Protein AF-0000000084604929 (afdb_homodimer)

Solvent-accessible surface area (backbone atoms only — not comparable to full-atom values): 30076 Å² total; per-residue (Å²): 127,80,46,72,35,52,50,35,54,66,43,64,38,49,34,25,34,38,41,37,36,36,52,49,42,37,54,38,75,40,80,79,58,57,63,46,50,48,14,40,55,27,26,54,52,48,30,45,45,50,37,37,36,38,33,45,72,37,56,69,59,44,22,53,49,52,53,54,44,51,74,73,33,41,36,29,37,37,28,21,25,51,53,41,38,76,63,30,44,41,47,62,20,53,14,58,55,68,74,32,51,71,39,78,38,63,70,37,48,53,38,37,62,70,69,54,68,88,44,86,88,49,72,82,68,53,96,82,55,92,41,63,41,46,53,19,52,52,54,54,33,34,37,56,45,63,87,91,49,61,62,74,74,29,47,40,74,54,46,93,90,48,43,73,48,40,40,36,47,70,41,26,35,37,48,37,46,54,54,57,73,62,29,51,52,50,55,63,36,42,45,79,74,46,37,81,33,32,83,54,58,87,42,82,16,47,41,76,46,40,30,37,16,63,53,56,64,33,72,40,16,56,60,50,39,51,49,33,65,68,35,40,85,74,56,34,46,67,46,78,47,81,40,87,95,51,78,43,26,36,37,37,40,35,28,66,51,57,68,63,54,59,67,44,45,66,59,49,23,62,76,40,65,32,42,78,39,93,47,91,71,59,84,61,70,130,126,81,46,73,35,52,50,36,55,64,43,64,36,50,35,24,35,37,41,37,36,36,52,47,41,38,54,37,77,40,79,79,56,58,64,45,49,48,14,40,53,28,25,56,55,45,30,44,45,51,36,37,36,37,34,44,72,40,56,70,58,46,23,54,49,52,53,55,44,49,73,73,32,40,37,29,38,37,30,21,26,51,53,41,38,76,65,30,45,40,48,62,22,53,14,58,56,68,74,32,52,73,38,78,38,62,69,39,46,53,38,37,61,70,68,55,68,88,44,86,87,50,72,83,69,55,96,82,55,91,42,64,40,46,53,18,52,50,54,55,34,36,37,54,46,61,89,90,51,60,63,74,74,28,47,40,75,55,47,92,90,49,43,73,49,40,40,36,47,69,42,25,34,34,46,36,48,53,54,59,72,60,28,51,51,51,55,60,35,41,45,80,74,46,39,82,34,32,83,55,58,86,43,82,16,46,41,76,47,39,31,37,18,63,52,55,64,35,72,38,16,59,58,51,38,52,50,32,64,68,34,41,87,74,56,34,45,67,47,78,47,81,38,86,96,50,77,43,25,38,37,36,42,33,28,66,52,56,70,63,53,60,66,44,44,65,60,50,23,61,75,40,64,32,43,80,40,96,48,90,69,59,84,61,71,130

InterPro domains:
  IPR001453 MoaB/Mog domain [PF00994] (17-191)
  IPR001453 MoaB/Mog domain [SM00852] (17-197)
  IPR001453 MoaB/Mog domain [cd00885] (15-198)
  IPR036425 MoaB/Mog-like domain superfamily [G3DSA:3.40.980.10] (13-197)
  IPR036425 MoaB/Mog-like domain superfamily [SSF53218] (14-229)
  IPR056596 FAD synthase, middle domain [PF24102] (211-274)

Foldseek 3Di:
DQDLLNCLQQAFAAEEEEEEEAVCCVVVNDPQPLVVLVCVVCQLQNHHYDYYYYDYLDLVVLLVVCLVRSVPGSAYEYEALLALDPSSCNQVSPLVSQVFFFDADVQLVVLCVVLDDDDPVCNPDDCPDDDSVNNSVRSSRRGGDDPVDDPCQQWPDLDSNDSGTFGHPSNHYTYFYNDRVRSSSRSVSCCVVNLVSYPDSVSLGKDKWKKKFQDDCVQCVVVQVVVQVVCVVVVKHWDWADDPPARITMIMIMGSDPVVVVVCQVVVCVSRVIGIDPDPCPPRDD/DDDLLNCLQQAFAAEEEEEEEAVCCVVVNDPQPLVVLVCVVCQLQNHHYDYYYYDYLDLVVLLVVCLVRSVPGSAYEYEALLALDPSSCNQVSPLVSQVFFFAADPQLVVLCVVLDDDDPVCNPDDCPDDDSVNNSVRSSRRGGDDPVDDPCQQWPDLDSNDSGTFGHPSNHYTYFYNPRVRSSSRSVSCCVVNLVSYPDSVRLGKDKWKKKFQDDCVQCVVVQVVVQVVCVVVVKHWDWADDPPARITMIMIMGSDPVVVVVCQVVVCVSRVIGIDPDPCPPRDD

Nearest PDB structures (foldseek):
  8ron-assembly1_A  TM=8.721E-01  e=2.781E-20  Homo sapiens
  4cta-assembly1_A  TM=8.024E-01  e=2.518E-15  Thermus thermophilus HB8
  4uux-assembly1_B  TM=6.352E-01  e=3.019E-14  Thermus thermophilus HB8
  4cta-assembly1_B  TM=6.206E-01  e=3.203E-14  Thermus thermophilus HB8
  4uoc-assembly1_B  TM=6.609E-01  e=1.410E-12  Thermus thermophilus HB8

Sequence (572 aa):
MPTRQDKNALRTIQTAACLVIGDEVLGGKTVDTNSAYVAKWCFSLGISLKRVEVIEDDESDIIEAVRRMSDRYDFVVTSGGIGPTHDDITYQSVAKAFDLPLKLHQEGLEKMKRLSRPHTLTPDFDWETDSPALRAKLRMVRLPTDETRNYSDQFLFVSDSLWVPVSVVNGNVHILPGVPSLFRQLLDGLKPHVLPRLVDPGGKGTTRVLISTPLPESAVAAYLTDLAARVACKGVKVGSYPRWGKKTNTVSLVGRDQQFLEGLVAEVEENVQGRRVGREGEGEDDMPTRQDKNALRTIQTAACLVIGDEVLGGKTVDTNSAYVAKWCFSLGISLKRVEVIEDDESDIIEAVRRMSDRYDFVVTSGGIGPTHDDITYQSVAKAFDLPLKLHQEGLEKMKRLSRPHTLTPDFDWETDSPALRAKLRMVRLPTDETRNYSDQFLFVSDSLWVPVSVVNGNVHILPGVPSLFRQLLDGLKPHVLPRLVDPGGKGTTRVLISTPLPESAVAAYLTDLAARVACKGVKVGSYPRWGKKTNTVSLVGRDQQFLEGLVAEVEENVQGRRVGREGEGEDD

pLDDT: mean 92.47, std 8.93, range [36.62, 98.88]

Organism: Ustilaginoidea virens (NCBI:txid1159556)

Secondary structure (DSSP, 8-state):
---HHHHHHHS-B-EEEEEEE-HHHHTTSS---HHHHHHHHHHHHT-EEEEEEEE-S-HHHHHHHHHHHHHH-SEEEEES--SSSTT--HHHHHHHHTT--EEE-HHHHHHHHHHPPPPTT-TT--SSS--HHHHHHHHTTEEE--TTS-HHHHEE---TT----EEEETTTEEEE-SSHHHHHHHHHHTHHHHGGGBSSTT----EEEEEEE-S-HHHHHHHHHHHHHHHGGGT-EEEEE--TTSS-EEEEEEES-HHHHHHHHHHHHHHTT-EEESSTTTT---/---HHHHHHHS-B-EEEEEEE-HHHHTTSS---HHHHHHHHHHHHT-EEEEEEEE-S-HHHHHHHHHHHHHH-SEEEEES--SSSTT--HHHHHHHHTT--EEE-HHHHHHHHHHPPPPTT-TT--SSS--HHHHHHHHTTEEE--TTS-HHHHEE---TT----EEEETTTEEEE-SSHHHHHHHHHHTHHHHGGGBSSTT----EEEEEEE-S-HHHHHHHHHHHHHHHGGGT-EEEEE--TTSS-EEEEEEES-HHHHHHHHHHHHHHTT-EEESSTTTT---

Structure (mmCIF, N/CA/C/O backbone):
data_AF-0000000084604929-model_v1
#
loop_
_entity.id
_entity.type
_entity.pdbx_description
1 polymer 'MoaB/Mog domain-containing protein'
#
loop_
_atom_site.group_PDB
_atom_site.id
_atom_site.type_symbol
_atom_site.label_atom_id
_atom_site.label_alt_id
_atom_site.label_comp_id
_atom_site.label_asym_id
_atom_site.label_entity_id
_atom_site.label_seq_id
_atom_site.pdbx_PDB_ins_code
_atom_site.Cartn_x
_atom_site.Cartn_y
_atom_site.Cartn_z
_atom_site.occupancy
_atom_site.B_iso_or_equiv
_atom_site.auth_seq_id
_atom_site.auth_comp_id
_atom_site.auth_asym_id
_atom_site.auth_atom_id
_atom_site.pdbx_PDB_model_num
ATOM 1 N N . MET A 1 1 ? -18.953 -26.25 19.594 1 57 1 MET A N 1
ATOM 2 C CA . MET A 1 1 ? -18.641 -24.828 19.766 1 57 1 MET A CA 1
ATOM 3 C C . MET A 1 1 ? -18 -24.266 18.5 1 57 1 MET A C 1
ATOM 5 O O . MET A 1 1 ? -17.172 -24.922 17.875 1 57 1 MET A O 1
ATOM 9 N N . PRO A 1 2 ? -18.594 -23.188 18.047 1 66.44 2 PRO A N 1
ATOM 10 C CA . PRO A 1 2 ? -18.047 -22.656 16.797 1 66.44 2 PRO A CA 1
ATOM 11 C C . PRO A 1 2 ? -16.562 -22.344 16.891 1 66.44 2 PRO A C 1
ATOM 13 O O . PRO A 1 2 ? -16.094 -21.859 17.922 1 66.44 2 PRO A O 1
ATOM 16 N N . THR A 1 3 ? -15.797 -22.891 15.969 1 75.75 3 THR A N 1
ATOM 17 C CA . THR A 1 3 ? -14.359 -22.641 15.898 1 75.75 3 THR A CA 1
ATOM 18 C C . THR A 1 3 ? -14.078 -21.188 15.57 1 75.75 3 THR A C 1
ATOM 20 O O . THR A 1 3 ? -15 -20.422 15.258 1 75.75 3 THR A O 1
ATOM 23 N N . ARG A 1 4 ? -12.922 -20.734 15.906 1 78.56 4 ARG A N 1
ATOM 24 C CA . ARG A 1 4 ? -12.523 -19.375 15.547 1 78.56 4 ARG A CA 1
ATOM 25 C C . ARG A 1 4 ? -12.82 -19.078 14.078 1 78.56 4 ARG A C 1
ATOM 27 O O . ARG A 1 4 ? -13.242 -17.969 13.734 1 78.56 4 ARG A O 1
ATOM 34 N N . GLN A 1 5 ? -12.742 -20.094 13.336 1 80.94 5 GLN A N 1
ATOM 35 C CA . GLN A 1 5 ? -12.992 -19.984 11.906 1 80.94 5 GLN A CA 1
ATOM 36 C C . GLN A 1 5 ? -14.477 -19.766 11.625 1 80.94 5 GLN A C 1
ATOM 38 O O . GLN A 1 5 ? -14.836 -18.984 10.734 1 80.94 5 GLN A O 1
ATOM 43 N N . ASP A 1 6 ? -15.234 -20.5 12.328 1 78.5 6 ASP A N 1
ATOM 44 C CA . ASP A 1 6 ? -16.672 -20.344 12.172 1 78.5 6 ASP A CA 1
ATOM 45 C C . ASP A 1 6 ? -17.109 -18.938 12.594 1 78.5 6 ASP A C 1
ATOM 47 O O . ASP A 1 6 ? -17.969 -18.328 11.938 1 78.5 6 ASP A O 1
ATOM 51 N N . LYS A 1 7 ? -16.531 -18.469 13.695 1 80.62 7 LYS A N 1
ATOM 52 C CA . LYS A 1 7 ? -16.844 -17.125 14.18 1 80.62 7 LYS A CA 1
ATOM 53 C C . LYS A 1 7 ? -16.453 -16.062 13.156 1 80.62 7 LYS A C 1
ATOM 55 O O . LYS A 1 7 ? -17.203 -15.117 12.906 1 80.62 7 LYS A O 1
ATOM 60 N N . ASN A 1 8 ? -15.32 -16.219 12.547 1 83.31 8 ASN A N 1
ATOM 61 C CA . ASN A 1 8 ? -14.859 -15.273 11.531 1 83.31 8 ASN A CA 1
ATOM 62 C C . ASN A 1 8 ? -15.758 -15.297 10.297 1 83.31 8 ASN A C 1
ATOM 64 O O . ASN A 1 8 ? -16 -14.25 9.688 1 83.31 8 ASN A O 1
ATOM 68 N N . ALA A 1 9 ? -16.281 -16.469 10.016 1 80.69 9 ALA A N 1
ATOM 69 C CA . ALA A 1 9 ? -17.094 -16.641 8.82 1 80.69 9 ALA A CA 1
ATOM 70 C C . ALA A 1 9 ? -18.484 -16.031 9.008 1 80.69 9 ALA A C 1
ATOM 72 O O . ALA A 1 9 ? -19.156 -15.719 8.031 1 80.69 9 ALA A O 1
ATOM 73 N N . LEU A 1 10 ? -18.828 -15.859 10.203 1 81.62 10 LEU A N 1
ATOM 74 C CA . LEU A 1 10 ? -20.188 -15.391 10.477 1 81.62 10 LEU A CA 1
ATOM 75 C C . LEU A 1 10 ? -20.188 -13.953 10.977 1 81.62 10 LEU A C 1
ATOM 77 O O . LEU A 1 10 ? -21.234 -13.328 11.094 1 81.62 10 LEU A O 1
ATOM 81 N N . ARG A 1 11 ? -19.031 -13.516 11.156 1 85.06 11 ARG A N 1
ATOM 82 C CA . ARG A 1 11 ? -18.891 -12.164 11.695 1 85.06 11 ARG A CA 1
ATOM 83 C C . ARG A 1 11 ? -19.406 -11.125 10.711 1 85.06 11 ARG A C 1
ATOM 85 O O . ARG A 1 11 ? -19.219 -11.258 9.5 1 85.06 11 ARG A O 1
ATOM 92 N N . THR A 1 12 ? -20.141 -10.195 11.242 1 92.06 12 THR A N 1
ATOM 93 C CA . THR A 1 12 ? -20.531 -9.039 10.438 1 92.06 12 THR A CA 1
ATOM 94 C C . THR A 1 12 ? -19.297 -8.32 9.906 1 92.06 12 THR A C 1
ATOM 96 O O . THR A 1 12 ? -18.312 -8.141 10.625 1 92.06 12 THR A O 1
ATOM 99 N N . ILE A 1 13 ? -19.359 -7.977 8.648 1 94.81 13 ILE A N 1
ATOM 100 C CA . ILE A 1 13 ? -18.203 -7.344 8.008 1 94.81 13 ILE A CA 1
ATOM 101 C C . ILE A 1 13 ? -18.344 -5.824 8.086 1 94.81 13 ILE A C 1
ATOM 103 O O . ILE A 1 13 ? -19.281 -5.25 7.52 1 94.81 13 ILE A O 1
ATOM 107 N N . GLN A 1 14 ? -17.438 -5.223 8.797 1 94.44 14 GLN A N 1
ATOM 108 C CA . GLN A 1 14 ? -17.375 -3.768 8.922 1 94.44 14 GLN A CA 1
ATOM 109 C C . GLN A 1 14 ? -16.016 -3.236 8.461 1 94.44 14 GLN A C 1
ATOM 111 O O . GLN A 1 14 ? -15.938 -2.168 7.855 1 94.44 14 GLN A O 1
ATOM 116 N N . THR A 1 15 ? -15.023 -3.977 8.758 1 96.75 15 THR A N 1
ATOM 117 C CA . THR A 1 15 ? -13.664 -3.547 8.461 1 96.75 15 THR A CA 1
ATOM 118 C C . THR A 1 15 ? -12.992 -4.52 7.496 1 96.75 15 THR A C 1
ATOM 120 O O . THR A 1 15 ? -13.352 -5.695 7.434 1 96.75 15 THR A O 1
ATOM 123 N N . ALA A 1 16 ? -12.031 -3.982 6.73 1 98.25 16 ALA A N 1
ATOM 124 C CA . ALA A 1 16 ? -11.297 -4.809 5.773 1 98.25 16 ALA A CA 1
ATOM 125 C C . ALA A 1 16 ? -9.812 -4.438 5.75 1 98.25 16 ALA A C 1
ATOM 127 O O . ALA A 1 16 ? -9.43 -3.379 6.25 1 98.25 16 ALA A O 1
ATOM 128 N N . ALA A 1 17 ? -9.023 -5.301 5.242 1 98.75 17 ALA A N 1
ATOM 129 C CA . ALA A 1 17 ? -7.609 -5.086 4.949 1 98.75 17 ALA A CA 1
ATOM 130 C C . ALA A 1 17 ? -7.207 -5.785 3.656 1 98.75 17 ALA A C 1
ATOM 132 O O . ALA A 1 17 ? -7.844 -6.758 3.242 1 98.75 17 ALA A O 1
ATOM 133 N N . CYS A 1 18 ? -6.219 -5.238 3.01 1 98.81 18 CYS A N 1
ATOM 134 C CA . CYS A 1 18 ? -5.699 -5.785 1.76 1 98.81 18 CYS A CA 1
ATOM 135 C C . CYS A 1 18 ? -4.207 -6.074 1.867 1 98.81 18 CYS A C 1
ATOM 137 O O . CYS A 1 18 ? -3.43 -5.199 2.252 1 98.81 18 CYS A O 1
ATOM 139 N N . LEU A 1 19 ? -3.82 -7.262 1.581 1 98.88 19 LEU A N 1
ATOM 140 C CA . LEU A 1 19 ? -2.424 -7.684 1.591 1 98.88 19 LEU A CA 1
ATOM 141 C C . LEU A 1 19 ? -1.925 -7.945 0.174 1 98.88 19 LEU A C 1
ATOM 143 O O . LEU A 1 19 ? -2.293 -8.945 -0.442 1 98.88 19 LEU A O 1
ATOM 147 N N . VAL A 1 20 ? -1.103 -7.082 -0.337 1 98.5 20 VAL A N 1
ATOM 148 C CA . VAL A 1 20 ? -0.509 -7.23 -1.662 1 98.5 20 VAL A CA 1
ATOM 149 C C . VAL A 1 20 ? 0.836 -7.945 -1.548 1 98.5 20 VAL A C 1
ATOM 151 O O . VAL A 1 20 ? 1.736 -7.48 -0.845 1 98.5 20 VAL A O 1
ATOM 154 N N . ILE A 1 21 ? 0.933 -9.055 -2.23 1 97.94 21 ILE A N 1
ATOM 155 C CA . ILE A 1 21 ? 2.137 -9.875 -2.166 1 97.94 21 ILE A CA 1
ATOM 156 C C . ILE A 1 21 ? 2.822 -9.891 -3.531 1 97.94 21 ILE A C 1
ATOM 158 O O . ILE A 1 21 ? 2.289 -10.438 -4.496 1 97.94 21 ILE A O 1
ATOM 162 N N . GLY A 1 22 ? 4.047 -9.305 -3.607 1 93.44 22 GLY A N 1
ATOM 163 C CA . GLY A 1 22 ? 4.762 -9.312 -4.875 1 93.44 22 GLY A CA 1
ATOM 164 C C . GLY A 1 22 ? 5.98 -8.414 -4.879 1 93.44 22 GLY A C 1
ATOM 165 O O . GLY A 1 22 ? 5.867 -7.199 -4.691 1 93.44 22 GLY A O 1
ATOM 166 N N . ASP A 1 23 ? 7.062 -8.867 -5.309 1 92.44 23 ASP A N 1
ATOM 167 C CA . ASP A 1 23 ? 8.344 -8.164 -5.352 1 92.44 23 ASP A CA 1
ATOM 168 C C . ASP A 1 23 ? 8.328 -7.074 -6.422 1 92.44 23 ASP A C 1
ATOM 170 O O . ASP A 1 23 ? 9.055 -6.078 -6.312 1 92.44 23 ASP A O 1
ATOM 174 N N . GLU A 1 24 ? 7.504 -7.281 -7.402 1 90.06 24 GLU A N 1
ATOM 175 C CA . GLU A 1 24 ? 7.512 -6.355 -8.531 1 90.06 24 GLU A CA 1
ATOM 176 C C . GLU A 1 24 ? 6.957 -4.992 -8.133 1 90.06 24 GLU A C 1
ATOM 178 O O . GLU A 1 24 ? 7.281 -3.975 -8.75 1 90.06 24 GLU A O 1
ATOM 183 N N . VAL A 1 25 ? 6.105 -4.996 -7.16 1 92.5 25 VAL A N 1
ATOM 184 C CA . VAL A 1 25 ? 5.555 -3.74 -6.66 1 92.5 25 VAL A CA 1
ATOM 185 C C . VAL A 1 25 ? 6.602 -3.014 -5.82 1 92.5 25 VAL A C 1
ATOM 187 O O . VAL A 1 25 ? 6.863 -1.826 -6.027 1 92.5 25 VAL A O 1
ATOM 190 N N . LEU A 1 26 ? 7.262 -3.721 -4.992 1 96.06 26 LEU A N 1
ATOM 191 C CA . LEU A 1 26 ? 8.258 -3.152 -4.09 1 96.06 26 LEU A CA 1
ATOM 192 C C . LEU A 1 26 ? 9.5 -2.729 -4.855 1 96.06 26 LEU A C 1
ATOM 194 O O . LEU A 1 26 ? 10.203 -1.799 -4.445 1 96.06 26 LEU A O 1
ATOM 198 N N . GLY A 1 27 ? 9.773 -3.398 -5.961 1 92.81 27 GLY A N 1
ATOM 199 C CA . GLY A 1 27 ? 10.93 -3.068 -6.777 1 92.81 27 GLY A CA 1
ATOM 200 C C . GLY A 1 27 ? 10.672 -1.925 -7.738 1 92.81 27 GLY A C 1
ATOM 201 O O . GLY A 1 27 ? 11.555 -1.535 -8.5 1 92.81 27 GLY A O 1
ATOM 202 N N . GLY A 1 28 ? 9.461 -1.419 -7.746 1 91.06 28 GLY A N 1
ATOM 203 C CA . GLY A 1 28 ? 9.141 -0.243 -8.539 1 91.06 28 GLY A CA 1
ATOM 204 C C . GLY A 1 28 ? 8.797 -0.571 -9.977 1 91.06 28 GLY A C 1
ATOM 205 O O . GLY A 1 28 ? 8.57 0.33 -10.789 1 91.06 28 GLY A O 1
ATOM 206 N N . LYS A 1 29 ? 8.75 -1.815 -10.32 1 87.06 29 LYS A N 1
ATOM 207 C CA . LYS A 1 29 ? 8.438 -2.219 -11.688 1 87.06 29 LYS A CA 1
ATOM 208 C C . LYS A 1 29 ? 6.953 -2.031 -11.984 1 87.06 29 LYS A C 1
ATOM 210 O O . LYS A 1 29 ? 6.586 -1.598 -13.078 1 87.06 29 LYS A O 1
ATOM 215 N N . THR A 1 30 ? 6.16 -2.414 -11.031 1 87 30 THR A N 1
ATOM 216 C CA . THR A 1 30 ? 4.711 -2.404 -11.195 1 87 30 THR A CA 1
ATOM 217 C C . THR A 1 30 ? 4.059 -1.462 -10.18 1 87 30 THR A C 1
ATOM 219 O O . THR A 1 30 ? 4.457 -1.427 -9.016 1 87 30 THR A O 1
ATOM 222 N N . VAL A 1 31 ? 3.123 -0.655 -10.711 1 89.69 31 VAL A N 1
ATOM 223 C CA . VAL A 1 31 ? 2.301 0.146 -9.812 1 89.69 31 VAL A CA 1
ATOM 224 C C . VAL A 1 31 ? 1.101 -0.673 -9.344 1 89.69 31 VAL A C 1
ATOM 226 O O . VAL A 1 31 ? 0.368 -1.236 -10.156 1 89.69 31 VAL A O 1
ATOM 229 N N . ASP A 1 32 ? 0.932 -0.714 -8.062 1 92.69 32 ASP A N 1
ATOM 230 C CA . ASP A 1 32 ? -0.182 -1.478 -7.512 1 92.69 32 ASP A CA 1
ATOM 231 C C . ASP A 1 32 ? -1.513 -0.772 -7.766 1 92.69 32 ASP A C 1
ATOM 233 O O . ASP A 1 32 ? -1.808 0.252 -7.148 1 92.69 32 ASP A O 1
ATOM 237 N N . THR A 1 33 ? -2.322 -1.366 -8.578 1 93.94 33 THR A N 1
ATOM 238 C CA . THR A 1 33 ? -3.646 -0.809 -8.836 1 93.94 33 THR A CA 1
ATOM 239 C C . THR A 1 33 ? -4.723 -1.631 -8.133 1 93.94 33 THR A C 1
ATOM 241 O O . THR A 1 33 ? -5.871 -1.191 -8.023 1 93.94 33 THR A O 1
ATOM 244 N N . ASN A 1 34 ? -4.375 -2.807 -7.699 1 96.88 34 ASN A N 1
ATOM 245 C CA . ASN A 1 34 ? -5.344 -3.684 -7.051 1 96.88 34 ASN A CA 1
ATOM 246 C C . ASN A 1 34 ? -5.824 -3.107 -5.723 1 96.88 34 ASN A C 1
ATOM 248 O O . ASN A 1 34 ? -7.016 -3.145 -5.414 1 96.88 34 ASN A O 1
ATOM 252 N N . SER A 1 35 ? -4.906 -2.531 -4.957 1 97.12 35 SER A N 1
ATOM 253 C CA . SER A 1 35 ? -5.293 -1.981 -3.66 1 97.12 35 SER A CA 1
ATOM 254 C C . SER A 1 35 ? -6.246 -0.804 -3.822 1 97.12 35 SER A C 1
ATOM 256 O O . SER A 1 35 ? -7.156 -0.618 -3.008 1 97.12 35 SER A O 1
ATOM 258 N N . ALA A 1 36 ? -6.027 0.022 -4.848 1 96.12 36 ALA A N 1
ATOM 259 C CA . ALA A 1 36 ? -6.941 1.129 -5.125 1 96.12 36 ALA A CA 1
ATOM 260 C C . ALA A 1 36 ? -8.336 0.616 -5.473 1 96.12 36 ALA A C 1
ATOM 262 O O . ALA A 1 36 ? -9.336 1.209 -5.074 1 96.12 36 ALA A O 1
ATOM 263 N N . TYR A 1 37 ? -8.367 -0.459 -6.246 1 97.88 37 TYR A N 1
ATOM 264 C CA . TYR A 1 37 ? -9.648 -1.059 -6.605 1 97.88 37 TYR A CA 1
ATOM 265 C C . TYR A 1 37 ? -10.359 -1.604 -5.371 1 97.88 37 TYR A C 1
ATOM 267 O O . TYR A 1 37 ? -11.57 -1.449 -5.227 1 97.88 37 TYR A O 1
ATOM 275 N N . VAL A 1 38 ? -9.609 -2.221 -4.48 1 98.56 38 VAL A N 1
ATOM 276 C CA . VAL A 1 38 ? -10.18 -2.729 -3.238 1 98.56 38 VAL A CA 1
ATOM 277 C C . VAL A 1 38 ? -10.773 -1.576 -2.432 1 98.56 38 VAL A C 1
ATOM 279 O O . VAL A 1 38 ? -11.859 -1.705 -1.861 1 98.56 38 VAL A O 1
ATOM 282 N N . ALA A 1 39 ? -10.055 -0.504 -2.391 1 97.75 39 ALA A N 1
ATOM 283 C CA . ALA A 1 39 ? -10.523 0.664 -1.647 1 97.75 39 ALA A CA 1
ATOM 28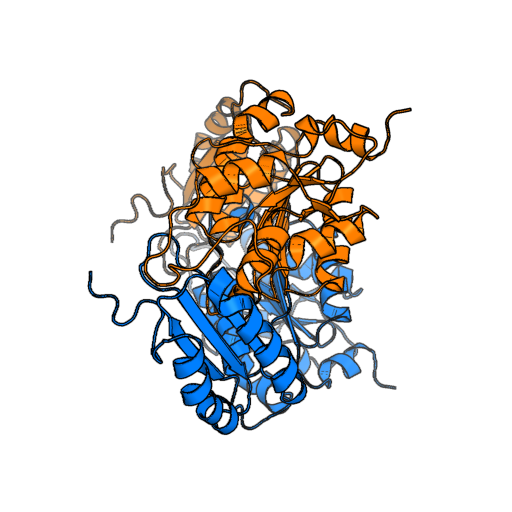4 C C . ALA A 1 39 ? -11.875 1.141 -2.172 1 97.75 39 ALA A C 1
ATOM 286 O O . ALA A 1 39 ? -12.805 1.354 -1.394 1 97.75 39 ALA A O 1
ATOM 287 N N . LYS A 1 40 ? -11.992 1.262 -3.432 1 96.5 40 LYS A N 1
ATOM 288 C CA . LYS A 1 40 ? -13.242 1.698 -4.051 1 96.5 40 LYS A CA 1
ATOM 289 C C . LYS A 1 40 ? -14.352 0.673 -3.83 1 96.5 40 LYS A C 1
ATOM 291 O O . LYS A 1 40 ? -15.5 1.038 -3.562 1 96.5 40 LYS A O 1
ATOM 296 N N . TRP A 1 41 ? -14 -0.591 -4.047 1 96.88 41 TRP A N 1
ATOM 297 C CA . TRP A 1 41 ? -14.945 -1.688 -3.854 1 96.88 41 TRP A CA 1
ATOM 298 C C . TRP A 1 41 ? -15.5 -1.683 -2.434 1 96.88 41 TRP A C 1
ATOM 300 O O . TRP A 1 41 ? -16.719 -1.737 -2.236 1 96.88 41 TRP A O 1
ATOM 310 N N . CYS A 1 42 ? -14.641 -1.556 -1.41 1 96.75 42 CYS A N 1
ATOM 311 C CA . CYS A 1 42 ? -15.055 -1.493 -0.012 1 96.75 42 CYS A CA 1
ATOM 312 C C . CYS A 1 42 ? -15.93 -0.274 0.245 1 96.75 42 CYS A C 1
ATOM 314 O O . CYS A 1 42 ? -16.969 -0.38 0.894 1 96.75 42 CYS A O 1
ATOM 316 N N . PHE A 1 43 ? -15.5 0.843 -0.284 1 94.88 43 PHE A N 1
ATOM 317 C CA . PHE A 1 43 ? -16.25 2.086 -0.114 1 94.88 43 PHE A CA 1
ATOM 318 C C . PHE A 1 43 ? -17.672 1.941 -0.636 1 94.88 43 PHE A C 1
ATOM 320 O O . PHE A 1 43 ? -18.625 2.346 0.029 1 94.88 43 PHE A O 1
ATOM 327 N N . SER A 1 44 ? -17.828 1.345 -1.778 1 93.56 44 SER A N 1
ATOM 328 C CA . SER A 1 44 ? -19.125 1.192 -2.424 1 93.56 44 SER A CA 1
ATOM 329 C C . SER A 1 44 ? -20.031 0.265 -1.625 1 93.56 44 SER A C 1
ATOM 331 O O . SER A 1 44 ? -21.266 0.324 -1.756 1 93.56 44 SER A O 1
ATOM 333 N N . LEU A 1 45 ? -19.469 -0.553 -0.773 1 93.88 45 LEU A N 1
ATOM 334 C CA . LEU A 1 45 ? -20.25 -1.525 -0.012 1 93.88 45 LEU A CA 1
ATOM 335 C C . LEU A 1 45 ? -20.391 -1.088 1.441 1 93.88 45 LEU A C 1
ATOM 337 O O . LEU A 1 45 ? -21 -1.793 2.248 1 93.88 45 LEU A O 1
ATOM 341 N N . GLY A 1 46 ? -19.781 0.032 1.771 1 93 46 GLY A N 1
ATOM 342 C CA . GLY A 1 46 ? -19.844 0.519 3.139 1 93 46 GLY A CA 1
ATOM 343 C C . GLY A 1 46 ? -18.875 -0.187 4.07 1 93 46 GLY A C 1
ATOM 344 O O . GLY A 1 46 ? -19.062 -0.186 5.289 1 93 46 GLY A O 1
ATOM 345 N N . ILE A 1 47 ? -17.906 -0.882 3.531 1 95.25 47 ILE A N 1
ATOM 346 C CA . ILE A 1 47 ? -16.859 -1.53 4.305 1 95.25 47 ILE A CA 1
ATOM 347 C C . ILE A 1 47 ? -15.695 -0.554 4.52 1 95.25 47 ILE A C 1
ATOM 349 O O . ILE A 1 47 ? -15.297 0.162 3.598 1 95.25 47 ILE A O 1
ATOM 353 N N . SER A 1 48 ? -15.211 -0.419 5.715 1 95.06 48 SER A N 1
ATOM 354 C CA . SER A 1 48 ? -14.086 0.466 6.012 1 95.06 48 SER A CA 1
ATOM 355 C C . SER A 1 48 ? -12.75 -0.239 5.789 1 95.06 48 SER A C 1
ATOM 357 O O . SER A 1 48 ? -12.32 -1.042 6.617 1 95.06 48 SER A O 1
ATOM 359 N N . LEU A 1 49 ? -12.148 0.036 4.664 1 97.75 49 LEU A N 1
ATOM 360 C CA . LEU A 1 49 ? -10.781 -0.438 4.48 1 97.75 49 LEU A CA 1
ATOM 361 C C . LEU A 1 49 ? -9.828 0.269 5.441 1 97.75 49 LEU A C 1
ATOM 363 O O . LEU A 1 49 ? -9.711 1.497 5.418 1 97.75 49 LEU A O 1
ATOM 367 N N . LYS A 1 50 ? -9.102 -0.538 6.273 1 97.69 50 LYS A N 1
ATOM 368 C CA . LYS A 1 50 ? -8.344 0.042 7.383 1 97.69 50 LYS A CA 1
ATOM 369 C C . LYS A 1 50 ? -6.848 -0.014 7.113 1 97.69 50 LYS A C 1
ATOM 371 O O . LYS A 1 50 ? -6.082 0.777 7.668 1 97.69 50 LYS A O 1
ATOM 376 N N . ARG A 1 51 ? -6.508 -0.987 6.238 1 98.31 51 ARG A N 1
ATOM 377 C CA . ARG A 1 51 ? -5.074 -1.204 6.059 1 98.31 51 ARG A CA 1
ATOM 378 C C . ARG A 1 51 ? -4.781 -1.845 4.707 1 98.31 51 ARG A C 1
ATOM 380 O O . ARG A 1 51 ? -5.52 -2.727 4.258 1 98.31 51 ARG A O 1
ATOM 387 N N . VAL A 1 52 ? -3.773 -1.368 4.055 1 98.56 52 VAL A N 1
ATOM 388 C CA . VAL A 1 52 ? -3.15 -2.023 2.91 1 98.56 52 VAL A CA 1
ATOM 389 C C . VAL A 1 52 ? -1.673 -2.279 3.201 1 98.56 52 VAL A C 1
ATOM 391 O O . VAL A 1 52 ? -0.961 -1.382 3.66 1 98.56 52 VAL A O 1
ATOM 394 N N . GLU A 1 53 ? -1.236 -3.455 3.035 1 98.56 53 GLU A N 1
ATOM 395 C CA . GLU A 1 53 ? 0.179 -3.781 3.174 1 98.56 53 GLU A CA 1
ATOM 396 C C . GLU A 1 53 ? 0.726 -4.418 1.899 1 98.56 53 GLU A C 1
ATOM 398 O O . GLU A 1 53 ? 0.063 -5.258 1.284 1 98.56 53 GLU A O 1
ATOM 403 N N . VAL A 1 54 ? 1.789 -3.932 1.424 1 98.44 54 VAL A N 1
ATOM 404 C CA . VAL A 1 54 ? 2.549 -4.543 0.338 1 98.44 54 VAL A CA 1
ATOM 405 C C . VAL A 1 54 ? 3.809 -5.203 0.896 1 98.44 54 VAL A C 1
ATOM 407 O O . VAL A 1 54 ? 4.613 -4.551 1.567 1 98.44 54 VAL A O 1
ATOM 410 N N . ILE A 1 55 ? 3.959 -6.469 0.599 1 98.19 55 ILE A N 1
ATOM 411 C CA . ILE A 1 55 ? 5.086 -7.195 1.172 1 98.19 55 ILE A CA 1
ATOM 412 C C . ILE A 1 55 ? 5.766 -8.031 0.088 1 98.19 55 ILE A C 1
ATOM 414 O O . ILE A 1 55 ? 5.246 -8.156 -1.023 1 98.19 55 ILE A O 1
ATOM 418 N N . GLU A 1 56 ? 6.934 -8.586 0.417 1 95.69 56 GLU A N 1
ATOM 419 C CA . GLU A 1 56 ? 7.695 -9.438 -0.489 1 95.69 56 GLU A CA 1
ATOM 420 C C . GLU A 1 56 ? 7.141 -10.859 -0.51 1 95.69 56 GLU A C 1
ATOM 422 O O . GLU A 1 56 ? 6.34 -11.234 0.353 1 95.69 56 GLU A O 1
ATOM 427 N N . ASP A 1 57 ? 7.594 -11.555 -1.532 1 95.12 57 ASP A N 1
ATOM 428 C CA . ASP A 1 57 ? 7.301 -12.984 -1.596 1 95.12 57 ASP A CA 1
ATOM 429 C C . ASP A 1 57 ? 8.156 -13.766 -0.603 1 95.12 57 ASP A C 1
ATOM 431 O O . ASP A 1 57 ? 9 -14.57 -1.003 1 95.12 57 ASP A O 1
ATOM 435 N N . ASP A 1 58 ? 7.922 -13.562 0.604 1 96.06 58 ASP A N 1
ATOM 436 C CA . ASP A 1 58 ? 8.633 -14.203 1.706 1 96.06 58 ASP A CA 1
ATOM 437 C C . ASP A 1 58 ? 7.652 -14.883 2.664 1 96.06 58 ASP A C 1
ATOM 439 O O . ASP A 1 58 ? 6.703 -14.25 3.141 1 96.06 58 ASP A O 1
ATOM 443 N N . GLU A 1 59 ? 7.934 -16.125 2.938 1 97.81 59 GLU A N 1
ATOM 444 C CA . GLU A 1 59 ? 7.008 -16.953 3.705 1 97.81 59 GLU A CA 1
ATOM 445 C C . GLU A 1 59 ? 6.754 -16.344 5.086 1 97.81 59 GLU A C 1
ATOM 447 O O . GLU A 1 59 ? 5.605 -16.234 5.52 1 97.81 59 GLU A O 1
ATOM 452 N N . SER A 1 60 ? 7.801 -15.977 5.809 1 97.75 60 SER A N 1
ATOM 453 C CA . SER A 1 60 ? 7.656 -15.453 7.16 1 97.75 60 SER A CA 1
ATOM 454 C C . SER A 1 60 ? 6.867 -14.148 7.164 1 97.75 60 SER A C 1
ATOM 456 O O . SER A 1 60 ? 6.059 -13.906 8.062 1 97.75 60 SER A O 1
ATOM 458 N N . ASP A 1 61 ? 7.117 -13.305 6.191 1 96.94 61 ASP A N 1
ATOM 459 C CA . ASP A 1 61 ? 6.398 -12.031 6.082 1 96.94 61 ASP A CA 1
ATOM 460 C C . ASP A 1 61 ? 4.914 -12.266 5.809 1 96.94 61 ASP A C 1
ATOM 462 O O . ASP A 1 61 ? 4.059 -11.594 6.387 1 96.94 61 ASP A O 1
ATOM 466 N N . ILE A 1 62 ? 4.633 -13.148 4.914 1 98.56 62 ILE A N 1
ATOM 467 C CA . ILE A 1 62 ? 3.25 -13.445 4.566 1 98.56 62 ILE A CA 1
ATOM 468 C C . ILE A 1 62 ? 2.523 -14.008 5.785 1 98.56 62 ILE A C 1
ATOM 470 O O . ILE A 1 62 ? 1.416 -13.578 6.113 1 98.56 62 ILE A O 1
ATOM 474 N N . ILE A 1 63 ? 3.15 -14.93 6.5 1 98.69 63 ILE A N 1
ATOM 475 C CA . ILE A 1 63 ? 2.553 -15.57 7.668 1 98.69 63 ILE A CA 1
ATOM 476 C C . ILE A 1 63 ? 2.232 -14.508 8.719 1 98.69 63 ILE A C 1
ATOM 478 O O . ILE A 1 63 ? 1.108 -14.445 9.227 1 98.69 63 ILE A O 1
ATOM 482 N N . GLU A 1 64 ? 3.201 -13.688 9.016 1 97.69 64 GLU A N 1
ATOM 483 C CA . GLU A 1 64 ? 3.021 -12.641 10.016 1 97.69 64 GLU A CA 1
ATOM 484 C C . GLU A 1 64 ? 1.881 -11.703 9.633 1 97.69 64 GLU A C 1
ATOM 486 O O . GLU A 1 64 ? 1.007 -11.414 10.453 1 97.69 64 GLU A O 1
ATOM 491 N N . ALA A 1 65 ? 1.858 -11.234 8.43 1 97.94 65 ALA A N 1
ATOM 492 C CA . ALA A 1 65 ? 0.9 -10.227 7.984 1 97.94 65 ALA A CA 1
ATOM 493 C C . ALA A 1 65 ? -0.517 -10.797 7.957 1 97.94 65 ALA A C 1
ATOM 495 O O . ALA A 1 65 ? -1.456 -10.156 8.438 1 97.94 65 ALA A O 1
ATOM 496 N N . VAL A 1 66 ? -0.657 -11.977 7.438 1 98.56 66 VAL A N 1
ATOM 497 C CA . VAL A 1 66 ? -1.998 -12.531 7.27 1 98.56 66 VAL A CA 1
ATOM 498 C C . VAL A 1 66 ? -2.59 -12.867 8.633 1 98.56 66 VAL A C 1
ATOM 500 O O . VAL A 1 66 ? -3.789 -12.695 8.859 1 98.56 66 VAL A O 1
ATOM 503 N N . ARG A 1 67 ? -1.759 -13.375 9.562 1 98.38 67 ARG A N 1
ATOM 504 C CA . ARG A 1 67 ? -2.25 -13.641 10.914 1 98.38 67 ARG A CA 1
ATOM 505 C C . ARG A 1 67 ? -2.709 -12.352 11.594 1 98.38 67 ARG A C 1
ATOM 507 O O . ARG A 1 67 ? -3.799 -12.305 12.164 1 98.38 67 ARG A O 1
ATOM 514 N N . ARG A 1 68 ? -1.865 -11.375 11.484 1 97.12 68 ARG A N 1
ATOM 515 C CA . ARG A 1 68 ? -2.178 -10.086 12.102 1 97.12 68 ARG A CA 1
ATOM 516 C C . ARG A 1 68 ? -3.449 -9.492 11.508 1 97.12 68 ARG A C 1
ATOM 518 O O . ARG A 1 68 ? -4.336 -9.055 12.242 1 97.12 68 ARG A O 1
ATOM 525 N N . MET A 1 69 ? -3.609 -9.516 10.227 1 97.88 69 MET A N 1
ATOM 526 C CA . MET A 1 69 ? -4.766 -8.922 9.555 1 97.88 69 MET A CA 1
ATOM 527 C C . MET A 1 69 ? -6.027 -9.727 9.836 1 97.88 69 MET A C 1
ATOM 529 O O . MET A 1 69 ? -7.09 -9.156 10.094 1 97.88 69 MET A O 1
ATOM 533 N N . SER A 1 70 ? -5.895 -11.016 9.758 1 98.06 70 SER A N 1
ATOM 534 C CA . SER A 1 70 ? -7.043 -11.883 10.008 1 98.06 70 SER A CA 1
ATOM 535 C C . SER A 1 70 ? -7.59 -11.688 11.414 1 98.06 70 SER A C 1
ATOM 537 O O . SER A 1 70 ? -8.805 -11.734 11.625 1 98.06 70 SER A O 1
ATOM 539 N N . ASP A 1 71 ? -6.711 -11.508 12.359 1 97.06 71 ASP A N 1
ATOM 540 C CA . ASP A 1 71 ? -7.102 -11.312 13.758 1 97.06 71 ASP A CA 1
ATOM 541 C C . ASP A 1 71 ? -7.781 -9.961 13.953 1 97.06 71 ASP A C 1
ATOM 543 O O . ASP A 1 71 ? -8.695 -9.836 14.773 1 97.06 71 ASP A O 1
ATOM 547 N N . ARG A 1 72 ? -7.434 -8.992 13.227 1 95.88 72 ARG A N 1
ATOM 548 C CA . ARG A 1 72 ? -7.809 -7.613 13.523 1 95.88 72 ARG A CA 1
ATOM 549 C C . ARG A 1 72 ? -9 -7.176 12.68 1 95.88 72 ARG A C 1
ATOM 551 O O . ARG A 1 72 ? -9.758 -6.285 13.07 1 95.88 72 ARG A O 1
ATOM 558 N N . TYR A 1 73 ? -9.172 -7.746 11.492 1 97.44 73 TYR A N 1
ATOM 559 C CA . TYR A 1 73 ? -10.164 -7.223 10.555 1 97.44 73 TYR A CA 1
ATOM 560 C C . TYR A 1 73 ? -11.156 -8.305 10.156 1 97.44 73 TYR A C 1
ATOM 562 O O . TYR A 1 73 ? -10.844 -9.492 10.211 1 97.44 73 TYR A O 1
ATOM 570 N N . ASP A 1 74 ? -12.352 -7.887 9.688 1 97.81 74 ASP A N 1
ATOM 571 C CA . ASP A 1 74 ? -13.453 -8.789 9.383 1 97.81 74 ASP A CA 1
ATOM 572 C C . ASP A 1 74 ? -13.281 -9.43 8.008 1 97.81 74 ASP A C 1
ATOM 574 O O . ASP A 1 74 ? -13.742 -10.555 7.781 1 97.81 74 ASP A O 1
ATOM 578 N N . PHE A 1 75 ? -12.766 -8.727 7.109 1 98.06 75 PHE A N 1
ATOM 579 C CA . PHE A 1 75 ? -12.594 -9.141 5.719 1 98.06 75 PHE A CA 1
ATOM 580 C C . PHE A 1 75 ? -11.18 -8.852 5.234 1 98.06 75 PHE A C 1
ATOM 582 O O . PHE A 1 75 ? -10.766 -7.695 5.18 1 98.06 75 PHE A O 1
ATOM 589 N N . VAL A 1 76 ? -10.406 -9.852 4.914 1 98.81 76 VAL A N 1
ATOM 590 C CA . VAL A 1 76 ? -9.039 -9.703 4.422 1 98.81 76 VAL A CA 1
ATOM 591 C C . VAL A 1 76 ? -8.938 -10.258 3.004 1 98.81 76 VAL A C 1
ATOM 593 O O . VAL A 1 76 ? -9.414 -11.367 2.729 1 98.81 76 VAL A O 1
ATOM 596 N N . VAL A 1 77 ? -8.352 -9.492 2.107 1 98.81 77 VAL A N 1
ATOM 597 C CA . VAL A 1 77 ? -8.133 -9.953 0.741 1 98.81 77 VAL A CA 1
ATOM 598 C C . VAL A 1 77 ? -6.641 -9.875 0.404 1 98.81 77 VAL A C 1
ATOM 600 O O . VAL A 1 77 ? -5.965 -8.914 0.777 1 98.81 77 VAL A O 1
ATOM 603 N N . THR A 1 78 ? -6.121 -10.93 -0.157 1 98.88 78 THR A N 1
ATOM 604 C CA . THR A 1 78 ? -4.746 -10.891 -0.649 1 98.88 78 THR A CA 1
ATOM 605 C C . THR A 1 78 ? -4.719 -10.664 -2.158 1 98.88 78 THR A C 1
ATOM 607 O O . THR A 1 78 ? -5.723 -10.875 -2.842 1 98.88 78 THR A O 1
ATOM 61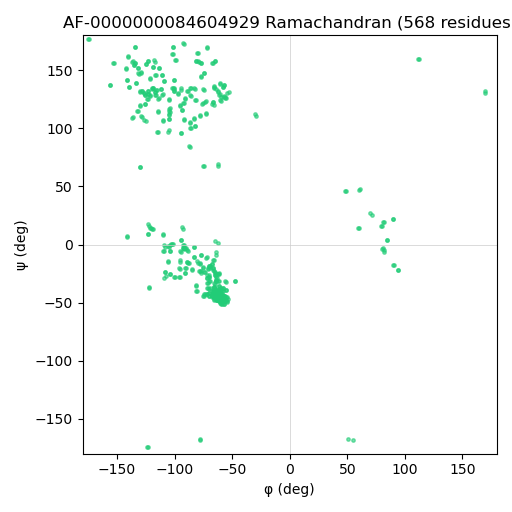0 N N . SER A 1 79 ? -3.637 -10.203 -2.668 1 98.38 79 SER A N 1
ATOM 611 C CA . SER A 1 79 ? -3.393 -10 -4.094 1 98.38 79 SER A CA 1
ATOM 612 C C . SER A 1 79 ? -2 -10.484 -4.488 1 98.38 79 SER A C 1
ATOM 614 O O . SER A 1 79 ? -0.995 -9.914 -4.059 1 98.38 79 SER A O 1
ATOM 616 N N . GLY A 1 80 ? -1.971 -11.641 -5.27 1 97 80 GLY A N 1
ATOM 617 C CA . GLY A 1 80 ? -0.694 -12.062 -5.824 1 97 80 GLY A CA 1
ATOM 618 C C . GLY A 1 80 ? -0.174 -13.352 -5.215 1 97 80 GLY A C 1
ATOM 619 O O . GLY A 1 80 ? -0.644 -13.773 -4.156 1 97 80 GLY A O 1
ATOM 620 N N . GLY A 1 81 ? 0.724 -13.977 -5.945 1 96.69 81 GLY A N 1
ATOM 621 C CA . GLY A 1 81 ? 1.526 -15.062 -5.406 1 96.69 81 GLY A CA 1
ATOM 622 C C . GLY A 1 81 ? 0.879 -16.422 -5.574 1 96.69 81 GLY A C 1
ATOM 623 O O . GLY A 1 81 ? 1.198 -17.359 -4.844 1 96.69 81 GLY A O 1
ATOM 624 N N . ILE A 1 82 ? -0.064 -16.516 -6.559 1 97.38 82 ILE A N 1
ATOM 625 C CA . ILE A 1 82 ? -0.76 -17.797 -6.625 1 97.38 82 ILE A CA 1
ATOM 626 C C . ILE A 1 82 ? -0.509 -18.453 -7.984 1 97.38 82 ILE A C 1
ATOM 628 O O . ILE A 1 82 ? -1.194 -19.406 -8.359 1 97.38 82 ILE A O 1
ATOM 632 N N . GLY A 1 83 ? 0.428 -18 -8.75 1 95.25 83 GLY A N 1
ATOM 633 C CA . GLY A 1 83 ? 0.793 -18.609 -10.023 1 95.25 83 GLY A CA 1
ATOM 634 C C . GLY A 1 83 ? 1.635 -19.859 -9.883 1 95.25 83 GLY A C 1
ATOM 635 O O . GLY A 1 83 ? 1.729 -20.422 -8.789 1 95.25 83 GLY A O 1
ATOM 636 N N . PRO A 1 84 ? 2.207 -20.297 -11.016 1 95.5 84 PRO A N 1
ATOM 637 C CA . PRO A 1 84 ? 2.902 -21.578 -11.031 1 95.5 84 PRO A CA 1
ATOM 638 C C . PRO A 1 84 ? 4.398 -21.453 -10.75 1 95.5 84 PRO A C 1
ATOM 640 O O . PRO A 1 84 ? 5.102 -22.453 -10.648 1 95.5 84 PRO A O 1
ATOM 643 N N . THR A 1 85 ? 4.914 -20.25 -10.594 1 94.62 85 THR A N 1
ATOM 644 C CA . THR A 1 85 ? 6.359 -20.078 -10.516 1 94.62 85 THR A CA 1
ATOM 645 C C . THR A 1 85 ? 6.832 -20.109 -9.07 1 94.62 85 THR A C 1
ATOM 647 O O . THR A 1 85 ? 6.02 -20.172 -8.148 1 94.62 85 THR A O 1
ATOM 650 N N . HIS A 1 86 ? 8.109 -20.094 -8.859 1 93.12 86 HIS A N 1
ATOM 651 C CA . HIS A 1 86 ? 8.758 -20.344 -7.57 1 93.12 86 HIS A CA 1
ATOM 652 C C . HIS A 1 86 ? 8.398 -19.266 -6.559 1 93.12 86 HIS A C 1
ATOM 654 O O . HIS A 1 86 ? 8.438 -19.5 -5.352 1 93.12 86 HIS A O 1
ATOM 660 N N . ASP A 1 87 ? 8.086 -18.109 -7.023 1 92.31 87 ASP A N 1
ATOM 661 C CA . ASP A 1 87 ? 7.805 -17 -6.117 1 92.31 87 ASP A CA 1
ATOM 662 C C . ASP A 1 87 ? 6.312 -16.922 -5.805 1 92.31 87 ASP A C 1
ATOM 664 O O . ASP A 1 87 ? 5.887 -16.062 -5.016 1 92.31 87 ASP A O 1
ATOM 668 N N . ASP A 1 88 ? 5.566 -17.781 -6.348 1 95.81 88 ASP A N 1
ATOM 669 C CA . ASP A 1 88 ? 4.141 -17.844 -6.047 1 95.81 88 ASP A CA 1
ATOM 670 C C . ASP A 1 88 ? 3.877 -18.719 -4.824 1 95.81 88 ASP A C 1
ATOM 672 O O . ASP A 1 88 ? 3.461 -19.875 -4.957 1 95.81 88 ASP A O 1
ATOM 676 N N . ILE A 1 89 ? 3.988 -18.141 -3.662 1 97.38 89 ILE A N 1
ATOM 677 C CA . ILE A 1 89 ? 4.012 -18.969 -2.453 1 97.38 89 ILE A CA 1
ATOM 678 C C . ILE A 1 89 ? 2.881 -18.531 -1.52 1 97.38 89 ILE A C 1
ATOM 680 O O . ILE A 1 89 ? 2.934 -18.781 -0.313 1 97.38 89 ILE A O 1
ATOM 684 N N . THR A 1 90 ? 1.879 -17.797 -2.014 1 98.5 90 THR A N 1
ATOM 685 C CA . THR A 1 90 ? 0.812 -17.266 -1.167 1 98.5 90 THR A CA 1
ATOM 686 C C . THR A 1 90 ? 0.004 -18.406 -0.552 1 98.5 90 THR A C 1
ATOM 688 O O . THR A 1 90 ? -0.213 -18.438 0.661 1 98.5 90 THR A O 1
ATOM 691 N N . TYR A 1 91 ? -0.43 -19.438 -1.379 1 98.69 91 TYR A N 1
ATOM 692 C CA . TYR A 1 91 ? -1.217 -20.547 -0.85 1 98.69 91 TYR A CA 1
ATOM 693 C C . TYR A 1 91 ? -0.453 -21.281 0.243 1 98.69 91 TYR A C 1
ATOM 695 O O . TYR A 1 91 ? -0.986 -21.531 1.329 1 98.69 91 TYR A O 1
ATOM 703 N N . GLN A 1 92 ? 0.773 -21.578 -0.023 1 98.19 92 GLN A N 1
ATOM 704 C CA . GLN A 1 92 ? 1.604 -22.328 0.91 1 98.19 92 GLN A CA 1
ATOM 705 C C . GLN A 1 92 ? 1.822 -21.547 2.203 1 98.19 92 GLN A C 1
ATOM 707 O O . GLN A 1 92 ? 1.732 -22.109 3.297 1 98.19 92 GLN A O 1
ATOM 712 N N . SER A 1 93 ? 2.121 -20.297 2.082 1 98.75 93 SER A N 1
ATOM 713 C CA . SER A 1 93 ? 2.404 -19.469 3.246 1 98.75 93 SER A CA 1
ATOM 714 C C . SER A 1 93 ? 1.155 -19.266 4.098 1 98.75 93 SER A C 1
ATOM 716 O O . SER A 1 93 ? 1.222 -19.312 5.328 1 98.75 93 SER A O 1
ATOM 718 N N . VAL A 1 94 ? 0.012 -19 3.457 1 98.81 94 VAL A N 1
ATOM 719 C CA . VAL A 1 94 ? -1.231 -18.812 4.195 1 98.81 94 VAL A CA 1
ATOM 720 C C . VAL A 1 94 ? -1.652 -20.125 4.859 1 98.81 94 VAL A C 1
ATOM 722 O O . VAL A 1 94 ? -2.146 -20.125 5.988 1 98.81 94 VAL A O 1
ATOM 725 N N . ALA A 1 95 ? -1.475 -21.281 4.145 1 98.75 95 ALA A N 1
ATOM 726 C CA . ALA A 1 95 ? -1.732 -22.594 4.75 1 98.75 95 ALA A CA 1
ATOM 727 C C . ALA A 1 95 ? -0.933 -22.766 6.039 1 98.75 95 ALA A C 1
ATOM 729 O O . ALA A 1 95 ? -1.484 -23.156 7.07 1 98.75 95 ALA A O 1
ATOM 730 N N . LYS A 1 96 ? 0.322 -22.484 5.98 1 98.62 96 LYS A N 1
ATOM 731 C CA . LYS A 1 96 ? 1.2 -22.594 7.141 1 98.62 96 LYS A CA 1
ATOM 732 C C . LYS A 1 96 ? 0.762 -21.641 8.25 1 98.62 96 LYS A C 1
ATOM 734 O O . LYS A 1 96 ? 0.811 -21.984 9.43 1 98.62 96 LYS A O 1
ATOM 739 N N . ALA A 1 97 ? 0.358 -20.438 7.891 1 98.62 97 ALA A N 1
ATOM 740 C CA . ALA A 1 97 ? -0.066 -19.438 8.859 1 98.62 97 ALA A CA 1
ATOM 741 C C . ALA A 1 97 ? -1.189 -19.969 9.75 1 98.62 97 ALA A C 1
ATOM 743 O O . ALA A 1 97 ? -1.283 -19.609 10.922 1 98.62 97 ALA A O 1
ATOM 744 N N . PHE A 1 98 ? -2.016 -20.812 9.234 1 98.06 98 PHE A N 1
ATOM 745 C CA . PHE A 1 98 ? -3.193 -21.25 9.977 1 98.06 98 PHE A CA 1
ATOM 746 C C . PHE A 1 98 ? -3.184 -22.766 10.18 1 98.06 98 PHE A C 1
ATOM 748 O O . PHE A 1 98 ? -4.223 -23.359 10.461 1 98.06 98 PHE A O 1
ATOM 755 N N . ASP A 1 99 ? -2.051 -23.391 9.945 1 97.75 99 ASP A N 1
ATOM 756 C CA . ASP A 1 99 ? -1.81 -24.812 10.195 1 97.75 99 ASP A CA 1
ATOM 757 C C . ASP A 1 99 ? -2.76 -25.688 9.383 1 97.75 99 ASP A C 1
ATOM 759 O O . ASP A 1 99 ? -3.43 -26.562 9.93 1 97.75 99 ASP A O 1
ATOM 763 N N . LEU A 1 100 ? -2.869 -25.375 8.141 1 98.19 100 LEU A N 1
ATOM 764 C CA . LEU A 1 100 ? -3.705 -26.141 7.219 1 98.19 100 LEU A CA 1
ATOM 765 C C . LEU A 1 100 ? -2.85 -26.906 6.211 1 98.19 100 LEU A C 1
ATOM 767 O O . LEU A 1 100 ? -1.781 -26.438 5.816 1 98.19 100 LEU A O 1
ATOM 771 N N . PRO A 1 101 ? -3.248 -28.016 5.824 1 98.12 101 PRO A N 1
ATOM 772 C CA . PRO A 1 101 ? -2.572 -28.703 4.727 1 98.12 101 PRO A CA 1
ATOM 773 C C . PRO A 1 101 ? -2.924 -28.125 3.357 1 98.12 101 PRO A C 1
ATOM 775 O O . PRO A 1 101 ? -3.967 -27.484 3.203 1 98.12 101 PRO A O 1
ATOM 778 N N . LEU A 1 102 ? -2.045 -28.328 2.385 1 98.19 102 LEU A N 1
ATOM 779 C CA . LEU A 1 102 ? -2.357 -28.109 0.979 1 98.19 102 LEU A CA 1
ATOM 780 C C . LEU A 1 102 ? -2.889 -29.391 0.33 1 98.19 102 LEU A C 1
ATOM 782 O O . LEU A 1 102 ? -2.244 -30.438 0.395 1 98.19 102 LEU A O 1
ATOM 786 N N . LYS A 1 103 ? -4.004 -29.266 -0.233 1 98.12 103 LYS A N 1
ATOM 787 C CA . LYS A 1 103 ? -4.613 -30.422 -0.879 1 98.12 103 LYS A CA 1
ATOM 788 C C . LYS A 1 103 ? -5.039 -30.094 -2.307 1 98.12 103 LYS A C 1
ATOM 790 O O . LYS A 1 103 ? -5.422 -28.953 -2.602 1 98.12 103 LYS A O 1
ATOM 795 N N . LEU A 1 104 ? -4.945 -31.125 -3.088 1 97.62 104 LEU A N 1
ATOM 796 C CA . LEU A 1 104 ? -5.418 -30.969 -4.457 1 97.62 104 LEU A CA 1
ATOM 797 C C . LEU A 1 104 ? -6.926 -30.75 -4.492 1 97.62 104 LEU A C 1
ATOM 799 O O . LEU A 1 104 ? -7.684 -31.562 -3.951 1 97.62 104 LEU A O 1
ATOM 803 N N . HIS A 1 105 ? -7.348 -29.656 -5.02 1 97.5 105 HIS A N 1
ATOM 804 C CA . HIS A 1 105 ? -8.766 -29.359 -5.18 1 97.5 105 HIS A CA 1
ATOM 805 C C . HIS A 1 105 ? -9.305 -29.938 -6.492 1 97.5 105 HIS A C 1
ATOM 807 O O . HIS A 1 105 ? -9.219 -29.281 -7.535 1 97.5 105 HIS A O 1
ATOM 813 N N . GLN A 1 106 ? -10.023 -30.984 -6.418 1 96.12 106 GLN A N 1
ATOM 814 C CA . GLN A 1 106 ? -10.414 -31.75 -7.594 1 96.12 106 GLN A CA 1
ATOM 815 C C . GLN A 1 106 ? -11.336 -30.938 -8.5 1 96.12 106 GLN A C 1
ATOM 817 O O . GLN A 1 106 ? -11.188 -30.969 -9.727 1 96.12 106 GLN A O 1
ATOM 822 N N . GLU A 1 107 ? -12.305 -30.281 -7.922 1 95.81 107 GLU A N 1
ATOM 823 C CA . GLU A 1 107 ? -13.219 -29.484 -8.734 1 95.81 107 GLU A CA 1
ATOM 824 C C . GLU A 1 107 ? -12.461 -28.406 -9.516 1 95.81 107 GLU A C 1
ATOM 826 O O . GLU A 1 107 ? -12.75 -28.172 -10.688 1 95.81 107 GLU A O 1
ATOM 831 N N . GLY A 1 108 ? -11.523 -27.75 -8.852 1 96 108 GLY A N 1
ATOM 832 C CA . GLY A 1 108 ? -10.688 -26.766 -9.523 1 96 108 GLY A CA 1
ATOM 833 C C . GLY A 1 108 ? -9.867 -27.344 -10.656 1 96 108 GLY A C 1
ATOM 834 O O . GLY A 1 108 ? -9.758 -26.75 -11.727 1 96 108 GLY A O 1
ATOM 835 N N . LEU A 1 109 ? -9.328 -28.5 -10.422 1 96.75 109 LEU A N 1
ATOM 836 C CA . LEU A 1 109 ? -8.547 -29.188 -11.445 1 96.75 109 LEU A CA 1
ATOM 837 C C . LEU A 1 109 ? -9.406 -29.5 -12.664 1 96.75 109 LEU A C 1
ATOM 839 O O . LEU A 1 109 ? -8.969 -29.312 -13.805 1 96.75 109 LEU A O 1
ATOM 843 N N . GLU A 1 110 ? -10.578 -30 -12.453 1 96.44 110 GLU A N 1
ATOM 844 C CA . GLU A 1 110 ? -11.477 -30.328 -13.555 1 96.44 110 GLU A CA 1
ATOM 845 C C . GLU A 1 110 ? -11.852 -29.094 -14.359 1 96.44 110 GLU A C 1
ATOM 847 O O . GLU A 1 110 ? -11.906 -29.141 -15.586 1 96.44 110 GLU A O 1
ATOM 852 N N . LYS A 1 111 ? -12.109 -28.047 -13.641 1 96.44 111 LYS A N 1
ATOM 853 C CA . LYS A 1 111 ? -12.422 -26.797 -14.328 1 96.44 111 LYS A CA 1
ATOM 854 C C . LYS A 1 111 ? -11.211 -26.281 -15.117 1 96.44 111 LYS A C 1
ATOM 856 O O . LYS A 1 111 ? -11.367 -25.766 -16.219 1 96.44 111 LYS A O 1
ATOM 861 N N . MET A 1 112 ? -10.078 -26.438 -14.531 1 95.88 112 MET A N 1
ATOM 862 C CA . MET A 1 112 ? -8.852 -26.047 -15.219 1 95.88 112 MET A CA 1
ATOM 863 C C . MET A 1 112 ? -8.688 -26.828 -16.516 1 95.88 112 MET A C 1
ATOM 865 O O . MET A 1 112 ? -8.367 -26.25 -17.562 1 95.88 112 MET A O 1
ATOM 869 N N . LYS A 1 113 ? -8.914 -28.094 -16.484 1 94.31 113 LYS A N 1
ATOM 870 C CA . LYS A 1 113 ? -8.82 -28.938 -17.656 1 94.31 113 LYS A CA 1
ATOM 871 C C . LYS A 1 113 ? -9.805 -28.484 -18.734 1 94.31 113 LYS A C 1
ATOM 873 O O . LYS A 1 113 ? -9.453 -28.422 -19.922 1 94.31 113 LYS A O 1
ATOM 878 N N . ARG A 1 114 ? -10.93 -28.156 -18.328 1 94.19 114 ARG A N 1
ATOM 879 C CA . ARG A 1 114 ? -12 -27.797 -19.25 1 94.19 114 ARG A CA 1
ATOM 880 C C . ARG A 1 114 ? -11.734 -26.453 -19.906 1 94.19 114 ARG A C 1
ATOM 882 O O . ARG A 1 114 ? -12.008 -26.266 -21.094 1 94.19 114 ARG A O 1
ATOM 889 N N . LEU A 1 115 ? -11.18 -25.547 -19.125 1 92.19 115 LEU A N 1
ATOM 890 C CA . LEU A 1 115 ? -11.062 -24.172 -19.594 1 92.19 115 LEU A CA 1
ATOM 891 C C . LEU A 1 115 ? -9.688 -23.922 -20.203 1 92.19 115 LEU A C 1
ATOM 893 O O . LEU A 1 115 ? -9.469 -22.906 -20.859 1 92.19 115 LEU A O 1
ATOM 897 N N . SER A 1 116 ? -8.828 -24.844 -19.953 1 85.69 116 SER A N 1
ATOM 898 C CA . SER A 1 11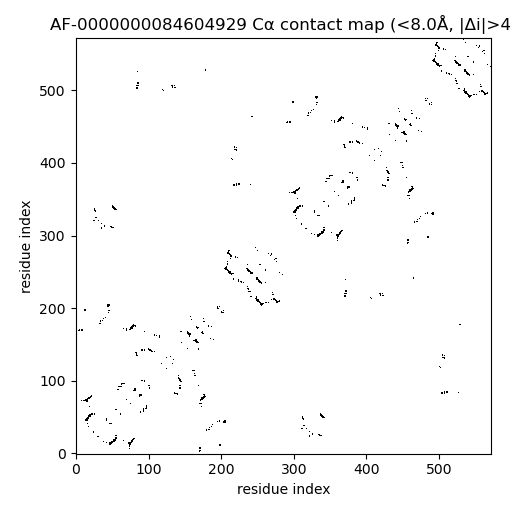6 ? -7.48 -24.672 -20.484 1 85.69 116 SER A CA 1
ATOM 899 C C . SER A 1 116 ? -7.449 -24.906 -22 1 85.69 116 SER A C 1
ATOM 901 O O . SER A 1 116 ? -8.047 -25.859 -22.5 1 85.69 116 SER A O 1
ATOM 903 N N . ARG A 1 117 ? -6.98 -23.891 -22.703 1 77.81 117 ARG A N 1
ATOM 904 C CA . ARG A 1 117 ? -6.793 -24.047 -24.141 1 77.81 117 ARG A CA 1
ATOM 905 C C . ARG A 1 117 ? -5.359 -24.453 -24.453 1 77.81 117 ARG A C 1
ATOM 907 O O . ARG A 1 117 ? -4.414 -23.953 -23.859 1 77.81 117 ARG A O 1
ATOM 914 N N . PRO A 1 118 ? -5.336 -25.422 -25.312 1 73.44 118 PRO A N 1
ATOM 915 C CA . PRO A 1 118 ? -3.971 -25.781 -25.703 1 73.44 118 PRO A CA 1
ATOM 916 C C . PRO A 1 118 ? -3.168 -24.594 -26.219 1 73.44 118 PRO A C 1
ATOM 918 O O . PRO A 1 118 ? -3.715 -23.719 -26.906 1 73.44 118 PRO A O 1
ATOM 921 N N . HIS A 1 119 ? -1.955 -24.469 -25.656 1 76.06 119 HIS A N 1
ATOM 922 C CA . HIS A 1 119 ? -1.056 -23.438 -26.141 1 76.06 119 HIS A CA 1
ATOM 923 C C . HIS A 1 119 ? -0.248 -23.906 -27.344 1 76.06 119 HIS A C 1
ATOM 925 O O . HIS A 1 119 ? 0.301 -25.016 -27.328 1 76.06 119 HIS A O 1
ATOM 931 N N . THR A 1 120 ? -0.194 -23.078 -28.281 1 74.19 120 THR A N 1
ATOM 932 C CA . THR A 1 120 ? 0.423 -23.438 -29.547 1 74.19 120 THR A CA 1
ATOM 933 C C . THR A 1 120 ? 1.9 -23.781 -29.359 1 74.19 120 THR A C 1
ATOM 935 O O . THR A 1 120 ? 2.463 -24.578 -30.109 1 74.19 120 THR A O 1
ATOM 938 N N . LEU A 1 121 ? 2.414 -23.25 -28.375 1 75.75 121 LEU A N 1
ATOM 939 C CA . LEU A 1 121 ? 3.852 -23.406 -28.188 1 75.75 121 LEU A CA 1
ATOM 940 C C . LEU A 1 121 ? 4.148 -24.594 -27.266 1 75.75 121 LEU A C 1
ATOM 942 O O . LEU A 1 121 ? 5.309 -24.953 -27.078 1 75.75 121 LEU A O 1
ATOM 946 N N . THR A 1 122 ? 3.156 -25.188 -26.688 1 76.94 122 THR A N 1
ATOM 947 C CA . THR A 1 122 ? 3.322 -26.391 -25.891 1 76.94 122 THR A CA 1
ATOM 948 C C . THR A 1 122 ? 2.324 -27.469 -26.312 1 76.94 122 THR A C 1
ATOM 950 O O . THR A 1 122 ? 1.498 -27.906 -25.516 1 76.94 122 THR A O 1
ATOM 953 N N . PRO A 1 123 ? 2.518 -27.891 -27.438 1 76.38 123 PRO A N 1
ATOM 954 C CA . PRO A 1 123 ? 1.512 -28.797 -28 1 76.38 123 PRO A CA 1
ATOM 955 C C . PRO A 1 123 ? 1.526 -30.172 -27.344 1 76.38 123 PRO A C 1
ATOM 957 O O . PRO A 1 123 ? 0.531 -30.891 -27.406 1 76.38 123 PRO A O 1
ATOM 960 N N . ASP A 1 124 ? 2.525 -30.484 -26.766 1 81 124 ASP A N 1
ATOM 961 C CA . ASP A 1 124 ? 2.674 -31.844 -26.25 1 81 124 ASP A CA 1
ATOM 962 C C . ASP A 1 124 ? 2.225 -31.922 -24.781 1 81 124 ASP A C 1
ATOM 964 O O . ASP A 1 124 ? 2.469 -32.938 -24.109 1 81 124 ASP A O 1
ATOM 968 N N . PHE A 1 125 ? 1.558 -30.938 -24.375 1 87.81 125 PHE A N 1
ATOM 969 C CA . PHE A 1 125 ? 1.129 -30.984 -22.984 1 87.81 125 PHE A CA 1
ATOM 970 C C . PHE A 1 125 ? -0.031 -31.953 -22.797 1 87.81 125 PHE A C 1
ATOM 972 O O . PHE A 1 125 ? -0.949 -31.984 -23.625 1 87.81 125 PHE A O 1
ATOM 979 N N . ASP A 1 126 ? 0.08 -32.781 -21.766 1 88.38 126 ASP A N 1
ATOM 980 C CA . ASP A 1 126 ? -1.05 -33.656 -21.438 1 88.38 126 ASP A CA 1
ATOM 981 C C . ASP A 1 126 ? -1.276 -33.688 -19.922 1 88.38 126 ASP A C 1
ATOM 983 O O . ASP A 1 126 ? -0.339 -33.5 -19.141 1 88.38 126 ASP A O 1
ATOM 987 N N . TRP A 1 127 ? -2.479 -34.031 -19.547 1 92.25 127 TRP A N 1
ATOM 988 C CA . TRP A 1 127 ? -2.898 -33.969 -18.156 1 92.25 127 TRP A CA 1
ATOM 989 C C . TRP A 1 127 ? -2.627 -35.281 -17.453 1 92.25 127 TRP A C 1
ATOM 991 O O . TRP A 1 127 ? -2.809 -35.406 -16.234 1 92.25 127 TRP A O 1
ATOM 1001 N N . GLU A 1 128 ? -2.133 -36.281 -18.188 1 91.56 128 GLU A N 1
ATOM 1002 C CA . GLU A 1 128 ? -2.047 -37.625 -17.656 1 91.56 128 GLU A CA 1
ATOM 1003 C C . GLU A 1 128 ? -0.604 -38.031 -17.344 1 91.56 128 GLU A C 1
ATOM 1005 O O . GLU A 1 128 ? -0.349 -38.812 -16.438 1 91.56 128 GLU A O 1
ATOM 1010 N N . THR A 1 129 ? 0.318 -37.406 -18.094 1 93.38 129 THR A N 1
ATOM 1011 C CA . THR A 1 129 ? 1.728 -37.75 -17.938 1 93.38 129 THR A CA 1
ATOM 1012 C C . THR A 1 129 ? 2.443 -36.719 -17.078 1 93.38 129 THR A C 1
ATOM 1014 O O . THR A 1 129 ? 2.365 -35.5 -17.359 1 93.38 129 THR A O 1
ATOM 1017 N N . ASP A 1 130 ? 3.182 -37.219 -16.141 1 94.19 130 ASP A N 1
ATOM 1018 C CA . ASP A 1 130 ? 3.941 -36.344 -15.266 1 94.19 130 ASP A CA 1
ATOM 1019 C C . ASP A 1 130 ? 4.938 -35.5 -16.062 1 94.19 130 ASP A C 1
ATOM 1021 O O . ASP A 1 130 ? 5.629 -36.031 -16.938 1 94.19 130 ASP A O 1
ATOM 1025 N N . SER A 1 131 ? 4.977 -34.219 -15.898 1 94.12 131 SER A N 1
ATOM 1026 C CA . SER A 1 131 ? 5.875 -33.25 -16.516 1 94.12 131 SER A CA 1
ATOM 1027 C C . SER A 1 131 ? 6.039 -32.031 -15.633 1 94.12 131 SER A C 1
ATOM 1029 O O . SER A 1 131 ? 5.219 -31.781 -14.742 1 94.12 131 SER A O 1
ATOM 1031 N N . PRO A 1 132 ? 7.129 -31.328 -15.805 1 93 132 PRO A N 1
ATOM 1032 C CA . PRO A 1 132 ? 7.293 -30.094 -15.047 1 93 132 PRO A CA 1
ATOM 1033 C C . PRO A 1 132 ? 6.129 -29.125 -15.25 1 93 132 PRO A C 1
ATOM 1035 O O . PRO A 1 132 ? 5.684 -28.484 -14.297 1 93 132 PRO A O 1
ATOM 1038 N N . ALA A 1 133 ? 5.656 -29.047 -16.438 1 92.44 133 ALA A N 1
ATOM 1039 C CA . ALA A 1 133 ? 4.535 -28.156 -16.734 1 92.44 133 ALA A CA 1
ATOM 1040 C C . ALA A 1 133 ? 3.277 -28.594 -15.984 1 92.44 133 ALA A C 1
ATOM 1042 O O . ALA A 1 133 ? 2.523 -27.75 -15.484 1 92.44 133 ALA A O 1
ATOM 1043 N N . LEU A 1 134 ? 3.049 -29.875 -15.984 1 94.62 134 LEU A N 1
ATOM 1044 C CA . LEU A 1 134 ? 1.889 -30.391 -15.258 1 94.62 134 LEU A CA 1
ATOM 1045 C C . LEU A 1 134 ? 2.016 -30.094 -13.766 1 94.62 134 LEU A C 1
ATOM 1047 O O . LEU A 1 134 ? 1.053 -29.672 -13.133 1 94.62 134 LEU A O 1
ATOM 1051 N N . ARG A 1 135 ? 3.182 -30.344 -13.172 1 95.62 135 ARG A N 1
ATOM 1052 C CA . ARG A 1 135 ? 3.4 -30.078 -11.758 1 95.62 135 ARG A CA 1
ATOM 1053 C C . ARG A 1 135 ? 3.16 -28.594 -11.445 1 95.62 135 ARG A C 1
ATOM 1055 O O . ARG A 1 135 ? 2.615 -28.266 -10.391 1 95.62 135 ARG A O 1
ATOM 1062 N N . ALA A 1 136 ? 3.59 -27.766 -12.352 1 94.94 136 ALA A N 1
ATOM 1063 C CA . ALA A 1 136 ? 3.371 -26.328 -12.203 1 94.94 136 ALA A CA 1
ATOM 1064 C C . ALA A 1 136 ? 1.882 -26 -12.203 1 94.94 136 ALA A C 1
ATOM 1066 O O . ALA A 1 136 ? 1.419 -25.188 -11.398 1 94.94 136 ALA A O 1
ATOM 1067 N N . LYS A 1 137 ? 1.169 -26.578 -13.055 1 94.62 137 LYS A N 1
ATOM 1068 C CA . LYS A 1 137 ? -0.273 -26.359 -13.117 1 94.62 137 LYS A CA 1
ATOM 1069 C C . LYS A 1 137 ? -0.967 -26.891 -11.867 1 94.62 137 LYS A C 1
ATOM 1071 O O . LYS A 1 137 ? -1.841 -26.234 -11.305 1 94.62 137 LYS A O 1
ATOM 1076 N N . LEU A 1 138 ? -0.562 -28.062 -11.445 1 96.12 138 LEU A N 1
ATOM 1077 C CA . LEU A 1 138 ? -1.183 -28.703 -10.289 1 96.12 138 LEU A CA 1
ATOM 1078 C C . LEU A 1 138 ? -0.942 -27.875 -9.023 1 96.12 138 LEU A C 1
ATOM 1080 O O . LEU A 1 138 ? -1.796 -27.844 -8.133 1 96.12 138 LEU A O 1
ATOM 1084 N N . ARG A 1 139 ? 0.133 -27.219 -8.961 1 95.44 139 ARG A N 1
ATOM 1085 C CA . ARG A 1 139 ? 0.457 -26.391 -7.801 1 95.44 139 ARG A CA 1
ATOM 1086 C C . ARG A 1 139 ? -0.571 -25.281 -7.617 1 95.44 139 ARG A C 1
ATOM 1088 O O . ARG A 1 139 ? -0.891 -24.906 -6.484 1 95.44 139 ARG A O 1
ATOM 1095 N N . MET A 1 140 ? -1.143 -24.812 -8.711 1 96.75 140 MET A N 1
ATOM 1096 C CA . MET A 1 140 ? -2.062 -23.672 -8.672 1 96.75 140 MET A CA 1
ATOM 1097 C C . MET A 1 140 ? -3.432 -24.094 -8.156 1 96.75 140 MET A C 1
ATOM 1099 O O . MET A 1 140 ? -4.273 -23.25 -7.84 1 96.75 140 MET A O 1
ATOM 1103 N N . VAL A 1 141 ? -3.648 -25.453 -8.008 1 97.38 141 VAL A N 1
ATOM 1104 C CA . VAL A 1 141 ? -4.941 -25.922 -7.527 1 97.38 141 VAL A CA 1
ATOM 1105 C C . VAL A 1 141 ? -4.746 -26.766 -6.266 1 97.38 141 VAL A C 1
ATOM 1107 O O . VAL A 1 141 ? -5.648 -27.5 -5.855 1 97.38 141 VAL A O 1
ATOM 1110 N N . ARG A 1 142 ? -3.574 -26.766 -5.758 1 98 142 ARG A N 1
ATOM 1111 C CA . ARG A 1 142 ? -3.369 -27.234 -4.391 1 98 142 ARG A CA 1
ATOM 1112 C C . ARG A 1 142 ? -3.656 -26.125 -3.383 1 98 142 ARG A C 1
ATOM 1114 O O . ARG A 1 142 ? -2.873 -25.188 -3.248 1 98 142 ARG A O 1
ATOM 1121 N N . LEU A 1 143 ? -4.699 -26.25 -2.697 1 98.56 143 LEU A N 1
ATOM 1122 C CA . LEU A 1 143 ? -5.238 -25.125 -1.928 1 98.56 143 LEU A CA 1
ATOM 1123 C C . LEU A 1 143 ? -5.219 -25.438 -0.434 1 98.56 143 LEU A C 1
ATOM 1125 O O . LEU A 1 143 ? -5.332 -26.594 -0.034 1 98.56 143 LEU A O 1
ATOM 1129 N N . PRO A 1 144 ? -4.977 -24.328 0.404 1 98.69 144 PRO A N 1
ATOM 1130 C CA . PRO A 1 144 ? -5.148 -24.547 1.843 1 98.69 144 PRO A CA 1
ATOM 1131 C C . PRO A 1 144 ? -6.535 -25.078 2.197 1 98.69 144 PRO A C 1
ATOM 1133 O O . PRO A 1 144 ? -7.543 -24.469 1.852 1 98.69 144 PRO A O 1
ATOM 1136 N N . THR A 1 145 ? -6.59 -26.203 2.92 1 98.12 145 THR A N 1
ATOM 1137 C CA . THR A 1 145 ? -7.871 -26.875 3.115 1 98.12 145 THR A CA 1
ATOM 1138 C C . THR A 1 145 ? -8.102 -27.172 4.594 1 98.12 145 THR A C 1
ATOM 1140 O O . THR A 1 145 ? -7.27 -27.797 5.246 1 98.12 145 THR A O 1
ATOM 1143 N N . ASP A 1 146 ? -9.164 -26.594 5.078 1 96.69 146 ASP A N 1
ATOM 1144 C CA . ASP A 1 146 ? -9.648 -26.906 6.418 1 96.69 146 ASP A CA 1
ATOM 1145 C C . ASP A 1 146 ? -10.672 -28.031 6.375 1 96.69 146 ASP A C 1
ATOM 1147 O O . ASP A 1 146 ? -11.828 -27.812 6.012 1 96.69 146 ASP A O 1
ATOM 1151 N N . GLU A 1 147 ? -10.359 -29.172 6.809 1 92.75 147 GLU A N 1
ATOM 1152 C CA . GLU A 1 147 ? -11.195 -30.375 6.695 1 92.75 147 GLU A CA 1
ATOM 1153 C C . GLU A 1 147 ? -12.391 -30.297 7.645 1 92.75 147 GLU A C 1
ATOM 1155 O O . GLU A 1 147 ? -13.344 -31.078 7.512 1 92.75 147 GLU A O 1
ATOM 1160 N N . THR A 1 148 ? -12.359 -29.359 8.523 1 91.25 148 THR A N 1
ATOM 1161 C CA . THR A 1 148 ? -13.438 -29.25 9.5 1 91.25 148 THR A CA 1
ATOM 1162 C C . THR A 1 148 ? -14.523 -28.312 8.992 1 91.25 148 THR A C 1
ATOM 1164 O O . THR A 1 148 ? -15.57 -28.156 9.633 1 91.25 148 THR A O 1
ATOM 1167 N N . ARG A 1 149 ? -14.297 -27.734 7.863 1 90.94 149 ARG A N 1
ATOM 1168 C CA . ARG A 1 149 ? -15.258 -26.781 7.324 1 90.94 149 ARG A CA 1
ATOM 1169 C C . ARG A 1 149 ? -15.836 -27.266 6 1 90.94 149 ARG A C 1
ATOM 1171 O O . ARG A 1 149 ? -15.219 -28.078 5.312 1 90.94 149 ARG A O 1
ATOM 1178 N N . ASN A 1 150 ? -17 -26.75 5.691 1 91.38 150 ASN A N 1
ATOM 1179 C CA . ASN A 1 150 ? -17.625 -27.062 4.41 1 91.38 150 ASN A CA 1
ATOM 1180 C C . ASN A 1 150 ? -16.797 -26.547 3.242 1 91.38 150 ASN A C 1
ATOM 1182 O O . ASN A 1 150 ? -16.359 -25.391 3.25 1 91.38 150 ASN A O 1
ATOM 1186 N N . TYR A 1 151 ? -16.641 -27.406 2.27 1 91.31 151 TYR A N 1
ATOM 1187 C CA . TYR A 1 151 ? -15.828 -27.078 1.103 1 91.31 151 TYR A CA 1
ATOM 1188 C C . TYR A 1 151 ? -16.406 -25.875 0.361 1 91.31 151 TYR A C 1
ATOM 1190 O O . TYR A 1 151 ? -15.656 -25.016 -0.113 1 91.31 151 TYR A O 1
ATOM 1198 N N . SER A 1 152 ? -17.703 -25.797 0.337 1 91.44 152 SER A N 1
ATOM 1199 C CA . SER A 1 152 ? -18.344 -24.75 -0.429 1 91.44 152 SER A CA 1
ATOM 1200 C C . SER A 1 152 ? -18.141 -23.375 0.214 1 91.44 152 SER A C 1
ATOM 1202 O O . SER A 1 152 ? -18.281 -22.344 -0.445 1 91.44 152 SER A O 1
ATOM 1204 N N . ASP A 1 153 ? -17.781 -23.469 1.509 1 91.94 153 ASP A N 1
ATOM 1205 C CA . ASP A 1 153 ? -17.531 -22.203 2.211 1 91.94 153 ASP A CA 1
ATOM 1206 C C . ASP A 1 153 ? -16.078 -21.766 2.057 1 91.94 153 ASP A C 1
ATOM 1208 O O . ASP A 1 153 ? -15.742 -20.609 2.295 1 91.94 153 ASP A O 1
ATOM 1212 N N . GLN A 1 154 ? -15.25 -22.672 1.641 1 95.44 154 GLN A N 1
ATOM 1213 C CA . GLN A 1 154 ? -13.82 -22.375 1.618 1 95.44 154 GLN A CA 1
ATOM 1214 C C . GLN A 1 154 ? -13.336 -22.094 0.198 1 95.44 154 GLN A C 1
ATOM 1216 O O . GLN A 1 154 ? -12.32 -21.422 0.004 1 95.44 154 GLN A O 1
ATOM 1221 N N . PHE A 1 155 ? -14.062 -22.656 -0.792 1 97.88 155 PHE A N 1
ATOM 1222 C CA . PHE A 1 155 ? -13.688 -22.484 -2.191 1 97.88 155 PHE A CA 1
ATOM 1223 C C . PHE A 1 155 ? -14.852 -21.922 -2.998 1 97.88 155 PHE A C 1
ATOM 1225 O O . PHE A 1 155 ? -15.805 -22.641 -3.312 1 97.88 155 PHE A O 1
ATOM 1232 N N . LEU A 1 156 ? -14.734 -20.641 -3.352 1 97.88 156 LEU A N 1
ATOM 1233 C CA . LEU A 1 156 ? -15.828 -19.938 -4.012 1 97.88 156 LEU A CA 1
ATOM 1234 C C . LEU A 1 156 ? -15.547 -19.75 -5.5 1 97.88 156 LEU A C 1
ATOM 1236 O O . LEU A 1 156 ? -14.648 -18.984 -5.871 1 97.88 156 LEU A O 1
ATOM 1240 N N . PHE A 1 157 ? -16.25 -20.484 -6.355 1 97.38 157 PHE A N 1
ATOM 1241 C CA . PHE A 1 157 ? -16.219 -20.203 -7.789 1 97.38 157 PHE A CA 1
ATOM 1242 C C . PHE A 1 157 ? -17.172 -19.078 -8.148 1 97.38 157 PHE A C 1
ATOM 1244 O O . PHE A 1 157 ? -18.359 -19.297 -8.32 1 97.38 157 PHE A O 1
ATOM 1251 N N . VAL A 1 158 ? -16.578 -17.875 -8.359 1 97.25 158 VAL A N 1
ATOM 1252 C CA . VAL A 1 158 ? -17.406 -16.688 -8.461 1 97.25 158 VAL A CA 1
ATOM 1253 C C . VAL A 1 158 ? -17.531 -16.25 -9.922 1 97.25 158 VAL A C 1
ATOM 1255 O O . VAL A 1 158 ? -18.188 -15.258 -10.227 1 97.25 158 VAL A O 1
ATOM 1258 N N . SER A 1 159 ? -16.859 -16.859 -10.781 1 94.31 159 SER A N 1
ATOM 1259 C CA . SER A 1 159 ? -16.938 -16.625 -12.219 1 94.31 159 SER A CA 1
ATOM 1260 C C . SER A 1 159 ? -16.875 -17.922 -13 1 94.31 159 SER A C 1
ATOM 1262 O O . SER A 1 159 ? -16 -18.766 -12.758 1 94.31 159 SER A O 1
ATOM 1264 N N . ASP A 1 160 ? -17.734 -18.078 -13.992 1 92 160 ASP A N 1
ATOM 1265 C CA . ASP A 1 160 ? -17.766 -19.281 -14.805 1 92 160 ASP A CA 1
ATOM 1266 C C . ASP A 1 160 ? -16.641 -19.281 -15.844 1 92 160 ASP A C 1
ATOM 1268 O O . ASP A 1 160 ? -16.312 -20.312 -16.406 1 92 160 ASP A O 1
ATOM 1272 N N . SER A 1 161 ? -16.125 -18.141 -16.016 1 93.31 161 SER A N 1
ATOM 1273 C CA . SER A 1 161 ? -15.086 -18.016 -17.047 1 93.31 161 SER A CA 1
ATOM 1274 C C . SER A 1 161 ? -13.703 -18.297 -16.469 1 93.31 161 SER A C 1
ATOM 1276 O O . SER A 1 161 ? -12.719 -18.344 -17.219 1 93.31 161 SER A O 1
ATOM 1278 N N . LEU A 1 162 ? -13.641 -18.5 -15.164 1 94 162 LEU A N 1
ATOM 1279 C CA . LEU A 1 162 ? -12.359 -18.734 -14.5 1 94 162 LEU A CA 1
ATOM 1280 C C . LEU A 1 162 ? -12.367 -20.078 -13.781 1 94 162 LEU A C 1
ATOM 1282 O O . LEU A 1 162 ? -13.367 -20.469 -13.188 1 94 162 LEU A O 1
ATOM 1286 N N . TRP A 1 163 ? -11.242 -20.688 -13.852 1 95.06 163 TRP A N 1
ATOM 1287 C CA . TRP A 1 163 ? -11.164 -21.984 -13.195 1 95.06 163 TRP A CA 1
ATOM 1288 C C . TRP A 1 163 ? -10.703 -21.844 -11.75 1 95.06 163 TRP A C 1
ATOM 1290 O O . TRP A 1 163 ? -10.859 -22.766 -10.945 1 95.06 163 TRP A O 1
ATOM 1300 N N . VAL A 1 164 ? -10.07 -20.719 -11.453 1 94 164 VAL A N 1
ATOM 1301 C CA . VAL A 1 164 ? -9.492 -20.531 -10.125 1 94 164 VAL A CA 1
ATOM 1302 C C . VAL A 1 164 ? -10.57 -20.078 -9.148 1 94 164 VAL A C 1
ATOM 1304 O O . VAL A 1 164 ? -11.281 -19.109 -9.391 1 94 164 VAL A O 1
ATOM 1307 N N . PRO A 1 165 ? -10.773 -20.797 -8.039 1 97.25 165 PRO A N 1
ATOM 1308 C CA . PRO A 1 165 ? -11.68 -20.312 -7 1 97.25 165 PRO A CA 1
ATOM 1309 C C . PRO A 1 165 ? -11.031 -19.297 -6.07 1 97.25 165 PRO A C 1
ATOM 1311 O O . PRO A 1 165 ? -9.805 -19.203 -6.02 1 97.25 165 PRO A O 1
ATOM 1314 N N . VAL A 1 166 ? -11.891 -18.5 -5.422 1 98.44 166 VAL A N 1
ATOM 1315 C CA . VAL A 1 166 ? -11.391 -17.734 -4.277 1 98.44 166 VAL A CA 1
ATOM 1316 C C . VAL A 1 166 ? -11.281 -18.656 -3.059 1 98.44 166 VAL A C 1
ATOM 1318 O O . VAL A 1 166 ? -12.289 -19.172 -2.572 1 98.44 166 VAL A O 1
ATOM 1321 N N . SER A 1 167 ? -10.062 -18.922 -2.67 1 98.44 167 SER A N 1
ATOM 1322 C CA . SER A 1 167 ? -9.836 -19.672 -1.441 1 98.44 167 SER A CA 1
ATOM 1323 C C . SER A 1 167 ? -10.078 -18.797 -0.209 1 98.44 167 SER A C 1
ATOM 1325 O O . SER A 1 167 ? -9.477 -17.734 -0.063 1 98.44 167 SER A O 1
ATOM 1327 N N . VAL A 1 168 ? -11.008 -19.234 0.636 1 98.06 168 VAL A N 1
ATOM 1328 C CA . VAL A 1 168 ? -11.305 -18.531 1.88 1 98.06 168 VAL A CA 1
ATOM 1329 C C . VAL A 1 168 ? -10.703 -19.297 3.061 1 98.06 168 VAL A C 1
ATOM 1331 O O . VAL A 1 168 ? -11.172 -20.375 3.398 1 98.06 168 VAL A O 1
ATOM 1334 N N . VAL A 1 169 ? -9.703 -18.719 3.678 1 98.06 169 VAL A N 1
ATOM 1335 C CA . VAL A 1 169 ? -8.977 -19.375 4.766 1 98.06 169 VAL A CA 1
ATOM 1336 C C . VAL A 1 169 ? -9.32 -18.688 6.09 1 98.06 169 VAL A C 1
ATOM 1338 O O . VAL A 1 169 ? -9.453 -17.469 6.156 1 98.06 169 VAL A O 1
ATOM 1341 N N . ASN A 1 170 ? -9.477 -19.422 7.148 1 96.75 170 ASN A N 1
ATOM 1342 C CA . ASN A 1 170 ? -9.758 -18.969 8.508 1 96.75 170 ASN A CA 1
ATOM 1343 C C . ASN A 1 170 ? -11.062 -18.172 8.57 1 96.75 170 ASN A C 1
ATOM 1345 O O . ASN A 1 170 ? -11.273 -17.406 9.508 1 96.75 170 ASN A O 1
ATOM 1349 N N . GLY A 1 171 ? -11.844 -18.25 7.566 1 95 171 GLY A N 1
ATOM 1350 C CA . GLY A 1 171 ? -13.18 -17.672 7.539 1 95 171 GLY A CA 1
ATOM 1351 C C . GLY A 1 171 ? -13.195 -16.25 7.016 1 95 171 GLY A C 1
ATOM 1352 O O . GLY A 1 171 ? -14.227 -15.758 6.562 1 95 171 GLY A O 1
ATOM 1353 N N . ASN A 1 172 ? -11.977 -15.609 7.016 1 97.44 172 ASN A N 1
ATOM 1354 C CA . ASN A 1 172 ? -12.055 -14.195 6.652 1 97.44 172 ASN A CA 1
ATOM 1355 C C . ASN A 1 172 ? -10.875 -13.773 5.781 1 97.44 172 ASN A C 1
ATOM 1357 O O . ASN A 1 172 ? -10.672 -12.586 5.523 1 97.44 172 ASN A O 1
ATOM 1361 N N . VAL A 1 173 ? -10.031 -14.711 5.363 1 98.62 173 VAL A N 1
ATOM 1362 C CA . VAL A 1 173 ? -8.93 -14.422 4.449 1 98.62 173 VAL A CA 1
ATOM 1363 C C . VAL A 1 173 ? -9.273 -14.914 3.049 1 98.62 173 VAL A C 1
ATOM 1365 O O . VAL A 1 173 ? -9.438 -16.125 2.832 1 98.62 173 VAL A O 1
ATOM 1368 N N . HIS A 1 174 ? -9.43 -14.008 2.104 1 98.81 174 HIS A N 1
ATOM 1369 C CA . HIS A 1 174 ? -9.758 -14.32 0.716 1 98.81 174 HIS A CA 1
ATOM 1370 C C . HIS A 1 174 ? -8.531 -14.172 -0.185 1 98.81 174 HIS A C 1
ATOM 1372 O O . HIS A 1 174 ? -8.008 -13.07 -0.344 1 98.81 174 HIS A O 1
ATOM 1378 N N . ILE A 1 175 ? -8.094 -15.227 -0.8 1 98.88 175 ILE A N 1
ATOM 1379 C CA . ILE A 1 175 ? -6.859 -15.227 -1.574 1 98.88 175 ILE A CA 1
ATOM 1380 C C . ILE A 1 175 ? -7.172 -14.984 -3.049 1 98.88 175 ILE A C 1
ATOM 1382 O O . ILE A 1 175 ? -7.914 -15.75 -3.668 1 98.88 175 ILE A O 1
ATOM 1386 N N . LEU A 1 176 ? -6.641 -13.922 -3.605 1 98.69 176 LEU A N 1
ATOM 1387 C CA . LEU A 1 176 ? -6.883 -13.555 -4.996 1 98.69 176 LEU A CA 1
ATOM 1388 C C . LEU A 1 176 ? -5.566 -13.406 -5.754 1 98.69 176 LEU A C 1
ATOM 1390 O O . LEU A 1 176 ? -4.516 -13.195 -5.145 1 98.69 176 LEU A O 1
ATOM 1394 N N . PRO A 1 177 ? -5.566 -13.57 -7.09 1 97.25 177 PRO A N 1
ATOM 1395 C CA . PRO A 1 177 ? -4.359 -13.391 -7.902 1 97.25 177 PRO A CA 1
ATOM 1396 C C . PRO A 1 177 ? -3.939 -11.93 -8.023 1 97.25 177 PRO A C 1
ATOM 1398 O O . PRO A 1 177 ? -4.699 -11.031 -7.652 1 97.25 177 PRO A O 1
ATOM 1401 N N . GLY A 1 178 ? -2.781 -11.758 -8.547 1 96.06 178 GLY A N 1
ATOM 1402 C CA . GLY A 1 178 ? -2.23 -10.414 -8.648 1 96.06 178 GLY A CA 1
ATOM 1403 C C . GLY A 1 178 ? -2.564 -9.727 -9.953 1 96.06 178 GLY A C 1
ATOM 1404 O O . GLY A 1 178 ? -2.525 -8.5 -10.047 1 96.06 178 GLY A O 1
ATOM 1405 N N . VAL A 1 179 ? -2.84 -10.484 -11.008 1 94.38 179 VAL A N 1
ATOM 1406 C CA . VAL A 1 179 ? -3.172 -9.914 -12.305 1 94.38 179 VAL A CA 1
ATOM 1407 C C . VAL A 1 179 ? -4.422 -9.039 -12.188 1 94.38 179 VAL A C 1
ATOM 1409 O O . VAL A 1 179 ? -5.496 -9.531 -11.82 1 94.38 179 VAL A O 1
ATOM 1412 N N . PRO A 1 180 ? -4.332 -7.766 -12.586 1 95.56 180 PRO A N 1
ATOM 1413 C CA . PRO A 1 180 ? -5.395 -6.809 -12.266 1 95.56 180 PRO A CA 1
ATOM 1414 C C . PRO A 1 180 ? -6.75 -7.227 -12.828 1 95.56 180 PRO A C 1
ATOM 1416 O O . PRO A 1 180 ? -7.758 -7.191 -12.117 1 95.56 180 PRO A O 1
ATOM 1419 N N . SER A 1 181 ? -6.789 -7.656 -14.07 1 94.81 181 SER A N 1
ATOM 1420 C CA . SER A 1 181 ? -8.07 -8.016 -14.672 1 94.81 181 SER A CA 1
ATOM 1421 C C . SER A 1 181 ? -8.695 -9.211 -13.953 1 94.81 181 SER A C 1
ATOM 1423 O O . SER A 1 181 ? -9.898 -9.219 -13.688 1 94.81 181 SER A O 1
ATOM 1425 N N . LEU A 1 182 ? -7.918 -10.227 -13.648 1 95.94 182 LEU A N 1
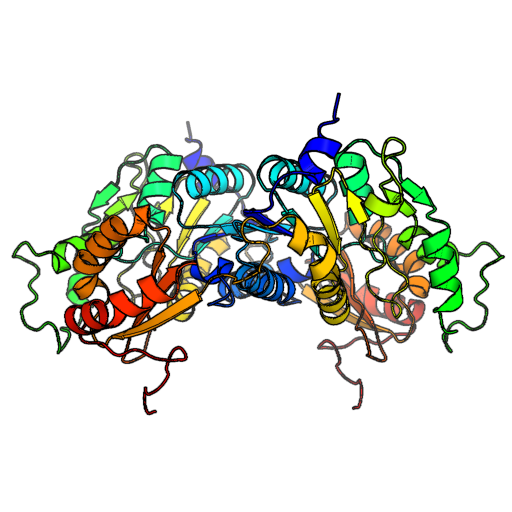ATOM 1426 C CA . LEU A 1 182 ? -8.391 -11.398 -12.922 1 95.94 182 LEU A CA 1
ATOM 1427 C C . LEU A 1 182 ? -8.789 -11.023 -11.492 1 95.94 182 LEU A C 1
ATOM 1429 O O . LEU A 1 182 ? -9.82 -11.477 -11 1 95.94 182 LEU A O 1
ATOM 1433 N N . PHE A 1 183 ? -7.965 -10.188 -10.875 1 97.69 183 PHE A N 1
ATOM 1434 C CA . PHE A 1 183 ? -8.211 -9.719 -9.516 1 97.69 183 PHE A CA 1
ATOM 1435 C C . PHE A 1 183 ? -9.57 -9.039 -9.414 1 97.69 183 PHE A C 1
ATOM 1437 O O . PHE A 1 183 ? -10.375 -9.375 -8.539 1 97.69 183 PHE A O 1
ATOM 1444 N N . ARG A 1 184 ? -9.82 -8.109 -10.289 1 97.81 184 ARG A N 1
ATOM 1445 C CA . ARG A 1 184 ? -11.055 -7.332 -10.273 1 97.81 184 ARG A CA 1
ATOM 1446 C C . ARG A 1 184 ? -12.273 -8.227 -10.508 1 97.81 184 ARG A C 1
ATOM 1448 O O . ARG A 1 184 ? -13.297 -8.078 -9.836 1 97.81 184 ARG A O 1
ATOM 1455 N N . GLN A 1 185 ? -12.117 -9.133 -11.43 1 97.5 185 GLN A N 1
ATOM 1456 C CA . GLN A 1 185 ? -13.211 -10.047 -11.727 1 97.5 185 GLN A CA 1
ATOM 1457 C C . GLN A 1 185 ? -13.57 -10.891 -10.508 1 97.5 185 GLN A C 1
ATOM 1459 O O . GLN A 1 185 ? -14.75 -11.055 -10.188 1 97.5 185 GLN A O 1
ATOM 1464 N N . LEU A 1 186 ? -12.602 -11.375 -9.883 1 98.44 186 LEU A N 1
ATOM 1465 C CA . LEU A 1 186 ? -12.844 -12.227 -8.719 1 98.44 186 LEU A CA 1
ATOM 1466 C C . LEU A 1 186 ? -13.383 -11.406 -7.547 1 98.44 186 LEU A C 1
ATOM 1468 O O . LEU A 1 186 ? -14.305 -11.836 -6.855 1 98.44 186 LEU A O 1
ATOM 1472 N N . LEU A 1 187 ? -12.82 -10.227 -7.324 1 98.62 187 LEU A N 1
ATOM 1473 C CA . LEU A 1 187 ? -13.297 -9.367 -6.246 1 98.62 187 LEU A CA 1
ATOM 1474 C C . LEU A 1 187 ? -14.758 -8.992 -6.457 1 98.62 187 LEU A C 1
ATOM 1476 O O . LEU A 1 187 ? -15.57 -9.086 -5.535 1 98.62 187 LEU A O 1
ATOM 1480 N N . ASP A 1 188 ? -15.07 -8.586 -7.648 1 98 188 ASP A N 1
ATOM 1481 C CA . ASP A 1 188 ? -16.453 -8.25 -7.973 1 98 188 ASP A CA 1
ATOM 1482 C C . ASP A 1 188 ? -17.375 -9.453 -7.773 1 98 188 ASP A C 1
ATOM 1484 O O . ASP A 1 188 ? -18.516 -9.305 -7.32 1 98 188 ASP A O 1
ATOM 1488 N N . GLY A 1 189 ? -16.844 -10.617 -8.117 1 97.94 189 GLY A N 1
ATOM 1489 C CA . GLY A 1 189 ? -17.625 -11.844 -7.969 1 97.94 189 GLY A CA 1
ATOM 1490 C C . GLY A 1 189 ? -17.906 -12.203 -6.523 1 97.94 189 GLY A C 1
ATOM 1491 O O . GLY A 1 189 ? -18.797 -13.008 -6.238 1 97.94 189 GLY A O 1
ATOM 1492 N N . LEU A 1 190 ? -17.188 -11.641 -5.617 1 97.44 190 LEU A N 1
ATOM 1493 C CA . LEU A 1 190 ? -17.344 -11.93 -4.195 1 97.44 190 LEU A CA 1
ATOM 1494 C C . LEU A 1 190 ? -18.531 -11.164 -3.613 1 97.44 190 LEU A C 1
ATOM 1496 O O . LEU A 1 190 ? -18.984 -11.461 -2.512 1 97.44 190 LEU A O 1
ATOM 1500 N N . LYS A 1 191 ? -19.016 -10.172 -4.309 1 94.88 191 LYS A N 1
ATOM 1501 C CA . LYS A 1 191 ? -20.016 -9.242 -3.781 1 94.88 191 LYS A CA 1
ATOM 1502 C C . LYS A 1 191 ? -21.234 -9.992 -3.242 1 94.88 191 LYS A C 1
ATOM 1504 O O . LYS A 1 191 ? -21.641 -9.773 -2.1 1 94.88 191 LYS A O 1
ATOM 1509 N N . PRO A 1 192 ? -21.797 -10.969 -3.982 1 93.88 192 PRO A N 1
ATOM 1510 C CA . PRO A 1 192 ? -22.984 -11.672 -3.48 1 93.88 192 PRO A CA 1
ATOM 1511 C C . PRO A 1 192 ? -22.703 -12.445 -2.193 1 93.88 192 PRO A C 1
ATOM 1513 O O . PRO A 1 192 ? -23.625 -12.68 -1.4 1 93.88 192 PRO A O 1
ATOM 1516 N N . HIS A 1 193 ? -21.469 -12.828 -1.985 1 93 193 HIS A N 1
ATOM 1517 C CA . HIS A 1 193 ? -21.109 -13.617 -0.811 1 93 193 HIS A CA 1
ATOM 1518 C C . HIS A 1 193 ? -20.844 -12.719 0.396 1 93 193 HIS A C 1
ATOM 1520 O O . HIS A 1 193 ? -20.969 -13.164 1.54 1 93 193 HIS A O 1
ATOM 1526 N N . VAL A 1 194 ? -20.547 -11.453 0.15 1 93.62 194 VAL A N 1
ATOM 1527 C CA . VAL A 1 194 ? -20.172 -10.516 1.206 1 93.62 194 VAL A CA 1
ATOM 1528 C C . VAL A 1 194 ? -21.406 -9.719 1.637 1 93.62 194 VAL A C 1
ATOM 1530 O O . VAL A 1 194 ? -21.562 -9.398 2.816 1 93.62 194 VAL A O 1
ATOM 1533 N N . LEU A 1 195 ? -22.359 -9.523 0.764 1 93.06 195 LEU A N 1
ATOM 1534 C CA . LEU A 1 195 ? -23.484 -8.633 0.963 1 93.06 195 LEU A CA 1
ATOM 1535 C C . LEU A 1 195 ? -24.312 -9.062 2.172 1 93.06 195 LEU A C 1
ATOM 1537 O O . LEU A 1 195 ? -24.641 -8.242 3.035 1 93.06 195 LEU A O 1
ATOM 1541 N N . PRO A 1 196 ? -24.609 -10.375 2.33 1 91.88 196 PRO A N 1
ATOM 1542 C CA . PRO A 1 196 ? -25.438 -10.789 3.461 1 91.88 196 PRO A CA 1
ATOM 1543 C C . PRO A 1 196 ? -24.766 -10.57 4.809 1 91.88 196 PRO A C 1
ATOM 1545 O O . PRO A 1 196 ? -25.422 -10.602 5.852 1 91.88 196 PRO A O 1
ATOM 1548 N N . ARG A 1 197 ? -23.484 -10.32 4.75 1 92.56 197 ARG A N 1
ATOM 1549 C CA . ARG A 1 197 ? -22.703 -10.219 5.984 1 92.56 197 ARG A CA 1
ATOM 1550 C C . ARG A 1 197 ? -22.438 -8.758 6.34 1 92.56 197 ARG A C 1
ATOM 1552 O O . ARG A 1 197 ? -21.797 -8.469 7.348 1 92.56 197 ARG A O 1
ATOM 1559 N N . LEU A 1 198 ? -22.922 -7.879 5.551 1 92.56 198 LEU A N 1
ATOM 1560 C CA . LEU A 1 198 ? -22.688 -6.461 5.785 1 92.56 198 LEU A CA 1
ATOM 1561 C C . LEU A 1 198 ? -23.609 -5.918 6.863 1 92.56 198 LEU A C 1
ATOM 1563 O O . LEU A 1 198 ? -24.641 -6.523 7.156 1 92.56 198 LEU A O 1
ATOM 1567 N N . VAL A 1 199 ? -23.25 -4.832 7.492 1 82.31 199 VAL A N 1
ATOM 1568 C CA . VAL A 1 199 ? -24.062 -4.145 8.477 1 82.31 199 VAL A CA 1
ATOM 1569 C C . VAL A 1 199 ? -25.391 -3.717 7.844 1 82.31 199 VAL A C 1
ATOM 1571 O O . VAL A 1 199 ? -26.453 -3.912 8.422 1 82.31 199 VAL A O 1
ATOM 1574 N N . ASP A 1 200 ? -25.297 -3.047 6.719 1 78.81 200 ASP A N 1
ATOM 1575 C CA . ASP A 1 200 ? -26.469 -2.695 5.922 1 78.81 200 ASP A CA 1
ATOM 1576 C C . ASP A 1 200 ? -26.578 -3.582 4.684 1 78.81 200 ASP A C 1
ATOM 1578 O O . ASP A 1 200 ? -25.953 -3.312 3.662 1 78.81 200 ASP A O 1
ATOM 1582 N N . PRO A 1 201 ? -27.391 -4.504 4.879 1 67.88 201 PRO A N 1
ATOM 1583 C CA . PRO A 1 201 ? -27.438 -5.465 3.775 1 67.88 201 PRO A CA 1
ATOM 1584 C C . PRO A 1 201 ? -27.953 -4.848 2.479 1 67.88 201 PRO A C 1
ATOM 1586 O O . PRO A 1 201 ? -27.75 -5.406 1.397 1 67.88 201 PRO A O 1
ATOM 1589 N N . GLY A 1 202 ? -28.75 -3.734 2.648 1 68.12 202 GLY A N 1
ATOM 1590 C CA . GLY A 1 202 ? -29.203 -3.074 1.433 1 68.12 202 GLY A CA 1
ATOM 1591 C C . GLY A 1 202 ? -28.062 -2.48 0.622 1 68.12 202 GLY A C 1
ATOM 1592 O O . GLY A 1 202 ? -28.266 -2.064 -0.522 1 68.12 202 GLY A O 1
ATOM 1593 N N . GLY A 1 203 ? -26.922 -2.486 1.214 1 63.59 203 GLY A N 1
ATOM 1594 C CA . GLY A 1 203 ? -25.703 -2.139 0.514 1 63.59 203 GLY A CA 1
ATOM 1595 C C . GLY A 1 203 ? -25.625 -0.668 0.149 1 63.59 203 GLY A C 1
ATOM 1596 O O . GLY A 1 203 ? -25.141 -0.318 -0.935 1 63.59 203 GLY A O 1
ATOM 1597 N N . LYS A 1 204 ? -26.328 0.25 0.947 1 72.69 204 LYS A N 1
ATOM 1598 C CA . LYS A 1 204 ? -26.344 1.659 0.563 1 72.69 204 LYS A CA 1
ATOM 1599 C C . LYS A 1 204 ? -24.938 2.25 0.57 1 72.69 204 LYS A C 1
ATOM 1601 O O . LYS A 1 204 ? -24.688 3.264 -0.083 1 72.69 204 LYS A O 1
ATOM 1606 N N . GLY A 1 205 ? -23.906 1.505 0.871 1 83.88 205 GLY A N 1
ATOM 1607 C CA . GLY A 1 205 ? -22.516 1.893 0.779 1 83.88 205 GLY A CA 1
ATOM 1608 C C . GLY A 1 205 ? -22.188 3.164 1.542 1 83.88 205 GLY A C 1
ATOM 1609 O O . GLY A 1 205 ? -22.938 3.557 2.443 1 83.88 205 GLY A O 1
ATOM 1610 N N . THR A 1 206 ? -21.062 3.777 1.397 1 91.38 206 THR A N 1
ATOM 1611 C CA . THR A 1 206 ? -20.578 5.035 1.962 1 91.38 206 THR A CA 1
ATOM 1612 C C . THR A 1 206 ? -20.688 6.16 0.935 1 91.38 206 THR A C 1
ATOM 1614 O O . THR A 1 206 ? -20.562 5.922 -0.268 1 91.38 206 THR A O 1
ATOM 1617 N N . THR A 1 207 ? -21.047 7.316 1.397 1 92.69 207 THR A N 1
ATOM 1618 C CA . THR A 1 207 ? -21.141 8.461 0.504 1 92.69 207 THR A CA 1
ATOM 1619 C C . THR A 1 207 ? -20.094 9.508 0.849 1 92.69 207 THR A C 1
ATOM 1621 O O . THR A 1 207 ? -19.672 9.625 2.004 1 92.69 207 THR A O 1
ATOM 1624 N N . ARG A 1 208 ? -19.719 10.234 -0.207 1 94.38 208 ARG A N 1
ATOM 1625 C CA . ARG A 1 208 ? -18.703 11.281 -0.056 1 94.38 208 ARG A CA 1
ATOM 1626 C C . ARG A 1 208 ? -19.188 12.594 -0.673 1 94.38 208 ARG A C 1
ATOM 1628 O O . ARG A 1 208 ? -19.719 12.602 -1.784 1 94.38 208 ARG A O 1
ATOM 1635 N N . VAL A 1 209 ? -19.031 13.648 0.111 1 95.81 209 VAL A N 1
ATOM 1636 C CA . VAL A 1 209 ? -19.281 15 -0.368 1 95.81 209 VAL A CA 1
ATOM 1637 C C . VAL A 1 209 ? -17.969 15.781 -0.443 1 95.81 209 VAL A C 1
ATOM 1639 O O . VAL A 1 209 ? -17.172 15.75 0.495 1 95.81 209 VAL A O 1
ATOM 1642 N N . LEU A 1 210 ? -17.812 16.453 -1.566 1 95.56 210 LEU A N 1
ATOM 1643 C CA . LEU A 1 210 ? -16.594 17.234 -1.771 1 95.56 210 LEU A CA 1
ATOM 1644 C C . LEU A 1 210 ? -16.938 18.719 -1.87 1 95.56 210 LEU A C 1
ATOM 1646 O O . LEU A 1 210 ? -17.875 19.109 -2.574 1 95.56 210 LEU A O 1
ATOM 1650 N N . ILE A 1 211 ? -16.203 19.484 -1.156 1 96.44 211 ILE A N 1
ATOM 1651 C CA . ILE A 1 211 ? -16.375 20.938 -1.188 1 96.44 211 ILE A CA 1
ATOM 1652 C C . ILE A 1 211 ? -15.031 21.594 -1.513 1 96.44 211 ILE A C 1
ATOM 1654 O O . ILE A 1 211 ? -14.062 21.438 -0.773 1 96.44 211 ILE A O 1
ATOM 1658 N N . SER A 1 212 ? -15.031 22.328 -2.596 1 95.56 212 SER A N 1
ATOM 1659 C CA . SER A 1 212 ? -13.852 23.094 -2.996 1 95.56 212 SER A CA 1
ATOM 1660 C C . SER A 1 212 ? -13.781 24.422 -2.262 1 95.56 212 SER A C 1
ATOM 1662 O O . SER A 1 212 ? -14.789 25.109 -2.115 1 95.56 212 SER A O 1
ATOM 1664 N N . THR A 1 213 ? -12.633 24.797 -1.75 1 95.56 213 THR A N 1
ATOM 1665 C CA . THR A 1 213 ? -12.469 26.031 -0.996 1 95.56 213 THR A CA 1
ATOM 1666 C C . THR A 1 213 ? -11.227 26.781 -1.462 1 95.56 213 THR A C 1
ATOM 1668 O O . THR A 1 213 ? -10.172 26.188 -1.697 1 95.56 213 THR A O 1
ATOM 1671 N N . PRO A 1 214 ? -11.305 28.047 -1.574 1 93.31 214 PRO A N 1
ATOM 1672 C CA . PRO A 1 214 ? -10.133 28.859 -1.919 1 93.31 214 PRO A CA 1
ATOM 1673 C C . PRO A 1 214 ? -9.266 29.188 -0.707 1 93.31 214 PRO A C 1
ATOM 1675 O O . PRO A 1 214 ? -8.156 29.719 -0.86 1 93.31 214 PRO A O 1
ATOM 1678 N N . LEU A 1 215 ? -9.734 28.922 0.417 1 92.12 215 LEU A N 1
ATOM 1679 C CA . LEU A 1 215 ? -9.016 29.266 1.635 1 92.12 215 LEU A CA 1
ATOM 1680 C C . LEU A 1 215 ? -7.875 28.281 1.89 1 92.12 215 LEU A C 1
ATOM 1682 O O . LEU A 1 215 ? -8.008 27.094 1.613 1 92.12 215 LEU A O 1
ATOM 1686 N N . PRO A 1 216 ? -6.801 28.812 2.422 1 90.94 216 PRO A N 1
ATOM 1687 C CA . PRO A 1 216 ? -5.734 27.891 2.82 1 90.94 216 PRO A CA 1
ATOM 1688 C C . PRO A 1 216 ? -6.137 26.984 3.977 1 90.94 216 PRO A C 1
ATOM 1690 O O . PRO A 1 216 ? -7.027 27.328 4.758 1 90.94 216 PRO A O 1
ATOM 1693 N N . GLU A 1 217 ? -5.449 25.828 4.066 1 91.69 217 GLU A N 1
ATOM 1694 C CA . GLU A 1 217 ? -5.809 24.828 5.062 1 91.69 217 GLU A CA 1
ATOM 1695 C C . GLU A 1 217 ? -5.742 25.391 6.473 1 91.69 217 GLU A C 1
ATOM 1697 O O . GLU A 1 217 ? -6.559 25.047 7.332 1 91.69 217 GLU A O 1
ATOM 1702 N N . SER A 1 218 ? -4.75 26.25 6.746 1 91.5 218 SER A N 1
ATOM 1703 C CA . SER A 1 218 ? -4.582 26.812 8.078 1 91.5 218 SER A CA 1
ATOM 1704 C C . SER A 1 218 ? -5.77 27.688 8.461 1 91.5 218 SER A C 1
ATOM 1706 O O . SER A 1 218 ? -6.133 27.781 9.641 1 91.5 218 SER A O 1
ATOM 1708 N N . ALA A 1 219 ? -6.406 28.266 7.469 1 91.62 219 ALA A N 1
ATOM 1709 C CA . ALA A 1 219 ? -7.527 29.172 7.703 1 91.62 219 ALA A CA 1
ATOM 1710 C C . ALA A 1 219 ? -8.797 28.406 8.047 1 91.62 219 ALA A C 1
ATOM 1712 O O . ALA A 1 219 ? -9.672 28.906 8.758 1 91.62 219 ALA A O 1
ATOM 1713 N N . VAL A 1 220 ? -8.836 27.188 7.617 1 94.94 220 VAL A N 1
ATOM 1714 C CA . VAL A 1 220 ? -10.078 26.453 7.824 1 94.94 220 VAL A CA 1
ATOM 1715 C C . VAL A 1 220 ? -9.867 25.375 8.898 1 94.94 220 VAL A C 1
ATOM 1717 O O . VAL A 1 220 ? -10.82 24.703 9.289 1 94.94 220 VAL A O 1
ATOM 1720 N N . ALA A 1 221 ? -8.703 25.266 9.422 1 95.56 221 ALA A N 1
ATOM 1721 C CA . ALA A 1 221 ? -8.32 24.188 10.32 1 95.56 221 ALA A CA 1
ATOM 1722 C C . ALA A 1 221 ? -9.195 24.172 11.57 1 95.56 221 ALA A C 1
ATOM 1724 O O . ALA A 1 221 ? -9.711 23.125 11.969 1 95.56 221 ALA A O 1
ATOM 1725 N N . ALA A 1 222 ? -9.383 25.297 12.164 1 96.06 222 ALA A N 1
ATOM 1726 C CA . ALA A 1 222 ? -10.148 25.391 13.406 1 96.06 222 ALA A CA 1
ATOM 1727 C C . ALA A 1 222 ? -11.602 24.969 13.18 1 96.06 222 ALA A C 1
ATOM 1729 O O . ALA A 1 222 ? -12.156 24.188 13.977 1 96.06 222 ALA A O 1
ATOM 1730 N N . TYR A 1 223 ? -12.18 25.484 12.125 1 97.12 223 TYR A N 1
ATOM 1731 C CA . TYR A 1 223 ? -13.555 25.125 11.812 1 97.12 223 TYR A CA 1
ATOM 1732 C C . TYR A 1 223 ? -13.68 23.625 11.562 1 97.12 223 TYR A C 1
ATOM 1734 O O . TYR A 1 223 ? -14.602 22.969 12.078 1 97.12 223 TYR A O 1
ATOM 1742 N N . LEU A 1 224 ? -12.75 23.062 10.797 1 97.5 224 LEU A N 1
ATOM 1743 C CA . LEU A 1 224 ? -12.82 21.641 10.453 1 97.5 224 LEU A CA 1
ATOM 1744 C C . LEU A 1 224 ? -12.648 20.781 11.695 1 97.5 224 LEU A C 1
ATOM 1746 O O . LEU A 1 224 ? -13.25 19.703 11.797 1 97.5 224 LEU A O 1
ATOM 1750 N N . THR A 1 225 ? -11.82 21.188 12.586 1 96.75 225 THR A N 1
ATOM 1751 C CA . THR A 1 225 ? -11.641 20.469 13.844 1 96.75 225 THR A CA 1
ATOM 1752 C C . THR A 1 225 ? -12.953 20.422 14.617 1 96.75 225 THR A C 1
ATOM 1754 O O . THR A 1 225 ? -13.359 19.344 15.094 1 96.75 225 THR A O 1
ATOM 1757 N N . ASP A 1 226 ? -13.531 21.547 14.711 1 97.56 226 ASP A N 1
ATOM 1758 C CA . ASP A 1 226 ? -14.812 21.641 15.398 1 97.56 226 ASP A CA 1
ATOM 1759 C C . ASP A 1 226 ? -15.875 20.797 14.711 1 97.56 226 ASP A C 1
ATOM 1761 O O . ASP A 1 226 ? -16.609 20.062 15.375 1 97.56 226 ASP A O 1
ATOM 1765 N N . LEU A 1 227 ? -15.969 20.938 13.422 1 97.88 227 LEU A N 1
ATOM 1766 C CA . LEU A 1 227 ? -16.938 20.172 12.641 1 97.88 227 LEU A CA 1
ATOM 1767 C C . LEU A 1 227 ? -16.734 18.672 12.828 1 97.88 227 LEU A C 1
ATOM 1769 O O . LEU A 1 227 ? -17.688 17.938 13.062 1 97.88 227 LEU A O 1
ATOM 1773 N N . ALA A 1 228 ? -15.531 18.234 12.727 1 97 228 ALA A N 1
ATOM 1774 C CA . ALA A 1 228 ? -15.195 16.812 12.875 1 97 228 ALA A CA 1
ATOM 1775 C C . ALA A 1 228 ? -15.656 16.281 14.219 1 97 228 ALA A C 1
ATOM 1777 O O . ALA A 1 228 ? -16.203 15.18 14.305 1 97 228 ALA A O 1
ATOM 1778 N N . ALA A 1 229 ? -15.414 17.047 15.25 1 96.69 229 ALA A N 1
ATOM 1779 C CA . ALA A 1 229 ? -15.812 16.625 16.594 1 96.69 229 ALA A CA 1
ATOM 1780 C C . ALA A 1 229 ? -17.328 16.516 16.703 1 96.69 229 ALA A C 1
ATOM 1782 O O . ALA A 1 229 ? -17.844 15.57 17.312 1 96.69 229 ALA A O 1
ATOM 1783 N N . ARG A 1 230 ? -18 17.406 16.094 1 97.12 230 ARG A N 1
ATOM 1784 C CA . ARG A 1 230 ? -19.453 17.469 16.188 1 97.12 230 ARG A CA 1
ATOM 1785 C C . ARG A 1 230 ? -20.109 16.328 15.438 1 97.12 230 ARG A C 1
ATOM 1787 O O . ARG A 1 230 ? -21.141 15.805 15.867 1 97.12 230 ARG A O 1
ATOM 1794 N N . VAL A 1 231 ? -19.5 15.93 14.383 1 96.56 231 VAL A N 1
ATOM 1795 C CA . VAL A 1 231 ? -20.219 15.008 13.508 1 96.56 231 VAL A CA 1
ATOM 1796 C C . VAL A 1 231 ? -19.672 13.586 13.703 1 96.56 231 VAL A C 1
ATOM 1798 O O . VAL A 1 231 ? -20.156 12.641 13.086 1 96.56 231 VAL A O 1
ATOM 1801 N N . ALA A 1 232 ? -18.719 13.453 14.555 1 93.44 232 ALA A N 1
ATOM 1802 C CA . ALA A 1 232 ? -18.094 12.156 14.781 1 93.44 232 ALA A CA 1
ATOM 1803 C C . ALA A 1 232 ? -19.109 11.133 15.281 1 93.44 232 ALA A C 1
ATOM 1805 O O . ALA A 1 232 ? -19.062 9.961 14.898 1 93.44 232 ALA A O 1
ATOM 1806 N N . CYS A 1 233 ? -20.016 11.523 16.125 1 93.06 233 CYS A N 1
ATOM 1807 C CA . CYS A 1 233 ? -21 10.633 16.734 1 93.06 233 CYS A CA 1
ATOM 1808 C C . CYS A 1 233 ? -21.953 10.086 15.688 1 93.06 233 CYS A C 1
ATOM 1810 O O . CYS A 1 233 ? -22.609 9.062 15.906 1 93.06 233 CYS A O 1
ATOM 1812 N N . LYS A 1 234 ? -22.047 10.781 14.625 1 93.69 234 LYS A N 1
ATOM 1813 C CA . LYS A 1 234 ? -22.938 10.344 13.555 1 93.69 234 LYS A CA 1
ATOM 1814 C C . LYS A 1 234 ? -22.188 9.516 12.516 1 93.69 234 LYS A C 1
ATOM 1816 O O . LYS A 1 234 ? -22.734 9.195 11.453 1 93.69 234 LYS A O 1
ATOM 1821 N N . GLY A 1 235 ? -20.922 9.25 12.766 1 91.12 235 GLY A N 1
ATOM 1822 C CA . GLY A 1 235 ? -20.141 8.406 11.875 1 91.12 235 GLY A CA 1
ATOM 1823 C C . GLY A 1 235 ? -19.609 9.141 10.664 1 91.12 235 GLY A C 1
ATOM 1824 O O . GLY A 1 235 ? -19.297 8.523 9.641 1 91.12 235 GLY A O 1
ATOM 1825 N N . VAL A 1 236 ? -19.547 10.445 10.703 1 95.06 236 VAL A N 1
ATOM 1826 C CA . VAL A 1 236 ? -19.062 11.242 9.578 1 95.06 236 VAL A CA 1
ATOM 1827 C C . VAL A 1 236 ? -17.594 11.586 9.781 1 95.06 236 VAL A C 1
ATOM 1829 O O . VAL A 1 236 ? -17.188 12.016 10.867 1 95.06 236 VAL A O 1
ATOM 1832 N N . LYS A 1 237 ? -16.859 11.32 8.758 1 95 237 LYS A N 1
ATOM 1833 C CA . LYS A 1 237 ? -15.445 11.711 8.75 1 95 237 LYS A CA 1
ATOM 1834 C C . LYS A 1 237 ? -15.234 12.984 7.93 1 95 237 LYS A C 1
ATOM 1836 O O . LYS A 1 237 ? -15.781 13.117 6.832 1 95 237 LYS A O 1
ATOM 1841 N N . VAL A 1 238 ? -14.445 13.883 8.523 1 96.25 238 VAL A N 1
ATOM 1842 C CA . VAL A 1 238 ? -14.102 15.133 7.855 1 96.25 238 VAL A CA 1
ATOM 1843 C C . VAL A 1 238 ? -12.625 15.133 7.477 1 96.25 238 VAL A C 1
ATOM 1845 O O . VAL A 1 238 ? -11.773 14.758 8.289 1 96.25 238 VAL A O 1
ATOM 1848 N N . GLY A 1 239 ? -12.383 15.438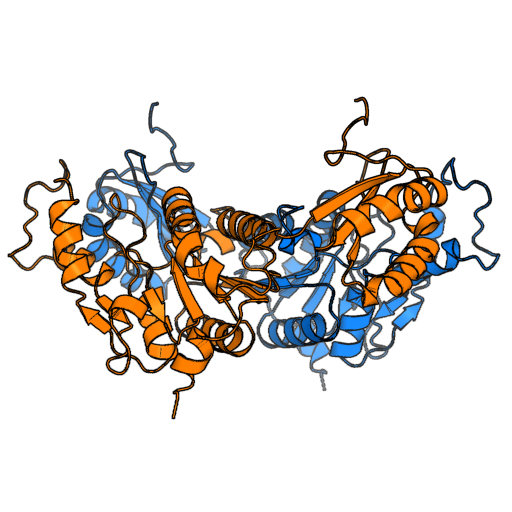 6.188 1 93.75 239 GLY A N 1
ATOM 1849 C CA . GLY A 1 239 ? -11 15.508 5.738 1 93.75 239 GLY A CA 1
ATOM 1850 C C . GLY A 1 239 ? -10.688 16.766 4.953 1 93.75 239 GLY A C 1
ATOM 1851 O O . GLY A 1 239 ? -11.594 17.391 4.379 1 93.75 239 GLY A O 1
ATOM 1852 N N . SER A 1 240 ? -9.5 17.219 5.098 1 92.75 240 SER A N 1
ATOM 1853 C CA . SER A 1 240 ? -8.977 18.312 4.289 1 92.75 240 SER A CA 1
ATOM 1854 C C . SER A 1 240 ? -7.809 17.859 3.424 1 92.75 240 SER A C 1
ATOM 1856 O O . SER A 1 240 ? -6.875 17.219 3.916 1 92.75 240 SER A O 1
ATOM 1858 N N . TYR A 1 241 ? -7.895 18.141 2.176 1 87.94 241 TYR A N 1
ATOM 1859 C CA . TYR A 1 241 ? -6.871 17.719 1.229 1 87.94 241 TYR A CA 1
ATOM 1860 C C . TYR A 1 241 ? -6.379 18.891 0.39 1 87.94 241 TYR A C 1
ATOM 1862 O O . TYR A 1 241 ? -7.102 19.375 -0.484 1 87.94 241 TYR A O 1
ATOM 1870 N N . PRO A 1 242 ? -5.16 19.234 0.689 1 88.12 242 PRO A N 1
ATOM 1871 C CA . PRO A 1 242 ? -4.617 20.359 -0.084 1 88.12 242 PRO A CA 1
ATOM 1872 C C . PRO A 1 242 ? -4.258 19.953 -1.516 1 88.12 242 PRO A C 1
ATOM 1874 O O . PRO A 1 242 ? -3.926 18.797 -1.776 1 88.12 242 PRO A O 1
ATOM 1877 N N . ARG A 1 243 ? -4.434 20.938 -2.385 1 82.75 243 ARG A N 1
ATOM 1878 C CA . ARG A 1 243 ? -3.988 20.781 -3.766 1 82.75 243 ARG A CA 1
ATOM 1879 C C . ARG A 1 243 ? -2.855 21.75 -4.09 1 82.75 243 ARG A C 1
ATOM 1881 O O . ARG A 1 243 ? -3.102 22.891 -4.484 1 82.75 243 ARG A O 1
ATOM 1888 N N . TRP A 1 244 ? -1.694 21.172 -3.971 1 77.19 244 TRP A N 1
ATOM 1889 C CA . TRP A 1 244 ? -0.508 22 -4.141 1 77.19 244 TRP A CA 1
ATOM 1890 C C . TRP A 1 244 ? -0.447 22.578 -5.551 1 77.19 244 TRP A C 1
ATOM 1892 O O . TRP A 1 244 ? -0.591 21.844 -6.535 1 77.19 244 TRP A O 1
ATOM 1902 N N . GLY A 1 245 ? -0.216 23.812 -5.562 1 73.38 245 GLY A N 1
ATOM 1903 C CA . GLY A 1 245 ? -0.097 24.516 -6.836 1 73.38 245 GLY A CA 1
ATOM 1904 C C . GLY A 1 245 ? -1.438 24.859 -7.449 1 73.38 245 GLY A C 1
ATOM 1905 O O . GLY A 1 245 ? -1.495 25.453 -8.523 1 73.38 245 GLY A O 1
ATOM 1906 N N . LYS A 1 246 ? -2.467 24.438 -6.82 1 79.38 246 LYS A N 1
ATOM 1907 C CA . LYS A 1 246 ? -3.803 24.734 -7.324 1 79.38 246 LYS A CA 1
ATOM 1908 C C . LYS A 1 246 ? -4.453 25.859 -6.527 1 79.38 246 LYS A C 1
ATOM 1910 O O . LYS A 1 246 ? -3.992 26.203 -5.434 1 79.38 246 LYS A O 1
ATOM 1915 N N . LYS A 1 247 ? -5.469 26.406 -7.082 1 80.62 247 LYS A N 1
ATOM 1916 C CA . LYS A 1 247 ? -6.133 27.578 -6.512 1 80.62 247 LYS A CA 1
ATOM 1917 C C . LYS A 1 247 ? -7.039 27.188 -5.352 1 80.62 247 LYS A C 1
ATOM 1919 O O . LYS A 1 247 ? -7.395 28.031 -4.523 1 80.62 247 LYS A O 1
ATOM 1924 N N . THR A 1 248 ? -7.434 25.938 -5.355 1 89.56 248 THR A N 1
ATOM 1925 C CA . THR A 1 248 ? -8.398 25.562 -4.332 1 89.56 248 THR A CA 1
ATOM 1926 C C . THR A 1 248 ? -7.969 24.281 -3.627 1 89.56 248 THR A C 1
ATOM 1928 O O . THR A 1 248 ? -7.203 23.484 -4.18 1 89.56 248 THR A O 1
ATOM 1931 N N . ASN A 1 249 ? -8.391 24.172 -2.367 1 92.94 249 ASN A N 1
ATOM 1932 C CA . ASN A 1 249 ? -8.305 22.953 -1.577 1 92.94 249 ASN A CA 1
ATOM 1933 C C . ASN A 1 249 ? -9.648 22.234 -1.512 1 92.94 249 ASN A C 1
ATOM 1935 O O . ASN A 1 249 ? -10.664 22.75 -1.972 1 92.94 249 ASN A O 1
ATOM 1939 N N . THR A 1 250 ? -9.625 21.047 -1.006 1 93.94 250 THR A N 1
ATOM 1940 C CA . THR A 1 250 ? -10.859 20.281 -0.979 1 93.94 250 THR A CA 1
ATOM 1941 C C . THR A 1 250 ? -11.156 19.781 0.432 1 93.94 250 THR A C 1
ATOM 1943 O O . THR A 1 250 ? -10.266 19.266 1.114 1 93.94 250 THR A O 1
ATOM 1946 N N . VAL A 1 251 ? -12.352 20.016 0.824 1 95.5 251 VAL A N 1
ATOM 1947 C CA . VAL A 1 251 ? -12.883 19.422 2.043 1 95.5 251 VAL A CA 1
ATOM 1948 C C . VAL A 1 251 ? -13.766 18.234 1.688 1 95.5 251 VAL A C 1
ATOM 1950 O O . VAL A 1 251 ? -14.539 18.281 0.729 1 95.5 251 VAL A O 1
ATOM 1953 N N . SER A 1 252 ? -13.562 17.172 2.398 1 95.56 252 SER A N 1
ATOM 1954 C CA . SER A 1 252 ? -14.336 15.961 2.135 1 95.56 252 SER A CA 1
ATOM 1955 C C . SER A 1 252 ? -15.156 15.547 3.354 1 95.56 252 SER A C 1
ATOM 1957 O O . SER A 1 252 ? -14.664 15.602 4.484 1 95.56 252 SER A O 1
ATOM 1959 N N . LEU A 1 253 ? -16.406 15.219 3.156 1 96.5 253 LEU A N 1
ATOM 1960 C CA . LEU A 1 253 ? -17.297 14.609 4.141 1 96.5 253 LEU A CA 1
ATOM 1961 C C . LEU A 1 253 ? -17.672 13.188 3.73 1 96.5 253 LEU A C 1
ATOM 1963 O O . LEU A 1 253 ? -18.203 12.977 2.635 1 96.5 253 LEU A O 1
ATOM 1967 N N . VAL A 1 254 ? -17.438 12.266 4.629 1 95.06 254 VAL A N 1
ATOM 1968 C CA . VAL A 1 254 ? -17.688 10.867 4.297 1 95.06 254 VAL A CA 1
ATOM 1969 C C . VAL A 1 254 ? -18.562 10.227 5.371 1 95.06 254 VAL A C 1
ATOM 1971 O O . VAL A 1 254 ? -18.297 10.383 6.566 1 95.06 254 VAL A O 1
ATOM 1974 N N . GLY A 1 255 ? -19.547 9.562 4.973 1 93.38 255 GLY A N 1
ATOM 1975 C CA . GLY A 1 255 ? -20.438 8.883 5.902 1 93.38 255 GLY A CA 1
ATOM 1976 C C . GLY A 1 255 ? -21.484 8.031 5.211 1 93.38 255 GLY A C 1
ATOM 1977 O O . GLY A 1 255 ? -21.578 8.016 3.982 1 93.38 255 GLY A O 1
ATOM 1978 N N . ARG A 1 256 ? -22.312 7.312 6.008 1 90 256 ARG A N 1
ATOM 1979 C CA . ARG A 1 256 ? -23.297 6.379 5.473 1 90 256 ARG A CA 1
ATOM 1980 C C . ARG A 1 256 ? -24.656 7.039 5.348 1 90 256 ARG A C 1
ATOM 1982 O O . ARG A 1 256 ? -25.516 6.57 4.598 1 90 256 ARG A O 1
ATOM 1989 N N . ASP A 1 257 ? -24.844 8.086 6.074 1 91.06 257 ASP A N 1
ATOM 1990 C CA . ASP A 1 257 ? -26.109 8.805 6.039 1 91.06 257 ASP A CA 1
ATOM 1991 C C . ASP A 1 257 ? -26.062 9.961 5.043 1 91.06 257 ASP A C 1
ATOM 1993 O O . ASP A 1 257 ? -25.688 11.086 5.402 1 91.06 257 ASP A O 1
ATOM 1997 N N . GLN A 1 258 ? -26.531 9.719 3.902 1 91.94 258 GLN A N 1
ATOM 1998 C CA . GLN A 1 258 ? -26.453 10.688 2.814 1 91.94 258 GLN A CA 1
ATOM 1999 C C . GLN A 1 258 ? -27.25 11.953 3.152 1 91.94 258 GLN A C 1
ATOM 2001 O O . GLN A 1 258 ? -26.797 13.062 2.865 1 91.94 258 GLN A O 1
ATOM 2006 N N . GLN A 1 259 ? -28.391 11.742 3.654 1 94.44 259 GLN A N 1
ATOM 2007 C CA . GLN A 1 259 ? -29.219 12.891 3.992 1 94.44 259 GLN A CA 1
ATOM 2008 C C . GLN A 1 259 ? -28.547 13.789 5.02 1 94.44 259 GLN A C 1
ATOM 2010 O O . GLN A 1 259 ? -28.578 15.016 4.895 1 94.44 259 GLN A O 1
ATOM 2015 N N . PHE A 1 260 ? -28 13.172 5.973 1 95.69 260 PHE A N 1
ATOM 2016 C CA . PHE A 1 260 ? -27.297 13.938 6.992 1 95.69 260 PHE A CA 1
ATOM 2017 C C . PHE A 1 260 ? -26.141 14.711 6.379 1 95.69 260 PHE A C 1
ATOM 2019 O O . PHE A 1 260 ? -25.938 15.891 6.68 1 95.69 260 PHE A O 1
ATOM 2026 N N . LEU A 1 261 ? -25.375 14.117 5.477 1 96.44 261 LEU A N 1
ATOM 2027 C CA . LEU A 1 261 ? -24.234 14.758 4.828 1 96.44 261 LEU A CA 1
ATOM 2028 C C . LEU A 1 261 ? -24.688 15.953 3.99 1 96.44 261 LEU A C 1
ATOM 2030 O O . LEU A 1 261 ? -24.078 17.016 4.043 1 96.44 261 LEU A O 1
ATOM 2034 N N . GLU A 1 262 ? -25.75 15.719 3.311 1 96.31 262 GLU A N 1
ATOM 2035 C CA . GLU A 1 262 ? -26.266 16.797 2.471 1 96.31 262 GLU A CA 1
ATOM 2036 C C . GLU A 1 262 ? -26.703 17.984 3.311 1 96.31 262 GLU A C 1
ATOM 2038 O O . GLU A 1 262 ? -26.578 19.141 2.873 1 96.31 262 GLU A O 1
ATOM 2043 N N . GLY A 1 263 ? -27.141 17.688 4.449 1 97 263 GLY A N 1
ATOM 2044 C CA . GLY A 1 263 ? -27.547 18.75 5.363 1 97 263 GLY A CA 1
ATOM 2045 C C . GLY A 1 263 ? -26.391 19.578 5.871 1 97 263 GLY A C 1
ATOM 2046 O O . GLY A 1 263 ? -26.594 20.703 6.344 1 97 263 GLY A O 1
ATOM 2047 N N . LEU A 1 264 ? -25.172 19.078 5.766 1 97.56 264 LEU A N 1
ATOM 2048 C CA . LEU A 1 264 ? -23.984 19.766 6.25 1 97.56 264 LEU A CA 1
ATOM 2049 C C . LEU A 1 264 ? -23.406 20.672 5.168 1 97.56 264 LEU A C 1
ATOM 2051 O O . LEU A 1 264 ? -22.594 21.547 5.457 1 97.56 264 LEU A O 1
ATOM 2055 N N . VAL A 1 265 ? -23.812 20.5 3.959 1 97.75 265 VAL A N 1
ATOM 2056 C CA . VAL A 1 265 ? -23.125 21.094 2.807 1 97.75 265 VAL A CA 1
ATOM 2057 C C . VAL A 1 265 ? -23.203 22.609 2.885 1 97.75 265 VAL A C 1
ATOM 2059 O O . VAL A 1 265 ? -22.188 23.297 2.768 1 97.75 265 VAL A O 1
ATOM 2062 N N . ALA A 1 266 ? -24.359 23.172 3.145 1 97.69 266 ALA A N 1
ATOM 2063 C CA . ALA A 1 266 ? -24.531 24.609 3.174 1 97.69 266 ALA A CA 1
ATOM 2064 C C . ALA A 1 266 ? -23.656 25.25 4.242 1 97.69 266 ALA A C 1
ATOM 2066 O O . ALA A 1 266 ? -23.031 26.281 4 1 97.69 266 ALA A O 1
ATOM 2067 N N . GLU A 1 267 ? -23.688 24.672 5.352 1 97.88 267 GLU A N 1
ATOM 2068 C CA . GLU A 1 267 ? -22.875 25.188 6.453 1 97.88 267 GLU A CA 1
ATOM 2069 C C . GLU A 1 267 ? -21.391 25.172 6.109 1 97.88 267 GLU A C 1
ATOM 2071 O O . GLU A 1 267 ? -20.672 26.156 6.359 1 97.88 267 GLU A O 1
ATOM 2076 N N . VAL A 1 268 ? -20.922 24.016 5.551 1 97.94 268 VAL A N 1
ATOM 2077 C CA . VAL A 1 268 ? -19.5 23.875 5.238 1 97.94 268 VAL A CA 1
ATOM 2078 C C . VAL A 1 268 ? -19.109 24.844 4.129 1 97.94 268 VAL A C 1
ATOM 2080 O O . VAL A 1 268 ? -18.062 25.484 4.203 1 97.94 268 VAL A O 1
ATOM 2083 N N . GLU A 1 269 ? -19.938 24.953 3.146 1 97.75 269 GLU A N 1
ATOM 2084 C CA . GLU A 1 269 ? -19.672 25.906 2.07 1 97.75 269 GLU A CA 1
ATOM 2085 C C . GLU A 1 269 ? -19.484 27.312 2.615 1 97.75 269 GLU A C 1
ATOM 2087 O O . GLU A 1 269 ? -18.562 28.031 2.203 1 97.75 269 GLU A O 1
ATOM 2092 N N . GLU A 1 270 ? -20.312 27.703 3.479 1 97.75 270 GLU A N 1
ATOM 2093 C CA . GLU A 1 270 ? -20.266 29.047 4.051 1 97.75 270 GLU A CA 1
ATOM 2094 C C . GLU A 1 270 ? -19 29.25 4.871 1 97.75 270 GLU A C 1
ATOM 2096 O O . GLU A 1 270 ? -18.281 30.234 4.691 1 97.75 270 GLU A O 1
ATOM 2101 N N . ASN A 1 271 ? -18.688 28.281 5.715 1 96.69 271 ASN A N 1
ATOM 2102 C CA . ASN A 1 271 ? -17.594 28.453 6.664 1 96.69 271 ASN A CA 1
ATOM 2103 C C . ASN A 1 271 ? -16.234 28.344 5.98 1 96.69 271 ASN A C 1
ATOM 2105 O O . ASN A 1 271 ? -15.242 28.891 6.465 1 96.69 271 ASN A O 1
ATOM 2109 N N . VAL A 1 272 ? -16.203 27.641 4.789 1 96.19 272 VAL A N 1
ATOM 2110 C CA . VAL A 1 272 ? -14.922 27.5 4.109 1 96.19 272 VAL A CA 1
ATOM 2111 C C . VAL A 1 272 ? -14.93 28.328 2.824 1 96.19 272 VAL A C 1
ATOM 2113 O O . VAL A 1 272 ? -14 28.234 2.016 1 96.19 272 VAL A O 1
ATOM 2116 N N . GLN A 1 273 ? -15.977 29.125 2.711 1 95.81 273 GLN A N 1
ATOM 2117 C CA . GLN A 1 273 ? -16.141 29.953 1.52 1 95.81 273 GLN A CA 1
ATOM 2118 C C . GLN A 1 273 ? -15.922 29.125 0.25 1 95.81 273 GLN A C 1
ATOM 2120 O O . GLN A 1 273 ? -15.141 29.516 -0.621 1 95.81 273 GLN A O 1
ATOM 2125 N N . GLY A 1 274 ? -16.547 27.969 0.264 1 95.69 274 GLY A N 1
ATOM 2126 C CA . GLY A 1 274 ? -16.344 27.031 -0.83 1 95.69 274 GLY A CA 1
ATOM 2127 C C . GLY A 1 274 ? -17.625 26.625 -1.524 1 95.69 274 GLY A C 1
ATOM 2128 O O . GLY A 1 274 ? -18.672 27.234 -1.312 1 95.69 274 GLY A O 1
ATOM 2129 N N . ARG A 1 275 ? -17.469 25.688 -2.432 1 95.75 275 ARG A N 1
ATOM 2130 C CA . ARG A 1 275 ? -18.609 25.188 -3.191 1 95.75 275 ARG A CA 1
ATOM 2131 C C . ARG A 1 275 ? -18.5 23.688 -3.398 1 95.75 275 ARG A C 1
ATOM 2133 O O . ARG A 1 275 ? -17.422 23.156 -3.623 1 95.75 275 ARG A O 1
ATOM 2140 N N . ARG A 1 276 ? -19.703 23.125 -3.289 1 95.75 276 ARG A N 1
ATOM 2141 C CA . ARG A 1 276 ? -19.766 21.703 -3.551 1 95.75 276 ARG A CA 1
ATOM 2142 C C . ARG A 1 276 ? -19.328 21.375 -4.973 1 95.75 276 ARG A C 1
ATOM 2144 O O . ARG A 1 276 ? -19.672 22.109 -5.91 1 95.75 276 ARG A O 1
ATOM 2151 N N . VAL A 1 277 ? -18.547 20.281 -5.062 1 93 277 VAL A N 1
ATOM 2152 C CA . VAL A 1 277 ? -18.078 19.875 -6.379 1 93 277 VAL A CA 1
ATOM 2153 C C . VAL A 1 277 ? -18.266 18.359 -6.543 1 93 277 VAL A C 1
ATOM 2155 O O . VAL A 1 277 ? -18.391 17.641 -5.555 1 93 277 VAL A O 1
ATOM 2158 N N . GLY A 1 278 ? -18.359 17.859 -7.816 1 86.38 278 GLY A N 1
ATOM 2159 C CA . GLY A 1 278 ? -18.484 16.438 -8.086 1 86.38 278 GLY A CA 1
ATOM 2160 C C . GLY A 1 278 ? -17.141 15.711 -8.039 1 86.38 278 GLY A C 1
ATOM 2161 O O . GLY A 1 278 ? -17.094 14.523 -7.707 1 86.38 278 GLY A O 1
ATOM 2162 N N . ARG A 1 279 ? -16.188 16.391 -8.57 1 80.12 279 ARG A N 1
ATOM 2163 C CA . ARG A 1 279 ? -14.836 15.836 -8.578 1 80.12 279 ARG A CA 1
ATOM 2164 C C . ARG A 1 279 ? -13.812 16.891 -8.172 1 80.12 279 ARG A C 1
ATOM 2166 O O . ARG A 1 279 ? -14.062 18.094 -8.312 1 80.12 279 ARG A O 1
ATOM 2173 N N . GLU A 1 280 ? -12.75 16.312 -7.664 1 72.62 280 GLU A N 1
ATOM 2174 C CA . GLU A 1 280 ? -11.68 17.234 -7.289 1 72.62 280 GLU A CA 1
ATOM 2175 C C . GLU A 1 280 ? -11.227 18.078 -8.484 1 72.62 280 GLU A C 1
ATOM 2177 O O . GLU A 1 280 ? -11.031 17.547 -9.578 1 72.62 280 GLU A O 1
ATOM 2182 N N . GLY A 1 281 ? -11.031 19.25 -8.305 1 69.75 281 GLY A N 1
ATOM 2183 C CA . GLY A 1 281 ? -10.562 20.156 -9.344 1 69.75 281 GLY A CA 1
ATOM 2184 C C . GLY A 1 281 ? -11.68 20.641 -10.25 1 69.75 281 GLY A C 1
ATOM 2185 O O . GLY A 1 281 ? -11.438 21.406 -11.188 1 69.75 281 GLY A O 1
ATOM 2186 N N . GLU A 1 282 ? -12.828 20.109 -10.008 1 63.84 282 GLU A N 1
ATOM 2187 C CA . GLU A 1 282 ? -13.953 20.547 -10.828 1 63.84 282 GLU A CA 1
ATOM 2188 C C . GLU A 1 282 ? -14.188 22.047 -10.688 1 63.84 282 GLU A C 1
ATOM 2190 O O . GLU A 1 282 ? -14.211 22.578 -9.578 1 63.84 282 GLU A O 1
ATOM 2195 N N . GLY A 1 283 ? -14.227 22.734 -11.883 1 57.28 283 GLY A N 1
ATOM 2196 C CA . GLY A 1 283 ? -14.508 24.156 -11.938 1 57.28 283 GLY A CA 1
ATOM 2197 C C . GLY A 1 283 ? -13.258 25.016 -11.953 1 57.28 283 GLY A C 1
ATOM 2198 O O . GLY A 1 283 ? -13.336 26.25 -11.891 1 57.28 283 GLY A O 1
ATOM 2199 N N . GLU A 1 284 ? -12.164 24.469 -11.477 1 60.91 284 GLU A N 1
ATOM 2200 C CA . GLU A 1 284 ? -10.914 25.219 -11.547 1 60.91 284 GLU A CA 1
ATOM 2201 C C . GLU A 1 284 ? -10.523 25.5 -12.992 1 60.91 284 GLU A C 1
ATOM 2203 O O . GLU A 1 284 ? -10.414 24.578 -13.797 1 60.91 284 GLU A O 1
ATOM 2208 N N . ASP A 1 285 ? -11.242 26.25 -13.578 1 45.81 285 ASP A N 1
ATOM 2209 C CA . ASP A 1 285 ? -10.844 26.734 -14.898 1 45.81 285 ASP A CA 1
ATOM 2210 C C . ASP A 1 285 ? -9.328 26.812 -15.023 1 45.81 285 ASP A C 1
ATOM 2212 O O . ASP A 1 285 ? -8.648 27.25 -14.086 1 45.81 285 ASP A O 1
ATOM 2216 N N . ASP A 1 286 ? -8.664 25.891 -15.938 1 36.62 286 ASP A N 1
ATOM 2217 C CA . ASP A 1 286 ? -7.332 26.25 -16.406 1 36.62 286 ASP A CA 1
ATOM 2218 C C . ASP A 1 286 ? -7.191 27.766 -16.547 1 36.62 286 ASP A C 1
ATOM 2220 O O . ASP A 1 286 ? -8.133 28.453 -16.953 1 36.62 286 ASP A O 1
ATOM 2224 N N . MET B 1 1 ? 27.609 5.027 25.844 1 57.94 1 MET B N 1
ATOM 2225 C CA . MET B 1 1 ? 27.188 3.938 24.969 1 57.94 1 MET B CA 1
ATOM 2226 C C . MET B 1 1 ? 26.141 4.418 23.969 1 57.94 1 MET B C 1
ATOM 2228 O O . MET B 1 1 ? 25.266 5.215 24.312 1 57.94 1 MET B O 1
ATOM 2232 N N . PRO B 1 2 ? 26.438 4.129 22.734 1 66.88 2 PRO B N 1
ATOM 2233 C CA . PRO B 1 2 ? 25.5 4.656 21.75 1 66.88 2 PRO B CA 1
ATOM 2234 C C . PRO B 1 2 ? 24.062 4.18 22 1 66.88 2 PRO B C 1
ATOM 2236 O O . PRO B 1 2 ? 23.859 3.029 22.391 1 66.88 2 PRO B O 1
ATOM 2239 N N . THR B 1 3 ? 23.141 5.117 22.062 1 77.19 3 THR B N 1
ATOM 2240 C CA . THR B 1 3 ? 21.734 4.816 22.234 1 77.19 3 THR B CA 1
ATOM 2241 C C . THR B 1 3 ? 21.172 4.062 21.031 1 77.19 3 THR B C 1
ATOM 2243 O O . THR B 1 3 ? 21.859 3.92 20.016 1 77.19 3 THR B O 1
ATOM 2246 N N . ARG B 1 4 ? 20.094 3.361 21.203 1 79.31 4 ARG B N 1
ATOM 2247 C CA . ARG B 1 4 ? 19.438 2.693 20.094 1 79.31 4 ARG B CA 1
ATOM 2248 C C . ARG B 1 4 ? 19.266 3.639 18.906 1 79.31 4 ARG B C 1
ATOM 2250 O O . ARG B 1 4 ? 19.422 3.232 17.75 1 79.31 4 ARG B O 1
ATOM 2257 N N . GLN B 1 5 ? 19.109 4.855 19.25 1 81.25 5 GLN B N 1
ATOM 2258 C CA . GLN B 1 5 ? 18.922 5.875 18.219 1 81.25 5 GLN B CA 1
ATOM 2259 C C . GLN B 1 5 ? 20.219 6.141 17.469 1 81.25 5 GLN B C 1
ATOM 2261 O O . GLN B 1 5 ? 20.203 6.34 16.25 1 81.25 5 GLN B O 1
ATOM 2266 N N . ASP B 1 6 ? 21.234 6.199 18.234 1 79.31 6 ASP B N 1
ATOM 2267 C CA . ASP B 1 6 ? 22.547 6.398 17.594 1 79.31 6 ASP B CA 1
ATOM 2268 C C . ASP B 1 6 ? 22.891 5.227 16.688 1 79.31 6 ASP B C 1
ATOM 2270 O O . ASP B 1 6 ? 23.438 5.422 15.594 1 79.31 6 ASP B O 1
ATOM 2274 N N . LYS B 1 7 ? 22.594 4.023 17.172 1 80.88 7 LYS B N 1
ATOM 2275 C CA . LYS B 1 7 ? 22.859 2.83 16.375 1 80.88 7 LYS B CA 1
ATOM 2276 C C . LYS B 1 7 ? 22.047 2.844 15.07 1 80.88 7 LYS B C 1
ATOM 2278 O O . LYS B 1 7 ? 22.578 2.518 14.008 1 80.88 7 LYS B O 1
ATOM 2283 N N . ASN B 1 8 ? 20.828 3.242 15.141 1 83.75 8 ASN B N 1
ATOM 2284 C CA . ASN B 1 8 ? 19.969 3.324 13.961 1 83.75 8 ASN B CA 1
ATOM 2285 C C . ASN B 1 8 ? 20.484 4.375 12.977 1 83.75 8 ASN B C 1
ATOM 2287 O O . ASN B 1 8 ? 20.406 4.184 11.758 1 83.75 8 ASN B O 1
ATOM 2291 N N . ALA B 1 9 ? 21.047 5.422 13.539 1 80.75 9 ALA B N 1
ATOM 2292 C CA . ALA B 1 9 ? 21.5 6.535 12.711 1 80.75 9 ALA B CA 1
ATOM 2293 C C . ALA B 1 9 ? 22.797 6.18 11.977 1 80.75 9 ALA B C 1
ATOM 2295 O O . ALA B 1 9 ? 23.125 6.797 10.961 1 80.75 9 ALA B O 1
ATOM 2296 N N . LEU B 1 10 ? 23.438 5.207 12.469 1 81.62 10 LEU B N 1
ATOM 2297 C CA . LEU B 1 10 ? 24.75 4.887 11.898 1 81.62 10 LEU B CA 1
ATOM 2298 C C . LEU B 1 10 ? 24.703 3.566 11.133 1 81.62 10 LEU B C 1
ATOM 2300 O O . LEU B 1 10 ? 25.656 3.205 10.453 1 81.62 10 LEU B O 1
ATOM 2304 N N . ARG B 1 11 ? 23.594 3.004 11.25 1 85.25 11 ARG B N 1
ATOM 2305 C CA . ARG B 1 11 ? 23.438 1.698 10.617 1 85.25 11 ARG B CA 1
ATOM 2306 C C . ARG B 1 11 ? 23.516 1.815 9.094 1 85.25 11 ARG B C 1
ATOM 2308 O O . ARG B 1 11 ? 23.031 2.785 8.516 1 85.25 11 ARG B O 1
ATOM 2315 N N . THR B 1 12 ? 24.234 0.9 8.516 1 92 12 THR B N 1
ATOM 2316 C CA . THR B 1 12 ? 24.219 0.789 7.062 1 92 12 THR B CA 1
ATOM 2317 C C . THR B 1 12 ? 22.797 0.55 6.555 1 92 12 THR B C 1
ATOM 2319 O O . THR B 1 12 ? 22.047 -0.236 7.141 1 92 12 THR B O 1
ATOM 2322 N N . ILE B 1 13 ? 22.469 1.267 5.527 1 94.75 13 ILE B N 1
ATOM 2323 C CA . ILE B 1 13 ? 21.109 1.175 5 1 94.75 13 ILE B CA 1
ATOM 2324 C C . ILE B 1 13 ? 21.062 0.139 3.877 1 94.75 13 ILE B C 1
ATOM 2326 O O . ILE B 1 13 ? 21.703 0.308 2.84 1 94.75 13 ILE B O 1
ATOM 2330 N N . GLN B 1 14 ? 20.328 -0.909 4.117 1 94.25 14 GLN B N 1
ATOM 2331 C CA . GLN B 1 14 ? 20.109 -1.961 3.129 1 94.25 14 GLN B CA 1
ATOM 2332 C C . GLN B 1 14 ? 18.625 -2.15 2.844 1 94.25 14 GLN B C 1
ATOM 2334 O O . GLN B 1 14 ? 18.234 -2.424 1.707 1 94.25 14 GLN B O 1
ATOM 2339 N N . THR B 1 15 ? 17.859 -2.01 3.855 1 96.69 15 THR B N 1
ATOM 2340 C CA . THR B 1 15 ? 16.422 -2.25 3.744 1 96.69 15 THR B CA 1
ATOM 2341 C C . THR B 1 15 ? 15.641 -0.983 4.07 1 96.69 15 THR B C 1
ATOM 2343 O O . THR B 1 15 ? 16.125 -0.114 4.797 1 96.69 15 THR B O 1
ATOM 2346 N N . ALA B 1 16 ? 14.438 -0.893 3.486 1 98.19 16 ALA B N 1
ATOM 2347 C CA . ALA B 1 16 ? 13.578 0.263 3.729 1 98.19 16 ALA B CA 1
ATOM 2348 C C . ALA B 1 16 ? 12.117 -0.159 3.855 1 98.19 16 ALA B C 1
ATOM 2350 O O . ALA B 1 16 ? 11.758 -1.278 3.486 1 98.19 16 ALA B O 1
ATOM 2351 N N . ALA B 1 17 ? 11.336 0.685 4.418 1 98.75 17 ALA B N 1
ATOM 2352 C CA . ALA B 1 17 ? 9.883 0.577 4.484 1 98.75 17 ALA B CA 1
ATOM 2353 C C . ALA B 1 17 ? 9.219 1.945 4.332 1 98.75 17 ALA B C 1
ATOM 2355 O O . ALA B 1 17 ? 9.836 2.973 4.625 1 98.75 17 ALA B O 1
ATOM 2356 N N . CYS B 1 18 ? 8.031 1.934 3.805 1 98.81 18 CYS B N 1
ATOM 2357 C CA . CYS B 1 18 ? 7.258 3.154 3.6 1 98.81 18 CYS B CA 1
ATOM 2358 C C . CYS B 1 18 ? 5.91 3.068 4.301 1 98.81 18 CYS B C 1
ATOM 2360 O O . CYS B 1 18 ? 5.16 2.109 4.105 1 98.81 18 CYS B O 1
ATOM 2362 N N . LEU B 1 19 ? 5.609 4.004 5.129 1 98.88 19 LEU B N 1
ATOM 2363 C CA . LEU B 1 19 ? 4.344 4.09 5.848 1 98.88 19 LEU B CA 1
ATOM 2364 C C . LEU B 1 19 ? 3.502 5.25 5.328 1 98.88 19 LEU B C 1
ATOM 2366 O O . LEU B 1 19 ? 3.803 6.414 5.602 1 98.88 19 LEU B O 1
ATOM 2370 N N . VAL B 1 20 ? 2.467 4.953 4.598 1 98.56 20 VAL B N 1
ATOM 2371 C CA . VAL B 1 20 ? 1.546 5.957 4.078 1 98.56 20 VAL B CA 1
ATOM 2372 C C . VAL B 1 20 ? 0.394 6.164 5.059 1 98.56 20 VAL B C 1
ATOM 2374 O O . VAL B 1 20 ? -0.318 5.215 5.395 1 98.56 20 VAL B O 1
ATOM 2377 N N . ILE B 1 21 ? 0.249 7.379 5.492 1 98 21 ILE B N 1
ATOM 2378 C CA . ILE B 1 21 ? -0.77 7.711 6.48 1 98 21 ILE B CA 1
ATOM 2379 C C . ILE B 1 21 ? -1.809 8.641 5.859 1 98 21 ILE B C 1
ATOM 2381 O O . ILE B 1 21 ? -1.506 9.789 5.531 1 98 21 ILE B O 1
ATOM 2385 N N . GLY B 1 22 ? -3.07 8.156 5.727 1 93.69 22 GLY B N 1
ATOM 2386 C CA . GLY B 1 22 ? -4.105 9.008 5.164 1 93.69 22 GLY B CA 1
ATOM 2387 C C . GLY B 1 22 ? -5.387 8.258 4.848 1 93.69 22 GLY B C 1
ATOM 2388 O O . GLY B 1 22 ? -5.391 7.344 4.023 1 93.69 22 GLY B O 1
ATOM 2389 N N . ASP B 1 23 ? -6.473 8.734 5.258 1 92.62 23 ASP B N 1
ATOM 2390 C CA . ASP B 1 23 ? -7.797 8.141 5.066 1 92.62 23 ASP B CA 1
ATOM 2391 C C . ASP B 1 23 ? -8.234 8.234 3.605 1 92.62 23 ASP B C 1
ATOM 2393 O O . ASP B 1 23 ? -9.008 7.398 3.133 1 92.62 23 ASP B O 1
ATOM 2397 N N . GLU B 1 24 ? -7.699 9.203 2.941 1 90.25 24 GLU B N 1
ATOM 2398 C CA . GLU B 1 24 ? -8.148 9.438 1.571 1 90.25 24 GLU B CA 1
ATOM 2399 C C . GLU B 1 24 ? -7.676 8.328 0.64 1 90.25 24 GLU B C 1
ATOM 2401 O O . GLU B 1 24 ? -8.297 8.07 -0.398 1 90.25 24 GLU B O 1
ATOM 2406 N N . VAL B 1 25 ? -6.594 7.727 0.984 1 92.75 25 VAL B N 1
ATOM 2407 C CA . VAL B 1 25 ? -6.09 6.605 0.196 1 92.75 25 VAL B CA 1
ATOM 2408 C C . VAL B 1 25 ? -6.941 5.363 0.458 1 92.75 25 VAL B C 1
ATOM 2410 O O . VAL B 1 25 ? -7.398 4.707 -0.48 1 92.75 25 VAL B O 1
ATOM 2413 N N . LEU B 1 26 ? -7.238 5.121 1.671 1 96.19 26 LEU B N 1
ATOM 2414 C CA . LEU B 1 26 ? -8 3.943 2.074 1 96.19 26 LEU B CA 1
ATOM 2415 C C . LEU B 1 26 ? -9.461 4.07 1.647 1 96.19 26 LEU B C 1
ATOM 2417 O O . LEU B 1 26 ? -10.125 3.062 1.393 1 96.19 26 LEU B O 1
ATOM 2421 N N . GLY B 1 27 ? -9.938 5.297 1.562 1 93 27 GLY B N 1
ATOM 2422 C CA . GLY B 1 27 ? -11.305 5.535 1.148 1 93 27 GLY B CA 1
ATOM 2423 C C . GLY B 1 27 ? -11.484 5.539 -0.358 1 93 27 GLY B C 1
ATOM 2424 O O . GLY B 1 27 ? -12.602 5.73 -0.856 1 93 27 GLY B O 1
ATOM 2425 N N . GLY B 1 28 ? -10.414 5.379 -1.081 1 91.31 28 GLY B N 1
ATOM 2426 C CA . GLY B 1 28 ? -10.484 5.246 -2.527 1 91.31 28 GLY B CA 1
ATOM 2427 C C . GLY B 1 28 ? -10.523 6.582 -3.246 1 91.31 28 GLY B C 1
ATOM 2428 O O . GLY B 1 28 ? -10.664 6.633 -4.469 1 91.31 28 GLY B O 1
ATOM 2429 N N . LYS B 1 29 ? -10.414 7.652 -2.525 1 87.25 29 LYS B N 1
ATOM 2430 C CA . LYS B 1 29 ? -10.453 8.977 -3.139 1 87.25 29 LYS B CA 1
ATOM 2431 C C . LYS B 1 29 ? -9.156 9.273 -3.885 1 87.25 29 LYS B C 1
ATOM 2433 O O . LYS B 1 29 ? -9.172 9.859 -4.969 1 87.25 29 LYS B O 1
ATOM 2438 N N . THR B 1 30 ? -8.07 8.914 -3.258 1 87.19 30 THR B N 1
ATOM 2439 C CA . THR B 1 30 ? -6.746 9.219 -3.781 1 87.19 30 THR B CA 1
ATOM 2440 C C . THR B 1 30 ? -5.969 7.934 -4.055 1 87.19 30 THR B C 1
ATOM 2442 O O . THR B 1 30 ? -6.023 6.988 -3.264 1 87.19 30 THR B O 1
ATOM 2445 N N . VAL B 1 31 ? -5.34 7.926 -5.223 1 89.88 31 VAL B N 1
ATOM 2446 C CA . VAL B 1 31 ? -4.414 6.836 -5.512 1 89.88 31 VAL B CA 1
ATOM 2447 C C . VAL B 1 31 ? -3.029 7.172 -4.957 1 89.88 31 VAL B C 1
ATOM 2449 O O . VAL B 1 31 ? -2.49 8.25 -5.23 1 89.88 31 VAL B O 1
ATOM 2452 N N . ASP B 1 32 ? -2.498 6.266 -4.215 1 92.88 32 ASP B N 1
ATOM 2453 C CA . ASP B 1 32 ? -1.179 6.492 -3.633 1 92.88 32 ASP B CA 1
ATOM 2454 C C . ASP B 1 32 ? -0.085 6.395 -4.691 1 92.88 32 ASP B C 1
ATOM 2456 O O . ASP B 1 32 ? 0.232 5.301 -5.168 1 92.88 32 ASP B O 1
ATOM 2460 N N . THR B 1 33 ? 0.532 7.5 -4.973 1 93.94 33 THR B N 1
ATOM 2461 C CA . THR B 1 33 ? 1.642 7.496 -5.918 1 93.94 33 THR B CA 1
ATOM 2462 C C . THR B 1 33 ? 2.973 7.66 -5.191 1 93.94 33 THR B C 1
ATOM 2464 O O . THR B 1 33 ? 4.035 7.434 -5.773 1 93.94 33 THR B O 1
ATOM 2467 N N . ASN B 1 34 ? 2.92 8.055 -3.959 1 96.94 34 ASN B N 1
ATOM 2468 C CA . ASN B 1 34 ? 4.141 8.281 -3.193 1 96.94 34 ASN B CA 1
ATOM 2469 C C . ASN B 1 34 ? 4.898 6.98 -2.947 1 96.94 34 ASN B C 1
ATOM 2471 O O . ASN B 1 34 ? 6.121 6.938 -3.072 1 96.94 34 ASN B O 1
ATOM 2475 N N . SER B 1 35 ? 4.164 5.91 -2.646 1 97.19 35 SER B N 1
ATOM 2476 C CA . SER B 1 35 ? 4.832 4.641 -2.373 1 97.19 35 SER B CA 1
ATOM 2477 C C . SER B 1 35 ? 5.535 4.105 -3.617 1 97.19 35 SER B C 1
ATOM 2479 O O . SER B 1 35 ? 6.602 3.494 -3.52 1 97.19 35 SER B O 1
ATOM 2481 N N . ALA B 1 36 ? 4.934 4.301 -4.793 1 96.12 36 ALA B N 1
ATOM 2482 C CA . ALA B 1 36 ? 5.574 3.898 -6.043 1 96.12 36 ALA B CA 1
ATOM 2483 C C . ALA B 1 36 ? 6.867 4.676 -6.27 1 96.12 36 ALA B C 1
ATOM 2485 O O . ALA B 1 36 ? 7.859 4.125 -6.754 1 96.12 36 ALA B O 1
ATOM 2486 N N . TYR B 1 37 ? 6.816 5.961 -5.953 1 97.88 37 TYR B N 1
ATOM 2487 C CA . TYR B 1 37 ? 8.008 6.789 -6.086 1 97.88 37 TYR B CA 1
ATOM 2488 C C . TYR B 1 37 ? 9.109 6.324 -5.133 1 97.88 37 TYR B C 1
ATOM 2490 O O . TYR B 1 37 ? 10.281 6.273 -5.504 1 97.88 37 TYR B O 1
ATOM 2498 N N . VAL B 1 38 ? 8.727 5.965 -3.922 1 98.5 38 VAL B N 1
ATOM 2499 C CA . VAL B 1 38 ? 9.688 5.449 -2.951 1 98.5 38 VAL B CA 1
ATOM 2500 C C . VAL B 1 38 ? 10.328 4.172 -3.488 1 98.5 38 VAL B C 1
ATOM 2502 O O . VAL B 1 38 ? 11.539 3.975 -3.354 1 98.5 38 VAL B O 1
ATOM 2505 N N . ALA B 1 39 ? 9.523 3.35 -4.055 1 97.75 39 ALA B N 1
ATOM 2506 C CA . ALA B 1 39 ? 10.023 2.094 -4.605 1 97.75 39 ALA B CA 1
ATOM 2507 C C . ALA B 1 39 ? 11.102 2.348 -5.66 1 97.75 39 ALA B C 1
ATOM 2509 O O . ALA B 1 39 ? 12.18 1.755 -5.613 1 97.75 39 ALA B O 1
ATOM 2510 N N . LYS B 1 40 ? 10.836 3.221 -6.551 1 96.44 40 LYS B N 1
ATOM 2511 C CA . LYS B 1 40 ? 11.789 3.559 -7.602 1 96.44 40 LYS B CA 1
ATOM 2512 C C . LYS B 1 40 ? 13.039 4.215 -7.023 1 96.44 40 LYS B C 1
ATOM 2514 O O . LYS B 1 40 ? 14.156 3.926 -7.457 1 96.44 40 LYS B O 1
ATOM 2519 N N . TRP B 1 41 ? 12.812 5.156 -6.113 1 96.81 41 TRP B N 1
ATOM 2520 C CA . TRP B 1 41 ? 13.906 5.855 -5.445 1 96.81 41 TRP B CA 1
ATOM 2521 C C . TRP B 1 41 ? 14.836 4.871 -4.746 1 96.81 41 TRP B C 1
ATOM 2523 O O . TRP B 1 41 ? 16.062 4.918 -4.934 1 96.81 41 TRP B O 1
ATOM 2533 N N . CYS B 1 42 ? 14.297 3.91 -3.98 1 96.69 42 CYS B N 1
ATOM 2534 C CA . CYS B 1 42 ? 15.078 2.883 -3.297 1 96.69 42 CYS B CA 1
ATOM 2535 C C . CYS B 1 42 ? 15.82 2.008 -4.297 1 96.69 42 CYS B C 1
ATOM 2537 O O . CYS B 1 42 ? 17.016 1.731 -4.121 1 96.69 42 CYS B O 1
ATOM 2539 N N . PHE B 1 43 ? 15.117 1.61 -5.324 1 94.69 43 PHE B N 1
ATOM 2540 C CA . PHE B 1 43 ? 15.711 0.766 -6.355 1 94.69 43 PHE B CA 1
ATOM 2541 C C . PHE B 1 43 ? 16.938 1.435 -6.969 1 94.69 43 PHE B C 1
ATOM 2543 O O . PHE B 1 43 ? 17.984 0.799 -7.133 1 94.69 43 PHE B O 1
ATOM 2550 N N . SER B 1 44 ? 16.828 2.701 -7.266 1 93.38 44 SER B N 1
ATOM 2551 C CA . SER B 1 44 ? 17.906 3.451 -7.914 1 93.38 44 SER B CA 1
ATOM 2552 C C . SER B 1 44 ? 19.125 3.584 -6.996 1 93.38 44 SER B C 1
ATOM 2554 O O . SER B 1 44 ? 20.234 3.803 -7.465 1 93.38 44 SER B O 1
ATOM 2556 N N . LEU B 1 45 ? 18.922 3.416 -5.715 1 93.69 45 LEU B N 1
ATOM 2557 C CA . LEU B 1 45 ? 20 3.59 -4.75 1 93.69 45 LEU B CA 1
ATOM 2558 C C . LEU B 1 45 ? 20.5 2.242 -4.23 1 93.69 45 LEU B C 1
ATOM 2560 O O . LEU B 1 45 ? 21.391 2.186 -3.385 1 93.69 45 LEU B O 1
ATOM 2564 N N . GLY B 1 46 ? 19.859 1.18 -4.699 1 92.88 46 GLY B N 1
ATOM 2565 C CA . GLY B 1 46 ? 20.25 -0.148 -4.25 1 92.88 46 GLY B CA 1
ATOM 2566 C C . GLY B 1 46 ? 19.688 -0.505 -2.887 1 92.88 46 GLY B C 1
ATOM 2567 O O . GLY B 1 46 ? 20.219 -1.384 -2.201 1 92.88 46 GLY B O 1
ATOM 2568 N N . ILE B 1 47 ? 18.703 0.215 -2.424 1 95.12 47 ILE B N 1
ATOM 2569 C CA . ILE B 1 47 ? 18.016 -0.073 -1.177 1 95.12 47 ILE B CA 1
ATOM 2570 C C . ILE B 1 47 ? 16.844 -1.026 -1.445 1 95.12 47 ILE B C 1
ATOM 2572 O O . ILE B 1 47 ? 16.109 -0.86 -2.422 1 95.12 47 ILE B O 1
ATOM 2576 N N . SER B 1 48 ? 16.703 -2.072 -0.684 1 95 48 SER B N 1
ATOM 2577 C CA . SER B 1 48 ? 15.609 -3.018 -0.843 1 95 48 SER B CA 1
ATOM 2578 C C . SER B 1 48 ? 14.375 -2.564 -0.075 1 95 48 SER B C 1
ATOM 2580 O O . SER B 1 48 ? 14.305 -2.713 1.147 1 95 48 SER B O 1
ATOM 2582 N N . LEU B 1 49 ? 13.445 -1.983 -0.794 1 97.75 49 LEU B N 1
ATOM 2583 C CA . LEU B 1 49 ? 12.156 -1.718 -0.16 1 97.75 49 LEU B CA 1
ATOM 2584 C C . LEU B 1 49 ? 11.43 -3.02 0.168 1 97.75 49 LEU B C 1
ATOM 2586 O O . LEU B 1 49 ? 11.156 -3.822 -0.726 1 97.75 49 LEU B O 1
ATOM 2590 N N . LYS B 1 50 ? 11.086 -3.203 1.484 1 97.62 50 LYS B N 1
ATOM 2591 C CA . LYS B 1 50 ? 10.609 -4.504 1.94 1 97.62 50 LYS B CA 1
ATOM 2592 C C . LYS B 1 50 ? 9.109 -4.465 2.242 1 97.62 50 LYS B C 1
ATOM 2594 O O . LYS B 1 50 ? 8.438 -5.496 2.207 1 97.62 50 LYS B O 1
ATOM 2599 N N . ARG B 1 51 ? 8.664 -3.225 2.523 1 98.31 51 ARG B N 1
ATOM 2600 C CA . ARG B 1 51 ? 7.281 -3.139 2.982 1 98.31 51 ARG B CA 1
ATOM 2601 C C . ARG B 1 51 ? 6.703 -1.751 2.723 1 98.31 51 ARG B C 1
ATOM 2603 O O . ARG B 1 51 ? 7.391 -0.743 2.898 1 98.31 51 ARG B O 1
ATOM 2610 N N . VAL B 1 52 ? 5.5 -1.71 2.262 1 98.56 52 VAL B N 1
ATOM 2611 C CA . VAL B 1 52 ? 4.668 -0.51 2.232 1 98.56 52 VAL B CA 1
ATOM 2612 C C . VAL B 1 52 ? 3.383 -0.754 3.018 1 98.56 52 VAL B C 1
ATOM 2614 O O . VAL B 1 52 ? 2.721 -1.778 2.834 1 98.56 52 VAL B O 1
ATOM 2617 N N . GLU B 1 53 ? 3.068 0.084 3.908 1 98.56 53 GLU B N 1
ATOM 2618 C CA . GLU B 1 53 ? 1.805 0.009 4.633 1 98.56 53 GLU B CA 1
ATOM 2619 C C . GLU B 1 53 ? 1.009 1.303 4.492 1 98.56 53 GLU B C 1
ATOM 2621 O O . GLU B 1 53 ? 1.574 2.396 4.551 1 98.56 53 GLU B O 1
ATOM 2626 N N . VAL B 1 54 ? -0.196 1.194 4.141 1 98.44 54 VAL B N 1
ATOM 2627 C CA . VAL B 1 54 ? -1.145 2.303 4.152 1 98.44 54 VAL B CA 1
ATOM 2628 C C . VAL B 1 54 ? -2.098 2.154 5.336 1 98.44 54 VAL B C 1
ATOM 2630 O O . VAL B 1 54 ? -2.758 1.124 5.484 1 98.44 54 VAL B O 1
ATOM 2633 N N . ILE B 1 55 ? -2.152 3.189 6.145 1 98.25 55 ILE B N 1
ATOM 2634 C CA . ILE B 1 55 ? -2.965 3.09 7.352 1 98.25 55 ILE B CA 1
ATOM 2635 C C . ILE B 1 55 ? -3.809 4.352 7.512 1 98.25 55 ILE B C 1
ATOM 2637 O O . ILE B 1 55 ? -3.617 5.332 6.785 1 98.25 55 ILE B O 1
ATOM 2641 N N . GLU B 1 56 ? -4.75 4.32 8.453 1 95.75 56 GLU B N 1
ATOM 2642 C CA . GLU B 1 56 ? -5.621 5.453 8.758 1 95.75 56 GLU B CA 1
ATOM 2643 C C . GLU B 1 56 ? -4.91 6.477 9.641 1 95.75 56 GLU B C 1
ATOM 2645 O O . GLU B 1 56 ? -3.855 6.188 10.203 1 95.75 56 GLU B O 1
ATOM 2650 N N . ASP B 1 57 ? -5.551 7.637 9.664 1 95.25 57 ASP B N 1
ATOM 2651 C CA . ASP B 1 57 ? -5.105 8.656 10.609 1 95.25 57 ASP B CA 1
ATOM 2652 C C . ASP B 1 57 ? -5.539 8.32 12.031 1 95.25 57 ASP B C 1
ATOM 2654 O O . ASP B 1 57 ? -6.355 9.031 12.625 1 95.25 57 ASP B O 1
ATOM 2658 N N . ASP B 1 58 ? -4.992 7.312 12.539 1 96.19 58 ASP B N 1
ATOM 2659 C CA . ASP B 1 58 ? -5.27 6.824 13.891 1 96.19 58 ASP B CA 1
ATOM 2660 C C . ASP B 1 58 ? -3.979 6.688 14.695 1 96.19 58 ASP B C 1
ATOM 2662 O O . ASP B 1 58 ? -3.025 6.047 14.25 1 96.19 58 ASP B O 1
ATOM 2666 N N . GLU B 1 59 ? -4.008 7.262 15.852 1 97.88 59 GLU B N 1
ATOM 2667 C CA . GLU B 1 59 ? -2.801 7.352 16.672 1 97.88 59 GLU B CA 1
ATOM 2668 C C . GLU B 1 59 ? -2.248 5.969 17 1 97.88 59 GLU B C 1
ATOM 2670 O O . GLU B 1 59 ? -1.049 5.723 16.844 1 97.88 59 GLU B O 1
ATOM 2675 N N . SER B 1 60 ? -3.092 5.051 17.438 1 97.75 60 SER B N 1
ATOM 2676 C CA . SER B 1 60 ? -2.641 3.717 17.828 1 97.75 60 SER B CA 1
ATOM 2677 C C . SER B 1 60 ? -2.059 2.961 16.641 1 97.75 60 SER B C 1
ATOM 2679 O O . SER B 1 60 ? -1.063 2.246 16.781 1 97.75 60 SER B O 1
ATOM 2681 N N . ASP B 1 61 ? -2.672 3.098 15.492 1 96.94 61 ASP B N 1
ATOM 2682 C CA . ASP B 1 61 ? -2.184 2.441 14.281 1 96.94 61 ASP B CA 1
ATOM 2683 C C . ASP B 1 61 ? -0.821 2.992 13.867 1 96.94 61 ASP B C 1
ATOM 2685 O O . ASP B 1 61 ? 0.07 2.232 13.484 1 96.94 61 ASP B O 1
ATOM 2689 N N . ILE B 1 62 ? -0.7 4.273 13.906 1 98.62 62 ILE B N 1
ATOM 2690 C CA . ILE B 1 62 ? 0.557 4.91 13.531 1 98.62 62 ILE B CA 1
ATOM 2691 C C . ILE B 1 62 ? 1.665 4.473 14.484 1 98.62 62 ILE B C 1
ATOM 2693 O O . ILE B 1 62 ? 2.752 4.086 14.047 1 98.62 62 ILE B O 1
ATOM 2697 N N . ILE B 1 63 ? 1.39 4.465 15.781 1 98.69 63 ILE B N 1
ATOM 2698 C CA . ILE B 1 63 ? 2.371 4.09 16.797 1 98.69 63 ILE B CA 1
ATOM 2699 C C . ILE B 1 63 ? 2.834 2.654 16.547 1 98.69 63 ILE B C 1
ATOM 2701 O O . ILE B 1 63 ? 4.035 2.387 16.5 1 98.69 63 ILE B O 1
ATOM 2705 N N . GLU B 1 64 ? 1.892 1.766 16.391 1 97.69 64 GLU B N 1
ATOM 2706 C CA . GLU B 1 64 ? 2.207 0.358 16.156 1 97.69 64 GLU B CA 1
ATOM 2707 C C . GLU B 1 64 ? 3.061 0.179 14.914 1 97.69 64 GLU B C 1
ATOM 2709 O O . GLU B 1 64 ? 4.086 -0.506 14.945 1 97.69 64 GLU B O 1
ATOM 2714 N N . ALA B 1 65 ? 2.682 0.761 13.836 1 98 65 ALA B N 1
ATOM 2715 C CA . ALA B 1 65 ? 3.334 0.562 12.539 1 98 65 ALA B CA 1
ATOM 2716 C C . ALA B 1 65 ? 4.746 1.141 12.547 1 98 65 ALA B C 1
ATOM 2718 O O . ALA B 1 65 ? 5.691 0.49 12.102 1 98 65 ALA B O 1
ATOM 2719 N N . VAL B 1 66 ? 4.891 2.328 13.07 1 98.56 66 VAL B N 1
ATOM 2720 C CA . VAL B 1 66 ? 6.188 2.992 13.008 1 98.56 66 VAL B CA 1
ATOM 2721 C C . VAL B 1 66 ? 7.184 2.277 13.914 1 98.56 66 VAL B C 1
ATOM 2723 O O . VAL B 1 66 ? 8.367 2.156 13.586 1 98.56 66 VAL B O 1
ATOM 2726 N N . ARG B 1 67 ? 6.723 1.8 15.086 1 98.38 67 ARG B N 1
ATOM 2727 C CA . ARG B 1 67 ? 7.605 1.039 15.961 1 98.38 67 ARG B CA 1
ATOM 2728 C C . ARG B 1 67 ? 8.07 -0.25 15.289 1 98.38 67 ARG B C 1
ATOM 2730 O O . ARG B 1 67 ? 9.258 -0.565 15.289 1 98.38 67 ARG B O 1
ATOM 2737 N N . ARG B 1 68 ? 7.105 -0.932 14.734 1 97.06 68 ARG B N 1
ATOM 2738 C CA . ARG B 1 68 ? 7.41 -2.189 14.062 1 97.06 68 ARG B CA 1
ATOM 2739 C C . ARG B 1 68 ? 8.367 -1.971 12.898 1 97.06 68 ARG B C 1
ATOM 2741 O O . ARG B 1 68 ? 9.367 -2.686 12.766 1 97.06 68 ARG B O 1
ATOM 2748 N N . MET B 1 69 ? 8.164 -0.979 12.086 1 97.88 69 MET B N 1
ATOM 2749 C CA . MET B 1 69 ? 8.992 -0.715 10.914 1 97.88 69 MET B CA 1
ATOM 2750 C C . MET B 1 69 ? 10.383 -0.233 11.328 1 97.88 69 MET B C 1
ATOM 2752 O O . MET B 1 69 ? 11.383 -0.661 10.758 1 97.88 69 MET B O 1
ATOM 2756 N N . SER B 1 70 ? 10.391 0.66 12.281 1 98.06 70 SER B N 1
ATOM 2757 C CA . SER B 1 70 ? 11.672 1.195 12.742 1 98.06 70 SER B CA 1
ATOM 2758 C C . SER B 1 70 ? 12.562 0.091 13.297 1 98.06 70 SER B C 1
ATOM 2760 O O . SER B 1 70 ? 13.781 0.124 13.117 1 98.06 70 SER B O 1
ATOM 2762 N N . ASP B 1 71 ? 11.977 -0.85 13.984 1 97.12 71 ASP B N 1
ATOM 2763 C CA . ASP B 1 71 ? 12.719 -1.957 14.578 1 97.12 71 ASP B CA 1
ATOM 2764 C C . ASP B 1 71 ? 13.25 -2.904 13.508 1 97.12 71 ASP B C 1
ATOM 2766 O O . ASP B 1 71 ? 14.336 -3.469 13.648 1 97.12 71 ASP B O 1
ATOM 2770 N N . ARG B 1 72 ? 12.578 -3.039 12.438 1 95.88 72 ARG B N 1
ATOM 2771 C CA . ARG B 1 72 ? 12.844 -4.117 11.492 1 95.88 72 ARG B CA 1
ATOM 2772 C C . ARG B 1 72 ? 13.672 -3.617 10.312 1 95.88 72 ARG B C 1
ATOM 2774 O O . ARG B 1 72 ? 14.398 -4.391 9.688 1 95.88 72 ARG B O 1
ATOM 2781 N N . TYR B 1 73 ? 13.57 -2.344 9.969 1 97.44 73 TYR B N 1
ATOM 2782 C CA . TYR B 1 73 ? 14.18 -1.861 8.734 1 97.44 73 TYR B CA 1
ATOM 2783 C C . TYR B 1 73 ? 15.148 -0.723 9.008 1 97.44 73 TYR B C 1
ATOM 2785 O O . TYR B 1 73 ? 15.031 -0.027 10.023 1 97.44 73 TYR B O 1
ATOM 2793 N N . ASP B 1 74 ? 16.094 -0.49 8.078 1 97.81 74 ASP B N 1
ATOM 2794 C CA . ASP B 1 74 ? 17.172 0.473 8.258 1 97.81 74 ASP B CA 1
ATOM 2795 C C . ASP B 1 74 ? 16.703 1.894 7.953 1 97.81 74 ASP B C 1
ATOM 2797 O O . ASP B 1 74 ? 17.219 2.859 8.523 1 97.81 74 ASP B O 1
ATOM 2801 N N . PHE B 1 75 ? 15.859 2.033 7.027 1 98.06 75 PHE B N 1
ATOM 2802 C CA . PHE B 1 75 ? 15.367 3.314 6.543 1 98.06 75 PHE B CA 1
ATOM 2803 C C . PHE B 1 75 ? 13.844 3.299 6.434 1 98.06 75 PHE B C 1
ATOM 2805 O O . PHE B 1 75 ? 13.281 2.525 5.66 1 98.06 75 PHE B O 1
ATOM 2812 N N . VAL B 1 76 ? 13.141 4.09 7.203 1 98.81 76 VAL B N 1
ATOM 2813 C CA . VAL B 1 76 ? 11.688 4.18 7.184 1 98.81 76 VAL B CA 1
ATOM 2814 C C . VAL B 1 76 ? 11.266 5.586 6.766 1 98.81 76 VAL B C 1
ATOM 2816 O O . VAL B 1 76 ? 11.781 6.578 7.285 1 98.81 76 VAL B O 1
ATOM 2819 N N . VAL B 1 77 ? 10.359 5.68 5.82 1 98.81 77 VAL B N 1
ATOM 2820 C CA . VAL B 1 77 ? 9.82 6.969 5.402 1 98.81 77 VAL B CA 1
ATOM 2821 C C . VAL B 1 77 ? 8.305 6.973 5.559 1 98.81 77 VAL B C 1
ATOM 2823 O O . VAL B 1 77 ? 7.637 5.977 5.258 1 98.81 77 VAL B O 1
ATOM 2826 N N . THR B 1 78 ? 7.785 8 6.156 1 98.88 78 THR B N 1
ATOM 2827 C CA . THR B 1 78 ? 6.336 8.164 6.219 1 98.88 78 THR B CA 1
ATOM 2828 C C . THR B 1 78 ? 5.852 9.133 5.141 1 98.88 78 THR B C 1
ATOM 2830 O O . THR B 1 78 ? 6.641 9.906 4.598 1 98.88 78 THR B O 1
ATOM 2833 N N . SER B 1 79 ? 4.617 9.07 4.801 1 98.38 79 SER B N 1
ATOM 2834 C CA . SER B 1 79 ? 3.959 9.961 3.852 1 98.38 79 SER B CA 1
ATOM 2835 C C . SER B 1 79 ? 2.586 10.391 4.355 1 98.38 79 SER B C 1
ATOM 2837 O O . SER B 1 79 ? 1.677 9.562 4.477 1 98.38 79 SER B O 1
ATOM 2839 N N . GLY B 1 80 ? 2.488 11.727 4.762 1 97.06 80 GLY B N 1
ATOM 2840 C CA . GLY B 1 80 ? 1.174 12.242 5.098 1 97.06 80 GLY B CA 1
ATOM 2841 C C . GLY B 1 80 ? 1.021 12.562 6.574 1 97.06 80 GLY B C 1
ATOM 2842 O O . GLY B 1 80 ? 1.816 12.117 7.398 1 97.06 80 GLY B O 1
ATOM 2843 N N . GLY B 1 81 ? 0.046 13.398 6.852 1 96.81 81 GLY B N 1
ATOM 2844 C CA . GLY B 1 81 ? -0.418 13.602 8.211 1 96.81 81 GLY B CA 1
ATOM 2845 C C . GLY B 1 81 ? 0.329 14.711 8.938 1 96.81 81 GLY B C 1
ATOM 2846 O O . GLY B 1 81 ? 0.363 14.734 10.172 1 96.81 81 GLY B O 1
ATOM 2847 N N . ILE B 1 82 ? 0.944 15.633 8.141 1 97.44 82 ILE B N 1
ATOM 2848 C CA . ILE B 1 82 ? 1.753 16.625 8.852 1 97.44 82 ILE B CA 1
ATOM 2849 C C . ILE B 1 82 ? 1.214 18.016 8.586 1 97.44 82 ILE B C 1
ATOM 2851 O O . ILE B 1 82 ? 1.882 19.016 8.883 1 97.44 82 ILE B O 1
ATOM 2855 N N . GLY B 1 83 ? 0.049 18.172 8.055 1 95.38 83 GLY B N 1
ATOM 2856 C CA . GLY B 1 83 ? -0.581 19.469 7.832 1 95.38 83 GLY B CA 1
ATOM 2857 C C . GLY B 1 83 ? -1.172 20.062 9.086 1 95.38 83 GLY B C 1
ATOM 2858 O O . GLY B 1 83 ? -0.881 19.609 10.195 1 95.38 83 GLY B O 1
ATOM 2859 N N . PRO B 1 84 ? -1.978 21.125 8.898 1 95.56 84 PRO B N 1
ATOM 2860 C CA . PRO B 1 84 ? -2.473 21.891 10.039 1 95.56 84 PRO B CA 1
ATOM 2861 C C . PRO B 1 84 ? -3.83 21.406 10.539 1 95.56 84 PRO B C 1
ATOM 2863 O O . PRO B 1 84 ? -4.34 21.891 11.547 1 95.56 84 PRO B O 1
ATOM 2866 N N . THR B 1 85 ? -4.434 20.438 9.891 1 94.69 85 THR B N 1
ATOM 2867 C CA . THR B 1 85 ? -5.809 20.062 10.219 1 94.69 85 THR B CA 1
ATOM 2868 C C . THR B 1 85 ? -5.844 18.953 11.258 1 94.69 85 THR B C 1
ATOM 2870 O O . THR B 1 85 ? -4.797 18.422 11.633 1 94.69 85 THR B O 1
ATOM 2873 N N . HIS B 1 86 ? -6.988 18.625 11.742 1 93.25 86 HIS B N 1
ATOM 2874 C CA . HIS B 1 86 ? -7.203 17.75 12.883 1 93.25 86 HIS B CA 1
ATOM 2875 C C . HIS B 1 86 ? -6.723 16.328 12.594 1 93.25 86 HIS B C 1
ATOM 2877 O O . HIS B 1 86 ? -6.383 15.578 13.508 1 93.25 86 HIS B O 1
ATOM 2883 N N . ASP B 1 87 ? -6.703 15.961 11.367 1 92.38 87 ASP B N 1
ATOM 2884 C CA . ASP B 1 87 ? -6.332 14.594 11.008 1 92.38 87 ASP B CA 1
ATOM 2885 C C . ASP B 1 87 ? -4.836 14.492 10.711 1 92.38 87 ASP B C 1
ATOM 2887 O O . ASP B 1 87 ? -4.324 13.406 10.438 1 92.38 87 ASP B O 1
ATOM 2891 N N . ASP B 1 88 ? -4.168 15.555 10.805 1 95.88 88 ASP B N 1
ATOM 2892 C CA . ASP B 1 88 ? -2.719 15.57 10.633 1 95.88 88 ASP B CA 1
ATOM 2893 C C . ASP B 1 88 ? -2.008 15.266 11.953 1 95.88 88 ASP B C 1
ATOM 2895 O O . ASP B 1 88 ? -1.495 16.172 12.609 1 95.88 88 ASP B O 1
ATOM 2899 N N . ILE B 1 89 ? -1.864 14.016 12.266 1 97.44 89 ILE B N 1
ATOM 2900 C CA . ILE B 1 89 ? -1.438 13.648 13.609 1 97.44 89 ILE B CA 1
ATOM 2901 C C . ILE B 1 89 ? -0.155 12.82 13.539 1 97.44 89 ILE B C 1
ATOM 2903 O O . ILE B 1 89 ? 0.17 12.086 14.469 1 97.44 89 ILE B O 1
ATOM 2907 N N . THR B 1 90 ? 0.563 12.828 12.398 1 98.56 90 THR B N 1
ATOM 2908 C CA . THR B 1 90 ? 1.748 12 12.219 1 98.56 90 THR B CA 1
ATOM 2909 C C . THR B 1 90 ? 2.84 12.391 13.211 1 98.56 90 THR B C 1
ATOM 2911 O O . THR B 1 90 ? 3.396 11.539 13.906 1 98.56 90 THR B O 1
ATOM 2914 N N . TYR B 1 91 ? 3.154 13.742 13.352 1 98.69 91 TYR B N 1
ATOM 2915 C CA . TYR B 1 91 ? 4.195 14.18 14.273 1 98.69 91 TYR B CA 1
ATOM 2916 C C . TYR B 1 91 ? 3.875 13.75 15.703 1 98.69 91 TYR B C 1
ATOM 2918 O O . TYR B 1 91 ? 4.719 13.164 16.391 1 98.69 91 TYR B O 1
ATOM 2926 N N . GLN B 1 92 ? 2.67 13.977 16.109 1 98.19 92 GLN B N 1
ATOM 2927 C CA . GLN B 1 92 ? 2.244 13.664 17.469 1 98.19 92 GLN B CA 1
ATOM 2928 C C . GLN B 1 92 ? 2.303 12.164 17.734 1 98.19 92 GLN B C 1
ATOM 2930 O O . GLN B 1 92 ? 2.773 11.734 18.781 1 98.19 92 GLN B O 1
ATOM 2935 N N . SER B 1 93 ? 1.821 11.391 16.812 1 98.81 93 SER B N 1
ATOM 2936 C CA . SER B 1 93 ? 1.773 9.938 16.969 1 98.81 93 SER B CA 1
ATOM 2937 C C . SER B 1 93 ? 3.176 9.336 16.984 1 98.81 93 SER B C 1
ATOM 2939 O O . SER B 1 93 ? 3.467 8.445 17.797 1 98.81 93 SER B O 1
ATOM 2941 N N . VAL B 1 94 ? 4.043 9.805 16.078 1 98.81 94 VAL B N 1
ATOM 2942 C CA . VAL B 1 94 ? 5.41 9.289 16.031 1 98.81 94 VAL B CA 1
ATOM 2943 C C . VAL B 1 94 ? 6.168 9.703 17.281 1 98.81 94 VAL B C 1
ATOM 2945 O O . VAL B 1 94 ? 6.961 8.93 17.828 1 98.81 94 VAL B O 1
ATOM 2948 N N . ALA B 1 95 ? 5.953 10.984 17.766 1 98.75 95 ALA B N 1
ATOM 2949 C CA . ALA B 1 95 ? 6.539 11.422 19.031 1 98.75 95 ALA B CA 1
ATOM 2950 C C . ALA B 1 95 ? 6.168 10.469 20.172 1 98.75 95 ALA B C 1
ATOM 2952 O O . ALA B 1 95 ? 7.035 10.031 20.922 1 98.75 95 ALA B O 1
ATOM 2953 N N . LYS B 1 96 ? 4.922 10.156 20.281 1 98.62 96 LYS B N 1
ATOM 2954 C CA . LYS B 1 96 ? 4.43 9.25 21.312 1 98.62 96 LYS B CA 1
ATOM 2955 C C . LYS B 1 96 ? 5.035 7.859 21.156 1 98.62 96 LYS B C 1
ATOM 2957 O O . LYS B 1 96 ? 5.367 7.207 22.141 1 98.62 96 LYS B O 1
ATOM 2962 N N . ALA B 1 97 ? 5.164 7.398 19.938 1 98.62 97 ALA B N 1
ATOM 2963 C CA . ALA B 1 97 ? 5.707 6.07 19.656 1 98.62 97 ALA B CA 1
ATOM 2964 C C . ALA B 1 97 ? 7.094 5.91 20.266 1 98.62 97 ALA B C 1
ATOM 2966 O O . ALA B 1 97 ? 7.469 4.812 20.688 1 98.62 97 ALA B O 1
ATOM 2967 N N . PHE B 1 98 ? 7.84 6.961 20.359 1 98.06 98 PHE B N 1
ATOM 2968 C CA . PHE B 1 98 ? 9.227 6.84 20.797 1 98.06 98 PHE B CA 1
ATOM 2969 C C . PHE B 1 98 ? 9.469 7.676 22.047 1 98.06 98 PHE B C 1
ATOM 2971 O O . PHE B 1 98 ? 10.617 7.992 22.359 1 98.06 98 PHE B O 1
ATOM 2978 N N . ASP B 1 99 ? 8.414 8.125 22.703 1 97.75 99 ASP B N 1
ATOM 2979 C CA . ASP B 1 99 ? 8.438 8.828 23.969 1 97.75 99 ASP B CA 1
ATOM 2980 C C . ASP B 1 99 ? 9.227 10.133 23.859 1 97.75 99 ASP B C 1
ATOM 2982 O O . ASP B 1 99 ? 10.133 10.391 24.656 1 97.75 99 ASP B O 1
ATOM 2986 N N . LEU B 1 100 ? 8.938 10.867 22.859 1 98.25 100 LEU B N 1
ATOM 2987 C CA . LEU B 1 100 ? 9.57 12.164 22.625 1 98.25 100 LEU B CA 1
ATOM 2988 C C . LEU B 1 100 ? 8.57 13.297 22.828 1 98.25 100 LEU B C 1
ATOM 2990 O O . LEU B 1 100 ? 7.383 13.141 22.547 1 98.25 100 LEU B O 1
ATOM 2994 N N . PRO B 1 101 ? 8.984 14.375 23.297 1 98.12 101 PRO B N 1
ATOM 2995 C CA . PRO B 1 101 ? 8.125 15.562 23.344 1 98.12 101 PRO B CA 1
ATOM 2996 C C . PRO B 1 101 ? 7.996 16.234 21.984 1 98.12 101 PRO B C 1
ATOM 2998 O O . PRO B 1 101 ? 8.859 16.078 21.109 1 98.12 101 PRO B O 1
ATOM 3001 N N . LEU B 1 102 ? 6.906 16.984 21.797 1 98.19 102 LEU B N 1
ATOM 3002 C CA . LEU B 1 102 ? 6.777 17.922 20.688 1 98.19 102 LEU B CA 1
ATOM 3003 C C . LEU B 1 102 ? 7.266 19.297 21.094 1 98.19 102 LEU B C 1
ATOM 3005 O O . LEU B 1 102 ? 6.805 19.859 22.094 1 98.19 102 LEU B O 1
ATOM 3009 N N . LYS B 1 103 ? 8.148 19.797 20.344 1 98.12 103 LYS B N 1
ATOM 3010 C CA . LYS B 1 103 ? 8.695 21.109 20.641 1 98.12 103 LYS B CA 1
ATOM 3011 C C . LYS B 1 103 ? 8.648 22.016 19.406 1 98.12 103 LYS B C 1
ATOM 3013 O O . LYS B 1 103 ? 8.781 21.531 18.281 1 98.12 103 LYS B O 1
ATOM 3018 N N . LEU B 1 104 ? 8.477 23.266 19.734 1 97.62 104 LEU B N 1
ATOM 3019 C CA . LEU B 1 104 ? 8.516 24.234 18.641 1 97.62 104 LEU B CA 1
ATOM 3020 C C . LEU B 1 104 ? 9.914 24.328 18.047 1 97.62 104 LEU B C 1
ATOM 3022 O O . LEU B 1 104 ? 10.891 24.562 18.766 1 97.62 104 LEU B O 1
ATOM 3026 N N . HIS B 1 105 ? 10.023 24.047 16.781 1 97.5 105 HIS B N 1
ATOM 3027 C CA . HIS B 1 105 ? 11.289 24.172 16.078 1 97.5 105 HIS B CA 1
ATOM 3028 C C . HIS B 1 105 ? 11.5 25.578 15.547 1 97.5 105 HIS B C 1
ATOM 3030 O O . HIS B 1 105 ? 11.031 25.922 14.461 1 97.5 105 HIS B O 1
ATOM 3036 N N . GLN B 1 106 ? 12.352 26.312 16.172 1 96.12 106 GLN B N 1
ATOM 3037 C CA . GLN B 1 106 ? 12.492 27.75 15.922 1 96.12 106 GLN B CA 1
ATOM 3038 C C . GLN B 1 106 ? 13 28.016 14.508 1 96.12 106 GLN B C 1
ATOM 3040 O O . GLN B 1 106 ? 12.516 28.906 13.828 1 96.12 106 GLN B O 1
ATOM 3045 N N . GLU B 1 107 ? 14 27.281 14.094 1 95.81 107 GLU B N 1
ATOM 3046 C CA . GLU B 1 107 ? 14.531 27.484 12.75 1 95.81 107 GLU B CA 1
ATOM 3047 C C . GLU B 1 107 ? 13.453 27.25 11.695 1 95.81 107 GLU B C 1
ATOM 3049 O O . GLU B 1 107 ? 13.359 28.016 10.727 1 95.81 107 GLU B O 1
ATOM 3054 N N . GLY B 1 108 ? 12.656 26.203 11.867 1 96.06 108 GLY B N 1
ATOM 3055 C CA . GLY B 1 108 ? 11.547 25.938 10.961 1 96.06 108 GLY B CA 1
ATOM 3056 C C . GLY B 1 108 ? 10.523 27.062 10.945 1 96.06 108 GLY B C 1
ATOM 3057 O O . GLY B 1 108 ? 10.031 27.438 9.883 1 96.06 108 GLY B O 1
ATOM 3058 N N . LEU B 1 109 ? 10.227 27.578 12.109 1 96.75 109 LEU B N 1
ATOM 3059 C CA . LEU B 1 109 ? 9.281 28.672 12.219 1 96.75 109 LEU B CA 1
ATOM 3060 C C . LEU B 1 109 ? 9.789 29.906 11.477 1 96.75 109 LEU B C 1
ATOM 3062 O O . LEU B 1 109 ? 9.031 30.562 10.758 1 96.75 109 LEU B O 1
ATOM 3066 N N . GLU B 1 110 ? 11.023 30.234 11.633 1 96.44 110 GLU B N 1
ATOM 3067 C CA . GLU B 1 110 ? 11.609 31.391 10.961 1 96.44 110 GLU B CA 1
ATOM 3068 C C . GLU B 1 110 ? 11.578 31.234 9.445 1 96.44 110 GLU B C 1
ATOM 3070 O O . GLU B 1 110 ? 11.281 32.188 8.719 1 96.44 110 GLU B O 1
ATOM 3075 N N . LYS B 1 111 ? 11.883 30.031 9.023 1 96.44 111 LYS B N 1
ATOM 3076 C CA . LYS B 1 111 ? 11.82 29.766 7.59 1 96.44 111 LYS B CA 1
ATOM 3077 C C . LYS B 1 111 ? 10.383 29.859 7.078 1 96.44 111 LYS B C 1
ATOM 3079 O O . LYS B 1 111 ? 10.141 30.359 5.98 1 96.44 111 LYS B O 1
ATOM 3084 N N . MET B 1 112 ? 9.492 29.375 7.855 1 95.88 112 MET B N 1
ATOM 3085 C CA . MET B 1 112 ? 8.078 29.469 7.5 1 95.88 112 MET B CA 1
ATOM 3086 C C . MET B 1 112 ? 7.656 30.922 7.344 1 95.88 112 MET B C 1
ATOM 3088 O O . MET B 1 112 ? 6.984 31.266 6.371 1 95.88 112 MET B O 1
ATOM 3092 N N . LYS B 1 113 ? 8.031 31.75 8.25 1 94.31 113 LYS B N 1
ATOM 3093 C CA . LYS B 1 113 ? 7.723 33.188 8.195 1 94.31 113 LYS B CA 1
ATOM 3094 C C . LYS B 1 113 ? 8.289 33.812 6.926 1 94.31 113 LYS B C 1
ATOM 3096 O O . LYS B 1 113 ? 7.605 34.594 6.262 1 94.31 113 LYS B O 1
ATOM 3101 N N . ARG B 1 114 ? 9.43 33.438 6.602 1 94.19 114 ARG B N 1
ATOM 3102 C CA . ARG B 1 114 ? 10.141 34.031 5.469 1 94.19 114 ARG B CA 1
ATOM 3103 C C . ARG B 1 114 ? 9.516 33.594 4.148 1 94.19 114 ARG B C 1
ATOM 3105 O O . ARG B 1 114 ? 9.414 34.406 3.213 1 94.19 114 ARG B O 1
ATOM 3112 N N . LEU B 1 115 ? 9.102 32.375 4.102 1 92.19 115 LEU B N 1
ATOM 3113 C CA . LEU B 1 115 ? 8.68 31.797 2.828 1 92.19 115 LEU B CA 1
ATOM 3114 C C . LEU B 1 115 ? 7.164 31.906 2.67 1 92.19 115 LEU B C 1
ATOM 3116 O O . LEU B 1 115 ? 6.637 31.703 1.574 1 92.19 115 LEU B O 1
ATOM 3120 N N . SER B 1 116 ? 6.555 32.188 3.76 1 85.5 116 SER B N 1
ATOM 3121 C CA . SER B 1 116 ? 5.098 32.281 3.697 1 85.5 116 SER B CA 1
ATOM 3122 C C . SER B 1 116 ? 4.664 33.562 2.973 1 85.5 116 SER B C 1
ATOM 3124 O O . SER B 1 116 ? 5.207 34.656 3.217 1 85.5 116 SER B O 1
ATOM 3126 N N . ARG B 1 117 ? 3.875 33.375 1.911 1 76.69 117 ARG B N 1
ATOM 3127 C CA . ARG B 1 117 ? 3.303 34.531 1.204 1 76.69 117 ARG B CA 1
ATOM 3128 C C . ARG B 1 117 ? 1.907 34.844 1.725 1 76.69 117 ARG B C 1
ATOM 3130 O O . ARG B 1 117 ? 1.106 33.938 1.974 1 76.69 117 ARG B O 1
ATOM 3137 N N . PRO B 1 118 ? 1.783 36.125 1.967 1 73 118 PRO B N 1
ATOM 3138 C CA . PRO B 1 118 ? 0.424 36.469 2.387 1 73 118 PRO B CA 1
ATOM 3139 C C . PRO B 1 118 ? -0.641 35.969 1.411 1 73 118 PRO B C 1
ATOM 3141 O O . PRO B 1 118 ? -0.427 36 0.196 1 73 118 PRO B O 1
ATOM 3144 N N . HIS B 1 119 ? -1.64 35.312 2.01 1 76 119 HIS B N 1
ATOM 3145 C CA . HIS B 1 119 ? -2.766 34.875 1.195 1 76 119 HIS B CA 1
ATOM 3146 C C . HIS B 1 119 ? -3.812 35.969 1.059 1 76 119 HIS B C 1
ATOM 3148 O O . HIS B 1 119 ? -4.195 36.594 2.051 1 76 119 HIS B O 1
ATOM 3154 N N . THR B 1 120 ? -4.234 36.125 -0.117 1 74 120 THR B N 1
ATOM 3155 C CA . THR B 1 120 ? -5.137 37.219 -0.43 1 74 120 THR B CA 1
ATOM 3156 C C . THR B 1 120 ? -6.445 37.094 0.346 1 74 120 THR B C 1
ATOM 3158 O O . THR B 1 120 ? -7.094 38.094 0.659 1 74 120 THR B O 1
ATOM 3161 N N . LEU B 1 121 ? -6.711 35.938 0.687 1 75.94 121 LEU B N 1
ATOM 3162 C CA . LEU B 1 121 ? -8 35.719 1.322 1 75.94 121 LEU B CA 1
ATOM 3163 C C . LEU B 1 121 ? -7.875 35.75 2.842 1 75.94 121 LEU B C 1
ATOM 3165 O O . LEU B 1 121 ? -8.875 35.688 3.555 1 75.94 121 LEU B O 1
ATOM 3169 N N . THR B 1 122 ? -6.711 35.844 3.365 1 77.12 122 THR B N 1
ATOM 3170 C CA . THR B 1 122 ? -6.488 36.031 4.797 1 77.12 122 THR B CA 1
ATOM 3171 C C . THR B 1 122 ? -5.535 37.188 5.062 1 77.12 122 THR B C 1
ATOM 3173 O O . THR B 1 122 ? -4.465 37 5.645 1 77.12 122 THR B O 1
ATOM 3176 N N . PRO B 1 123 ? -5.988 38.25 4.75 1 76.5 123 PRO B N 1
ATOM 3177 C CA . PRO B 1 123 ? -5.09 39.406 4.801 1 76.5 123 PRO B CA 1
ATOM 3178 C C . PRO B 1 123 ? -4.738 39.812 6.23 1 76.5 123 PRO B C 1
ATOM 3180 O O . PRO B 1 123 ? -3.723 40.5 6.453 1 76.5 123 PRO B O 1
ATOM 3183 N N . ASP B 1 124 ? -5.469 39.469 7.113 1 81.12 124 ASP B N 1
ATOM 3184 C CA . ASP B 1 124 ? -5.285 39.938 8.484 1 81.12 124 ASP B CA 1
ATOM 3185 C C . ASP B 1 124 ? -4.422 38.969 9.289 1 81.12 124 ASP B C 1
ATOM 3187 O O . ASP B 1 124 ? -4.316 39.062 10.508 1 81.12 124 ASP B O 1
ATOM 3191 N N . PHE B 1 125 ? -3.803 38.094 8.602 1 87.88 125 PHE B N 1
ATOM 3192 C CA . PHE B 1 125 ? -2.986 37.125 9.344 1 87.88 125 PHE B CA 1
ATOM 3193 C C . PHE B 1 125 ? -1.703 37.781 9.844 1 87.88 125 PHE B C 1
ATOM 3195 O O . PHE B 1 125 ? -1.07 38.562 9.109 1 87.88 125 PHE B O 1
ATOM 3202 N N . ASP B 1 126 ? -1.385 37.562 11.109 1 88.5 126 ASP B N 1
ATOM 3203 C CA . ASP B 1 126 ? -0.098 38.031 11.625 1 88.5 126 ASP B CA 1
ATOM 3204 C C . ASP B 1 126 ? 0.55 36.938 12.5 1 88.5 126 ASP B C 1
ATOM 3206 O O . ASP B 1 126 ? -0.143 36.125 13.086 1 88.5 126 ASP B O 1
ATOM 3210 N N . TRP B 1 127 ? 1.84 37.031 12.641 1 92.25 127 TRP B N 1
ATOM 3211 C CA . TRP B 1 127 ? 2.629 36.031 13.32 1 92.25 127 TRP B CA 1
ATOM 3212 C C . TRP B 1 127 ? 2.744 36.344 14.812 1 92.25 127 TRP B C 1
ATOM 3214 O O . TRP B 1 127 ? 3.283 35.531 15.578 1 92.25 127 TRP B O 1
ATOM 3224 N N . GLU B 1 128 ? 2.197 37.438 15.242 1 91.5 128 GLU B N 1
ATOM 3225 C CA . GLU B 1 128 ? 2.447 37.938 16.594 1 91.5 128 GLU B CA 1
ATOM 3226 C C . GLU B 1 128 ? 1.214 37.781 17.469 1 91.5 128 GLU B C 1
ATOM 3228 O O . GLU B 1 128 ? 1.332 37.594 18.688 1 91.5 128 GLU B O 1
ATOM 3233 N N . THR B 1 129 ? 0.04 37.812 16.828 1 93.31 129 THR B N 1
ATOM 3234 C CA . THR B 1 129 ? -1.209 37.75 17.578 1 93.31 129 THR B CA 1
ATOM 3235 C C . THR B 1 129 ? -1.785 36.312 17.516 1 93.31 129 THR B C 1
ATOM 3237 O O . THR B 1 129 ? -1.948 35.75 16.438 1 93.31 129 THR B O 1
ATOM 3240 N N . ASP B 1 130 ? -2.145 35.875 18.688 1 94.25 130 ASP B N 1
ATOM 3241 C CA . ASP B 1 130 ? -2.736 34.531 18.766 1 94.25 130 ASP B CA 1
ATOM 3242 C C . ASP B 1 130 ? -4.023 34.438 17.953 1 94.25 130 ASP B C 1
ATOM 3244 O O . ASP B 1 130 ? -4.859 35.344 18.016 1 94.25 130 ASP B O 1
ATOM 3248 N N . SER B 1 131 ? -4.184 33.5 17.109 1 94.12 131 SER B N 1
ATOM 3249 C CA . SER B 1 131 ? -5.336 33.188 16.266 1 94.12 131 SER B CA 1
ATOM 3250 C C . SER B 1 131 ? -5.406 31.719 15.938 1 94.12 131 SER B C 1
ATOM 3252 O O . SER B 1 131 ? -4.41 31 16.047 1 94.12 131 SER B O 1
ATOM 3254 N N . PRO B 1 132 ? -6.582 3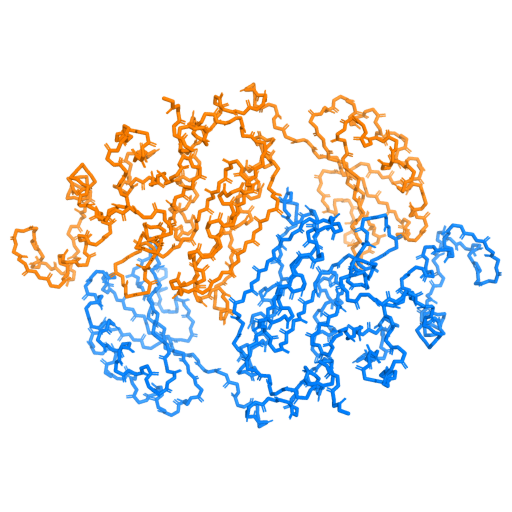1.25 15.617 1 93.06 132 PRO B N 1
ATOM 3255 C CA . PRO B 1 132 ? -6.691 29.859 15.195 1 93.06 132 PRO B CA 1
ATOM 3256 C C . PRO B 1 132 ? -5.77 29.516 14.023 1 93.06 132 PRO B C 1
ATOM 3258 O O . PRO B 1 132 ? -5.156 28.453 14 1 93.06 132 PRO B O 1
ATOM 3261 N N . ALA B 1 133 ? -5.664 30.406 13.117 1 92.5 133 ALA B N 1
ATOM 3262 C CA . ALA B 1 133 ? -4.801 30.203 11.961 1 92.5 133 ALA B CA 1
ATOM 3263 C C . ALA B 1 133 ? -3.338 30.094 12.383 1 92.5 133 ALA B C 1
ATOM 3265 O O . ALA B 1 133 ? -2.59 29.266 11.844 1 92.5 133 ALA B O 1
ATOM 3266 N N . LEU B 1 134 ? -2.943 30.969 13.266 1 94.69 134 LEU B N 1
ATOM 3267 C CA . LEU B 1 134 ? -1.568 30.922 13.75 1 94.69 134 LEU B CA 1
ATOM 3268 C C . LEU B 1 134 ? -1.301 29.609 14.477 1 94.69 134 LEU B C 1
ATOM 3270 O O . LEU B 1 134 ? -0.262 28.969 14.273 1 94.69 134 LEU B O 1
ATOM 3274 N N . ARG B 1 135 ? -2.207 29.172 15.352 1 95.69 135 ARG B N 1
ATOM 3275 C CA . ARG B 1 135 ? -2.047 27.906 16.062 1 95.69 135 ARG B CA 1
ATOM 3276 C C . ARG B 1 135 ? -1.925 26.75 15.094 1 95.69 135 ARG B C 1
ATOM 3278 O O . ARG B 1 135 ? -1.15 25.812 15.32 1 95.69 135 ARG B O 1
ATOM 3285 N N . ALA B 1 136 ? -2.701 26.812 14.055 1 95 136 ALA B N 1
ATOM 3286 C CA . ALA B 1 136 ? -2.641 25.797 13.016 1 95 136 ALA B CA 1
ATOM 3287 C C . ALA B 1 136 ? -1.27 25.766 12.344 1 95 136 ALA B C 1
ATOM 3289 O O . ALA B 1 136 ? -0.704 24.703 12.102 1 95 136 ALA B O 1
ATOM 3290 N N . LYS B 1 137 ? -0.762 26.891 12.055 1 94.69 137 LYS B N 1
ATOM 3291 C CA . LYS B 1 137 ? 0.559 26.984 11.438 1 94.69 137 LYS B CA 1
ATOM 3292 C C . LYS B 1 137 ? 1.645 26.484 12.391 1 94.69 137 LYS B C 1
ATOM 3294 O O . LYS B 1 137 ? 2.547 25.75 11.992 1 94.69 137 LYS B O 1
ATOM 3299 N N . LEU B 1 138 ? 1.532 26.891 13.633 1 96.19 138 LEU B N 1
ATOM 3300 C CA . LEU B 1 138 ? 2.537 26.531 14.625 1 96.19 138 LEU B CA 1
ATOM 3301 C C . LEU B 1 138 ? 2.562 25.016 14.852 1 96.19 138 LEU B C 1
ATOM 3303 O O . LEU B 1 138 ? 3.621 24.453 15.117 1 96.19 138 LEU B O 1
ATOM 3307 N N . ARG B 1 139 ? 1.478 24.391 14.703 1 95.44 139 ARG B N 1
ATOM 3308 C CA . ARG B 1 139 ? 1.394 22.953 14.883 1 95.44 139 ARG B CA 1
ATOM 3309 C C . ARG B 1 139 ? 2.279 22.219 13.875 1 95.44 139 ARG B C 1
ATOM 3311 O O . ARG B 1 139 ? 2.854 21.172 14.188 1 95.44 139 ARG B O 1
ATOM 3318 N N . MET B 1 140 ? 2.445 22.797 12.703 1 96.81 140 MET B N 1
ATOM 3319 C CA . MET B 1 140 ? 3.182 22.141 11.617 1 96.81 140 MET B CA 1
ATOM 3320 C C . MET B 1 140 ? 4.684 22.219 11.859 1 96.81 140 MET B C 1
ATOM 3322 O O . MET B 1 140 ? 5.465 21.547 11.18 1 96.81 140 MET B O 1
ATOM 3326 N N . VAL B 1 141 ? 5.117 23.016 12.898 1 97.38 141 VAL B N 1
ATOM 3327 C CA . VAL B 1 141 ? 6.543 23.141 13.172 1 97.38 141 VAL B CA 1
ATOM 3328 C C . VAL B 1 141 ? 6.824 22.734 14.617 1 97.38 141 VAL B C 1
ATOM 3330 O O . VAL B 1 141 ? 7.887 23.031 15.164 1 97.38 141 VAL B O 1
ATOM 3333 N N . ARG B 1 142 ? 5.852 22.203 15.266 1 98.06 142 ARG B N 1
ATOM 3334 C CA . ARG B 1 142 ? 6.102 21.469 16.5 1 98.06 142 ARG B CA 1
ATOM 3335 C C . ARG B 1 142 ? 6.52 20.031 16.203 1 98.06 142 ARG B C 1
ATOM 3337 O O . ARG B 1 142 ? 5.691 19.203 15.812 1 98.06 142 ARG B O 1
ATOM 3344 N N . LEU B 1 143 ? 7.719 19.734 16.406 1 98.62 143 LEU B N 1
ATOM 3345 C CA . LEU B 1 143 ? 8.305 18.5 15.891 1 98.62 143 LEU B CA 1
ATOM 3346 C C . LEU B 1 143 ? 8.75 17.594 17.031 1 98.62 143 LEU B C 1
ATOM 3348 O O . LEU B 1 143 ? 9.125 18.078 18.109 1 98.62 143 LEU B O 1
ATOM 3352 N N . PRO B 1 144 ? 8.609 16.219 16.781 1 98.69 144 PRO B N 1
ATOM 3353 C CA . PRO B 1 144 ? 9.211 15.312 17.766 1 98.69 144 PRO B CA 1
ATOM 3354 C C . PRO B 1 144 ? 10.695 15.586 17.984 1 98.69 144 PRO B C 1
ATOM 3356 O O . PRO B 1 144 ? 11.484 15.578 17.031 1 98.69 144 PRO B O 1
ATOM 3359 N N . THR B 1 145 ? 11.102 15.789 19.25 1 98.12 145 THR B N 1
ATOM 3360 C CA . THR B 1 145 ? 12.461 16.25 19.5 1 98.12 145 THR B CA 1
ATOM 3361 C C . THR B 1 145 ? 13.141 15.375 20.547 1 98.12 145 THR B C 1
ATOM 3363 O O . THR B 1 145 ? 12.617 15.188 21.656 1 98.12 145 THR B O 1
ATOM 3366 N N . ASP B 1 146 ? 14.211 14.781 20.109 1 96.75 146 ASP B N 1
ATOM 3367 C CA . ASP B 1 146 ? 15.094 14.047 21.016 1 96.75 146 ASP B CA 1
ATOM 3368 C C . ASP B 1 146 ? 16.203 14.953 21.547 1 96.75 146 ASP B C 1
ATOM 3370 O O . ASP B 1 146 ? 17.172 15.227 20.828 1 96.75 146 ASP B O 1
ATOM 3374 N N . GLU B 1 147 ? 16.172 15.344 22.734 1 92.75 147 GLU B N 1
ATOM 3375 C CA . GLU B 1 147 ? 17.094 16.312 23.312 1 92.75 147 GLU B CA 1
ATOM 3376 C C . GLU B 1 147 ? 18.484 15.719 23.5 1 92.75 147 GLU B C 1
ATOM 3378 O O . GLU B 1 147 ? 19.453 16.453 23.734 1 92.75 147 GLU B O 1
ATOM 3383 N N . THR B 1 148 ? 18.578 14.438 23.344 1 91.25 148 THR B N 1
ATOM 3384 C CA . THR B 1 148 ? 19.859 13.773 23.547 1 91.25 148 THR B CA 1
ATOM 3385 C C . THR B 1 148 ? 20.641 13.68 22.234 1 91.25 148 THR B C 1
ATOM 3387 O O . THR B 1 148 ? 21.781 13.227 22.219 1 91.25 148 THR B O 1
ATOM 3390 N N . ARG B 1 149 ? 20.031 14.117 21.172 1 90.94 149 ARG B N 1
ATOM 3391 C CA . ARG B 1 149 ? 20.672 14.016 19.875 1 90.94 149 ARG B CA 1
ATOM 3392 C C . ARG B 1 149 ? 20.906 15.398 19.281 1 90.94 149 ARG B C 1
ATOM 3394 O O . ARG B 1 149 ? 20.234 16.359 19.641 1 90.94 149 ARG B O 1
ATOM 3401 N N . ASN B 1 150 ? 21.844 15.445 18.359 1 91.38 150 ASN B N 1
ATOM 3402 C CA . ASN B 1 150 ? 22.109 16.688 17.656 1 91.38 150 ASN B CA 1
ATOM 3403 C C . ASN B 1 150 ? 20.922 17.109 16.797 1 91.38 150 ASN B C 1
ATOM 3405 O O . ASN B 1 150 ? 20.359 16.297 16.062 1 91.38 150 ASN B O 1
ATOM 3409 N N . TYR B 1 151 ? 20.609 18.375 16.891 1 91.44 151 TYR B N 1
ATOM 3410 C CA . TYR B 1 151 ? 19.469 18.922 16.172 1 91.44 151 TYR B CA 1
ATOM 3411 C C . TYR B 1 151 ? 19.656 18.766 14.664 1 91.44 151 TYR B C 1
ATOM 3413 O O . TYR B 1 151 ? 18.688 18.453 13.945 1 91.44 151 TYR B O 1
ATOM 3421 N N . SER B 1 152 ? 20.875 18.906 14.227 1 91.44 152 SER B N 1
ATOM 3422 C CA . SER B 1 152 ? 21.141 18.875 12.797 1 91.44 152 SER B CA 1
ATOM 3423 C C . SER B 1 152 ? 20.922 17.469 12.227 1 91.44 152 SER B C 1
ATOM 3425 O O . SER B 1 152 ? 20.734 17.297 11.023 1 91.44 152 SER B O 1
ATOM 3427 N N . ASP B 1 153 ? 20.969 16.516 13.172 1 92 153 ASP B N 1
ATOM 3428 C CA . ASP B 1 153 ? 20.766 15.133 12.734 1 92 153 ASP B CA 1
ATOM 3429 C C . ASP B 1 153 ? 19.281 14.766 12.727 1 92 153 ASP B C 1
ATOM 3431 O O . ASP B 1 153 ? 18.875 13.789 12.094 1 92 153 ASP B O 1
ATOM 3435 N N . GLN B 1 154 ? 18.5 15.562 13.375 1 95.5 154 GLN B N 1
ATOM 3436 C CA . GLN B 1 154 ? 17.094 15.203 13.555 1 95.5 154 GLN B CA 1
ATOM 3437 C C . GLN B 1 154 ? 16.203 16.016 12.625 1 95.5 154 GLN B C 1
ATOM 3439 O O . GLN B 1 154 ? 15.094 15.578 12.289 1 95.5 154 GLN B O 1
ATOM 3444 N N . PHE B 1 155 ? 16.688 17.203 12.234 1 97.88 155 PHE B N 1
ATOM 3445 C CA . PHE B 1 155 ? 15.906 18.078 11.367 1 97.88 155 PHE B CA 1
ATOM 3446 C C . PHE B 1 155 ? 16.719 18.469 10.133 1 97.88 155 PHE B C 1
ATOM 3448 O O . PHE B 1 155 ? 17.625 19.297 10.211 1 97.88 155 PHE B O 1
ATOM 3455 N N . LEU B 1 156 ? 16.328 17.875 8.992 1 97.88 156 LEU B N 1
ATOM 3456 C CA . LEU B 1 156 ? 17.094 18.047 7.766 1 97.88 156 LEU B CA 1
ATOM 3457 C C . LEU B 1 156 ? 16.375 19 6.809 1 97.88 156 LEU B C 1
ATOM 3459 O O . LEU B 1 156 ? 15.32 18.672 6.266 1 97.88 156 LEU B O 1
ATOM 3463 N N . PHE B 1 157 ? 16.891 20.203 6.633 1 97.38 157 PHE B N 1
ATOM 3464 C CA . PHE B 1 157 ? 16.422 21.094 5.574 1 97.38 157 PHE B CA 1
ATOM 3465 C C . PHE B 1 157 ? 17.078 20.75 4.242 1 97.38 157 PHE B C 1
ATOM 3467 O O . PHE B 1 157 ? 18.203 21.172 3.965 1 97.38 157 PHE B O 1
ATOM 3474 N N . VAL B 1 158 ? 16.297 20.047 3.389 1 97.25 158 VAL B N 1
ATOM 3475 C CA . VAL B 1 158 ? 16.906 19.438 2.209 1 97.25 158 VAL B CA 1
ATOM 3476 C C . VAL B 1 158 ? 16.547 20.266 0.969 1 97.25 158 VAL B C 1
ATOM 3478 O O . VAL B 1 158 ? 16.969 19.922 -0.143 1 97.25 158 VAL B O 1
ATOM 3481 N N . SER B 1 159 ? 15.758 21.203 1.08 1 94.38 159 SER B N 1
ATOM 3482 C CA . SER B 1 159 ? 15.391 22.125 0.01 1 94.38 159 SER B CA 1
ATOM 3483 C C . SER B 1 159 ? 15.289 23.562 0.524 1 94.38 159 SER B C 1
ATOM 3485 O O . SER B 1 159 ? 14.633 23.812 1.536 1 94.38 159 SER B O 1
ATOM 3487 N N . ASP B 1 160 ? 15.844 24.5 -0.212 1 91.94 160 ASP B N 1
ATOM 3488 C CA . ASP B 1 160 ? 15.797 25.906 0.184 1 91.94 160 ASP B CA 1
ATOM 3489 C C . ASP B 1 160 ? 14.438 26.516 -0.133 1 91.94 160 ASP B C 1
ATOM 3491 O O . ASP B 1 160 ? 14.094 27.578 0.392 1 91.94 160 ASP B O 1
ATOM 3495 N N . SER B 1 161 ? 13.734 25.844 -0.948 1 93.38 161 SER B N 1
ATOM 3496 C CA . SER B 1 161 ? 12.445 26.391 -1.365 1 93.38 161 SER B CA 1
ATOM 3497 C C . SER B 1 161 ? 11.328 25.969 -0.417 1 93.38 161 SER B C 1
ATOM 3499 O O . SER B 1 161 ? 10.188 26.406 -0.553 1 93.38 161 SER B O 1
ATOM 3501 N N . LEU B 1 162 ? 11.664 25.109 0.547 1 94.12 162 LEU B N 1
ATOM 3502 C CA . LEU B 1 162 ? 10.672 24.609 1.487 1 94.12 162 LEU B CA 1
ATOM 3503 C C . LEU B 1 162 ? 11.055 24.953 2.922 1 94.12 162 LEU B C 1
ATOM 3505 O O . LEU B 1 162 ? 12.227 24.906 3.287 1 94.12 162 LEU B O 1
ATOM 3509 N N . TRP B 1 163 ? 10.055 25.25 3.652 1 95.06 163 TRP B N 1
ATOM 3510 C CA . TRP B 1 163 ? 10.328 25.609 5.039 1 95.06 163 TRP B CA 1
ATOM 3511 C C . TRP B 1 163 ? 10.289 24.391 5.938 1 95.06 163 TRP B C 1
ATOM 3513 O O . TRP B 1 163 ? 10.781 24.422 7.066 1 95.06 163 TRP B O 1
ATOM 3523 N N . VAL B 1 164 ? 9.625 23.344 5.457 1 94 164 VAL B N 1
ATOM 3524 C CA . VAL B 1 164 ? 9.422 22.156 6.289 1 94 164 VAL B CA 1
ATOM 3525 C C . VAL B 1 164 ? 10.672 21.281 6.246 1 94 164 VAL B C 1
ATOM 3527 O O . VAL B 1 164 ? 11.141 20.906 5.168 1 94 164 VAL B O 1
ATOM 3530 N N . PRO B 1 165 ? 11.266 20.953 7.391 1 97.31 165 PRO B N 1
ATOM 3531 C CA . PRO B 1 165 ? 12.359 19.984 7.406 1 97.31 165 PRO B CA 1
ATOM 3532 C C . PRO B 1 165 ? 11.867 18.547 7.391 1 97.31 165 PRO B C 1
ATOM 3534 O O . PRO B 1 165 ? 10.703 18.281 7.695 1 97.31 165 PRO B O 1
ATOM 3537 N N . VAL B 1 166 ? 12.766 17.641 6.949 1 98.44 166 VAL B N 1
ATOM 3538 C CA . VAL B 1 166 ? 12.516 16.234 7.223 1 98.44 166 VAL B CA 1
ATOM 3539 C C . VAL B 1 166 ? 12.875 15.914 8.672 1 98.44 166 VAL B C 1
ATOM 3541 O O . VAL B 1 166 ? 14.031 16.031 9.078 1 98.44 166 VAL B O 1
ATOM 3544 N N . SER B 1 167 ? 11.859 15.625 9.445 1 98.44 167 SER B N 1
ATOM 3545 C CA . SER B 1 167 ? 12.086 15.18 10.812 1 98.44 167 SER B CA 1
ATOM 3546 C C . SER B 1 167 ? 12.555 13.727 10.852 1 98.44 167 SER B C 1
ATOM 3548 O O . SER B 1 167 ? 11.883 12.844 10.32 1 98.44 167 SER B O 1
ATOM 3550 N N . VAL B 1 168 ? 13.727 13.508 11.414 1 98.06 168 VAL B N 1
ATOM 3551 C CA . VAL B 1 168 ? 14.273 12.156 11.562 1 98.06 168 VAL B CA 1
ATOM 3552 C C . VAL B 1 168 ? 14.141 11.703 13.016 1 98.06 168 VAL B C 1
ATOM 3554 O O . VAL B 1 168 ? 14.82 12.234 13.898 1 98.06 168 VAL B O 1
ATOM 3557 N N . VAL B 1 169 ? 13.297 10.727 13.242 1 98.06 169 VAL B N 1
ATOM 3558 C CA . VAL B 1 169 ? 13 10.258 14.594 1 98.06 169 VAL B CA 1
ATOM 3559 C C . VAL B 1 169 ? 13.609 8.875 14.797 1 98.06 169 VAL B C 1
ATOM 3561 O O . VAL B 1 169 ? 13.602 8.039 13.891 1 98.06 169 VAL B O 1
ATOM 3564 N N . ASN B 1 170 ? 14.156 8.586 15.938 1 96.69 170 ASN B N 1
ATOM 3565 C CA . ASN B 1 170 ? 14.742 7.309 16.344 1 96.69 170 ASN B CA 1
ATOM 3566 C C . ASN B 1 170 ? 15.898 6.914 15.422 1 96.69 170 ASN B C 1
ATOM 3568 O O . ASN B 1 170 ? 16.266 5.742 15.352 1 96.69 170 ASN B O 1
ATOM 3572 N N . GLY B 1 171 ? 16.375 7.82 14.648 1 95.06 171 GLY B N 1
ATOM 3573 C CA . GLY B 1 171 ? 17.547 7.637 13.82 1 95.06 171 GLY B CA 1
ATOM 3574 C C . GLY B 1 171 ? 17.234 7.09 12.445 1 95.06 171 GLY B C 1
ATOM 3575 O O . GLY B 1 171 ? 18.016 7.242 11.508 1 95.06 171 GLY B O 1
ATOM 3576 N N . ASN B 1 172 ? 15.984 6.508 12.312 1 97.44 172 ASN B N 1
ATOM 3577 C CA . ASN B 1 172 ? 15.773 5.867 11.016 1 97.44 172 ASN B CA 1
ATOM 3578 C C . ASN B 1 172 ? 14.344 6.082 10.516 1 97.44 172 ASN B C 1
ATOM 3580 O O . ASN B 1 172 ? 13.93 5.469 9.531 1 97.44 172 ASN B O 1
ATOM 3584 N N . VAL B 1 173 ? 13.562 6.898 11.195 1 98.62 173 VAL B N 1
ATOM 3585 C CA . VAL B 1 173 ? 12.219 7.238 10.734 1 98.62 173 VAL B CA 1
ATOM 3586 C C . VAL B 1 173 ? 12.211 8.648 10.156 1 98.62 173 VAL B C 1
ATOM 3588 O O . VAL B 1 173 ? 12.461 9.625 10.875 1 98.62 173 VAL B O 1
ATOM 3591 N N . HIS B 1 174 ? 11.961 8.789 8.867 1 98.81 174 HIS B N 1
ATOM 3592 C CA . HIS B 1 174 ? 11.922 10.062 8.164 1 98.81 174 HIS B CA 1
ATOM 3593 C C . HIS B 1 174 ? 10.492 10.477 7.852 1 98.81 174 HIS B C 1
ATOM 3595 O O . HIS B 1 174 ? 9.797 9.797 7.086 1 98.81 174 HIS B O 1
ATOM 3601 N N . ILE B 1 175 ? 10.039 11.555 8.391 1 98.88 175 ILE B N 1
ATOM 3602 C CA . ILE B 1 175 ? 8.641 11.969 8.266 1 98.88 175 ILE B CA 1
ATOM 3603 C C . ILE B 1 175 ? 8.492 12.945 7.105 1 98.88 175 ILE B C 1
ATOM 3605 O O . ILE B 1 175 ? 9.125 14.008 7.09 1 98.88 175 ILE B O 1
ATOM 3609 N N . LEU B 1 176 ? 7.688 12.602 6.137 1 98.69 176 LEU B N 1
ATOM 3610 C CA . LEU B 1 176 ? 7.477 13.43 4.953 1 98.69 176 LEU B CA 1
ATOM 3611 C C . LEU B 1 176 ? 5.992 13.727 4.754 1 98.69 176 LEU B C 1
ATOM 3613 O O . LEU B 1 176 ? 5.137 12.992 5.262 1 98.69 176 LEU B O 1
ATOM 3617 N N . PRO B 1 177 ? 5.629 14.82 4.07 1 97.31 177 PRO B N 1
ATOM 3618 C CA . PRO B 1 177 ? 4.23 15.148 3.787 1 97.31 177 PRO B CA 1
ATOM 3619 C C . PRO B 1 177 ? 3.607 14.227 2.742 1 97.31 177 PRO B C 1
ATOM 3621 O O . PRO B 1 177 ? 4.32 13.461 2.084 1 97.31 177 PRO B O 1
ATOM 3624 N N . GLY B 1 178 ? 2.34 14.344 2.629 1 96.12 178 GLY B N 1
ATOM 3625 C CA . GLY B 1 178 ? 1.612 13.461 1.728 1 96.12 178 GLY B CA 1
ATOM 3626 C C . GLY B 1 178 ? 1.465 14.031 0.329 1 96.12 178 GLY B C 1
ATOM 3627 O O . GLY B 1 178 ? 1.237 13.289 -0.628 1 96.12 178 GLY B O 1
ATOM 3628 N N . VAL B 1 179 ? 1.53 15.352 0.187 1 94.44 179 VAL B N 1
ATOM 3629 C CA . VAL B 1 179 ? 1.401 15.984 -1.121 1 94.44 179 VAL B CA 1
ATOM 3630 C C . VAL B 1 179 ? 2.506 15.492 -2.049 1 94.44 179 VAL B C 1
ATOM 3632 O O . VAL B 1 179 ? 3.693 15.68 -1.771 1 94.44 179 VAL B O 1
ATOM 3635 N N . PRO B 1 180 ? 2.141 14.945 -3.213 1 95.62 180 PRO B N 1
ATOM 3636 C CA . PRO B 1 180 ? 3.115 14.219 -4.035 1 95.62 180 PRO B CA 1
ATOM 3637 C C . PRO B 1 180 ? 4.297 15.086 -4.449 1 95.62 180 PRO B C 1
ATOM 3639 O O . PRO B 1 180 ? 5.449 14.672 -4.328 1 95.62 180 PRO B O 1
ATOM 3642 N N . SER B 1 181 ? 4.039 16.297 -4.898 1 94.81 181 SER B N 1
ATOM 3643 C CA . SER B 1 181 ? 5.133 17.156 -5.355 1 94.81 181 SER B CA 1
ATOM 3644 C C . SER B 1 181 ? 6.086 17.484 -4.215 1 94.81 181 SER B C 1
ATOM 3646 O O . SER B 1 181 ? 7.305 17.453 -4.387 1 94.81 181 SER B O 1
ATOM 3648 N N . LEU B 1 182 ? 5.566 17.812 -3.049 1 96 182 LEU B N 1
ATOM 3649 C CA . LEU B 1 182 ? 6.375 18.109 -1.87 1 96 182 LEU B CA 1
ATOM 3650 C C . LEU B 1 182 ? 7.113 16.859 -1.4 1 96 182 LEU B C 1
ATOM 3652 O O . LEU B 1 182 ? 8.297 16.922 -1.059 1 96 182 LEU B O 1
ATOM 3656 N N . PHE B 1 183 ? 6.398 15.734 -1.415 1 97.69 183 PHE B N 1
ATOM 3657 C CA . PHE B 1 183 ? 6.957 14.453 -1.009 1 97.69 183 PHE B CA 1
ATOM 3658 C C . PHE B 1 183 ? 8.188 14.109 -1.841 1 97.69 183 PHE B C 1
ATOM 3660 O O . PHE B 1 183 ? 9.242 13.781 -1.293 1 97.69 183 PHE B O 1
ATOM 3667 N N . ARG B 1 184 ? 8.055 14.188 -3.129 1 97.81 184 ARG B N 1
ATOM 3668 C CA . ARG B 1 184 ? 9.125 13.828 -4.047 1 97.81 184 ARG B CA 1
ATOM 3669 C C . ARG B 1 184 ? 10.328 14.75 -3.871 1 97.81 184 ARG B C 1
ATOM 3671 O O . ARG B 1 184 ? 11.477 14.289 -3.867 1 97.81 184 ARG B O 1
ATOM 3678 N N . GLN B 1 185 ? 10.047 16 -3.709 1 97.5 185 GLN B N 1
ATOM 3679 C CA . GLN B 1 185 ? 11.117 16.969 -3.52 1 97.5 185 GLN B CA 1
ATOM 3680 C C . GLN B 1 185 ? 11.922 16.672 -2.258 1 97.5 185 GLN B C 1
ATOM 3682 O O . GLN B 1 185 ? 13.156 16.688 -2.277 1 97.5 185 GLN B O 1
ATOM 3687 N N . LEU B 1 186 ? 11.242 16.391 -1.239 1 98.44 186 LEU B N 1
ATOM 3688 C CA . LEU B 1 186 ? 11.914 16.109 0.025 1 98.44 186 LEU B CA 1
ATOM 3689 C C . LEU B 1 186 ? 12.648 14.773 -0.028 1 98.44 186 LEU B C 1
ATOM 3691 O O . LEU B 1 186 ? 13.781 14.656 0.448 1 98.44 186 LEU B O 1
ATOM 3695 N N . LEU B 1 187 ? 12.023 13.758 -0.61 1 98.62 187 LEU B N 1
ATOM 3696 C CA . LEU B 1 187 ? 12.664 12.453 -0.73 1 98.62 187 LEU B CA 1
ATOM 3697 C C . LEU B 1 187 ? 13.945 12.555 -1.552 1 98.62 187 LEU B C 1
ATOM 3699 O O . LEU B 1 187 ? 14.992 12.039 -1.149 1 98.62 187 LEU B O 1
ATOM 3703 N N . ASP B 1 188 ? 13.859 13.227 -2.658 1 98.06 188 ASP B N 1
ATOM 3704 C CA . ASP B 1 188 ? 15.039 13.43 -3.494 1 98.06 188 ASP B CA 1
ATOM 3705 C C . ASP B 1 188 ? 16.125 14.188 -2.736 1 98.06 188 ASP B C 1
ATOM 3707 O O . ASP B 1 188 ? 17.312 13.906 -2.893 1 98.06 188 ASP B O 1
ATOM 3711 N N . GLY B 1 189 ? 15.672 15.133 -1.933 1 97.94 189 GLY B N 1
ATOM 3712 C CA . GLY B 1 189 ? 16.609 15.93 -1.153 1 97.94 189 GLY B CA 1
ATOM 3713 C C . GLY B 1 189 ? 17.328 15.125 -0.086 1 97.94 189 GLY B C 1
ATOM 3714 O O . GLY B 1 189 ? 18.359 15.562 0.435 1 97.94 189 GLY B O 1
ATOM 3715 N N . LEU B 1 190 ? 16.828 13.977 0.241 1 97.5 190 LEU B N 1
ATOM 3716 C CA . LEU B 1 190 ? 17.422 13.133 1.271 1 97.5 190 LEU B CA 1
ATOM 3717 C C . LEU B 1 190 ? 18.609 12.352 0.712 1 97.5 190 LEU B C 1
ATOM 3719 O O . LEU B 1 190 ? 19.406 11.789 1.472 1 97.5 190 LEU B O 1
ATOM 3723 N N . LYS B 1 191 ? 18.75 12.297 -0.579 1 94.88 191 LYS B N 1
ATOM 3724 C CA . LYS B 1 191 ? 19.719 11.422 -1.234 1 94.88 191 LYS B CA 1
ATOM 3725 C C . LYS B 1 191 ? 21.125 11.672 -0.698 1 94.88 191 LYS B C 1
ATOM 3727 O O . LYS B 1 191 ? 21.812 10.734 -0.287 1 94.88 191 LYS B O 1
ATOM 3732 N N . PRO B 1 192 ? 21.578 12.945 -0.588 1 93.88 192 PRO B N 1
ATOM 3733 C CA . PRO B 1 192 ? 22.938 13.188 -0.099 1 93.88 192 PRO B CA 1
ATOM 3734 C C . PRO B 1 192 ? 23.156 12.703 1.334 1 93.88 192 PRO B C 1
ATOM 3736 O O . PRO B 1 192 ? 24.281 12.391 1.728 1 93.88 192 PRO B O 1
ATOM 3739 N N . HIS B 1 193 ? 22.094 12.625 2.1 1 92.94 193 HIS B N 1
ATOM 3740 C CA . HIS B 1 193 ? 22.188 12.219 3.496 1 92.94 193 HIS B CA 1
ATOM 3741 C C . HIS B 1 193 ? 22.172 10.695 3.629 1 92.94 193 HIS B C 1
ATOM 3743 O O . HIS B 1 193 ? 22.672 10.156 4.617 1 92.94 193 HIS B O 1
ATOM 3749 N N . VAL B 1 194 ? 21.641 10.016 2.629 1 93.5 194 VAL B N 1
ATOM 3750 C CA . VAL B 1 194 ? 21.469 8.562 2.672 1 93.5 194 VAL B CA 1
ATOM 3751 C C . VAL B 1 194 ? 22.656 7.887 1.993 1 93.5 194 VAL B C 1
ATOM 3753 O O . VAL B 1 194 ? 23.094 6.816 2.42 1 93.5 194 VAL B O 1
ATOM 3756 N N . LEU B 1 195 ? 23.281 8.531 1.052 1 92.88 195 LEU B N 1
ATOM 3757 C CA . LEU B 1 195 ? 24.297 7.953 0.186 1 92.88 195 LEU B CA 1
ATOM 3758 C C . LEU B 1 195 ? 25.484 7.441 1.005 1 92.88 195 LEU B C 1
ATOM 3760 O O . LEU B 1 195 ? 25.922 6.305 0.822 1 92.88 195 LEU B O 1
ATOM 3764 N N . PRO B 1 196 ? 25.984 8.219 1.993 1 91.62 196 PRO B N 1
ATOM 3765 C CA . PRO B 1 196 ? 27.156 7.762 2.75 1 91.62 196 PRO B CA 1
ATOM 3766 C C . PRO B 1 196 ? 26.859 6.523 3.592 1 91.62 196 PRO B C 1
ATOM 3768 O O . PRO B 1 196 ? 27.797 5.859 4.059 1 91.62 196 PRO B O 1
ATOM 3771 N N . ARG B 1 197 ? 25.594 6.227 3.73 1 92.5 197 ARG B N 1
ATOM 3772 C CA . ARG B 1 197 ? 25.203 5.133 4.617 1 92.5 197 ARG B CA 1
ATOM 3773 C C . ARG B 1 197 ? 24.859 3.879 3.822 1 92.5 197 ARG B C 1
ATOM 3775 O O . ARG B 1 197 ? 24.484 2.855 4.398 1 92.5 197 ARG B O 1
ATOM 3782 N N . LEU B 1 198 ? 24.969 3.955 2.557 1 92.38 198 LEU B N 1
ATOM 3783 C CA . LEU B 1 198 ? 24.625 2.818 1.713 1 92.38 198 LEU B CA 1
ATOM 3784 C C . LEU B 1 198 ? 25.734 1.785 1.691 1 92.38 198 LEU B C 1
ATOM 3786 O O . LEU B 1 198 ? 26.891 2.098 2.029 1 92.38 198 LEU B O 1
ATOM 3790 N N . VAL B 1 199 ? 25.422 0.559 1.376 1 82.69 199 VAL B N 1
ATOM 3791 C CA . VAL B 1 199 ? 26.391 -0.52 1.24 1 82.69 199 VAL B CA 1
ATOM 3792 C C . VAL B 1 199 ? 27.406 -0.167 0.154 1 82.69 199 VAL B C 1
ATOM 3794 O O . VAL B 1 199 ? 28.625 -0.335 0.345 1 82.69 199 VAL B O 1
ATOM 3797 N N . ASP B 1 200 ? 26.922 0.209 -1.008 1 78.75 200 ASP B N 1
ATOM 3798 C CA . ASP B 1 200 ? 27.766 0.699 -2.092 1 78.75 200 ASP B CA 1
ATOM 3799 C C . ASP B 1 200 ? 27.641 2.213 -2.246 1 78.75 200 ASP B C 1
ATOM 3801 O O . ASP B 1 200 ? 26.719 2.699 -2.916 1 78.75 200 ASP B O 1
ATOM 3805 N N . PRO B 1 201 ? 28.578 2.787 -1.646 1 66.62 201 PRO B N 1
ATOM 3806 C CA . PRO B 1 201 ? 28.438 4.246 -1.655 1 66.62 201 PRO B CA 1
ATOM 3807 C C . PRO B 1 201 ? 28.547 4.84 -3.059 1 66.62 201 PRO B C 1
ATOM 3809 O O . PRO B 1 201 ? 28.125 5.98 -3.281 1 66.62 201 PRO B O 1
ATOM 3812 N N . GLY B 1 202 ? 29.25 4.059 -3.971 1 66.88 202 GLY B N 1
ATOM 3813 C CA . GLY B 1 202 ? 29.328 4.562 -5.332 1 66.88 202 GLY B CA 1
ATOM 3814 C C . GLY B 1 202 ? 27.969 4.645 -6.02 1 66.88 202 GLY B C 1
ATOM 3815 O O . GLY B 1 202 ? 27.859 5.219 -7.102 1 66.88 202 GLY B O 1
ATOM 3816 N N . GLY B 1 203 ? 27.016 4.137 -5.34 1 63.06 203 GLY B N 1
ATOM 3817 C CA . GLY B 1 203 ? 25.625 4.336 -5.723 1 63.06 203 GLY B CA 1
ATOM 3818 C C . GLY B 1 203 ? 25.234 3.568 -6.973 1 63.06 203 GLY B C 1
ATOM 3819 O O . GLY B 1 203 ? 24.484 4.074 -7.805 1 63.06 203 GLY B O 1
ATOM 3820 N N . LYS B 1 204 ? 25.953 2.4 -7.324 1 71.88 204 LYS B N 1
ATOM 3821 C CA . LYS B 1 204 ? 25.625 1.73 -8.586 1 71.88 204 LYS B CA 1
ATOM 3822 C C . LYS B 1 204 ? 24.203 1.179 -8.562 1 71.88 204 LYS B C 1
ATOM 3824 O O . LYS B 1 204 ? 23.609 0.932 -9.617 1 71.88 204 LYS B O 1
ATOM 3829 N N . GLY B 1 205 ? 23.438 1.39 -7.52 1 82.62 205 GLY B N 1
ATOM 3830 C CA . GLY B 1 205 ? 22.031 1.033 -7.43 1 82.62 205 GLY B CA 1
ATOM 3831 C C . GLY B 1 205 ? 21.75 -0.404 -7.828 1 82.62 205 GLY B C 1
ATOM 3832 O O . GLY B 1 205 ? 22.641 -1.25 -7.785 1 82.62 205 GLY B O 1
ATOM 3833 N N . THR B 1 206 ? 20.531 -0.838 -8.047 1 91.06 206 THR B N 1
ATOM 3834 C CA . THR B 1 206 ? 20.062 -2.141 -8.5 1 91.06 206 THR B CA 1
ATOM 3835 C C . THR B 1 206 ? 19.719 -2.102 -9.984 1 91.06 206 THR B C 1
ATOM 3837 O O . THR B 1 206 ? 19.297 -1.066 -10.5 1 91.06 206 THR B O 1
ATOM 3840 N N . THR B 1 207 ? 20.031 -3.158 -10.672 1 92.56 207 THR B N 1
ATOM 3841 C CA . THR B 1 207 ? 19.719 -3.234 -12.094 1 92.56 207 THR B CA 1
ATOM 3842 C C . THR B 1 207 ? 18.672 -4.316 -12.367 1 92.56 207 THR B C 1
ATOM 3844 O O . THR B 1 207 ? 18.594 -5.297 -11.625 1 92.56 207 THR B O 1
ATOM 3847 N N . ARG B 1 208 ? 17.938 -4.051 -13.438 1 94.25 208 ARG B N 1
ATOM 3848 C CA . ARG B 1 208 ? 16.875 -4.977 -13.836 1 94.25 208 ARG B CA 1
ATOM 3849 C C . ARG B 1 208 ? 16.984 -5.316 -15.32 1 94.25 208 ARG B C 1
ATOM 3851 O O . ARG B 1 208 ? 17.172 -4.43 -16.156 1 94.25 208 ARG B O 1
ATOM 3858 N N . VAL B 1 209 ? 16.922 -6.609 -15.594 1 95.75 209 VAL B N 1
ATOM 3859 C CA . VAL B 1 209 ? 16.859 -7.105 -16.969 1 95.75 209 VAL B CA 1
ATOM 3860 C C . VAL B 1 209 ? 15.484 -7.73 -17.219 1 95.75 209 VAL B C 1
ATOM 3862 O O . VAL B 1 209 ? 14.992 -8.516 -16.406 1 95.75 209 VAL B O 1
ATOM 3865 N N . LEU B 1 210 ? 14.914 -7.355 -18.359 1 95.56 210 LEU B N 1
ATOM 3866 C CA . LEU B 1 210 ? 13.609 -7.883 -18.719 1 95.56 210 LEU B CA 1
ATOM 3867 C C . LEU B 1 210 ? 13.703 -8.734 -19.984 1 95.56 210 LEU B C 1
ATOM 3869 O O . LEU B 1 210 ? 14.344 -8.344 -20.953 1 95.56 210 LEU B O 1
ATOM 3873 N N . ILE B 1 211 ? 13.109 -9.867 -19.906 1 96.44 211 ILE B N 1
ATOM 3874 C CA . ILE B 1 211 ? 13.07 -10.766 -21.047 1 96.44 211 ILE B CA 1
ATOM 3875 C C . ILE B 1 211 ? 11.617 -11.133 -21.359 1 96.44 211 ILE B C 1
ATOM 3877 O O . ILE B 1 211 ? 10.922 -11.711 -20.516 1 96.44 211 ILE B O 1
ATOM 3881 N N . SER B 1 212 ? 11.203 -10.812 -22.562 1 95.56 212 SER B N 1
ATOM 3882 C CA . SER B 1 212 ? 9.875 -11.164 -23.047 1 95.56 212 SER B CA 1
ATOM 3883 C C . SER B 1 212 ? 9.836 -12.594 -23.562 1 95.56 212 SER B C 1
ATOM 3885 O O . SER B 1 212 ? 10.758 -13.031 -24.266 1 95.56 212 SER B O 1
ATOM 3887 N N . THR B 1 213 ? 8.844 -13.367 -23.203 1 95.56 213 THR B N 1
ATOM 3888 C CA . THR B 1 213 ? 8.742 -14.766 -23.625 1 95.56 213 THR B CA 1
ATOM 3889 C C . THR B 1 213 ? 7.328 -15.07 -24.125 1 95.56 213 THR B C 1
ATOM 3891 O O . THR B 1 213 ? 6.344 -14.641 -23.516 1 95.56 213 THR B O 1
ATOM 3894 N N . PRO B 1 214 ? 7.211 -15.805 -25.156 1 93.25 214 PRO B N 1
ATOM 3895 C CA . PRO B 1 214 ? 5.895 -16.234 -25.641 1 93.25 214 PRO B CA 1
ATOM 3896 C C . PRO B 1 214 ? 5.363 -17.453 -24.906 1 93.25 214 PRO B C 1
ATOM 3898 O O . PRO B 1 214 ? 4.199 -17.828 -25.078 1 93.25 214 PRO B O 1
ATOM 3901 N N . LEU B 1 215 ? 6.164 -18.062 -24.156 1 92.06 215 LEU B N 1
ATOM 3902 C CA . LEU B 1 215 ? 5.773 -19.297 -23.469 1 92.06 215 LEU B CA 1
ATOM 3903 C C . LEU B 1 215 ? 4.895 -18.984 -22.266 1 92.06 215 LEU B C 1
ATOM 3905 O O . LEU B 1 215 ? 5.098 -17.984 -21.578 1 92.06 215 LEU B O 1
ATOM 3909 N N . PRO B 1 216 ? 3.949 -19.875 -22.031 1 90.75 216 PRO B N 1
ATOM 3910 C CA . PRO B 1 216 ? 3.168 -19.703 -20.812 1 90.75 216 PRO B CA 1
ATOM 3911 C C . PRO B 1 216 ? 3.998 -19.922 -19.547 1 90.75 216 PRO B C 1
ATOM 3913 O O . PRO B 1 216 ? 5.016 -20.625 -19.578 1 90.75 216 PRO B O 1
ATOM 3916 N N . GLU B 1 217 ? 3.533 -19.312 -18.422 1 91.62 217 GLU B N 1
ATOM 3917 C CA . GLU B 1 217 ? 4.289 -19.359 -17.188 1 91.62 217 GLU B CA 1
ATOM 3918 C C . GLU B 1 217 ? 4.539 -20.797 -16.734 1 91.62 217 GLU B C 1
ATOM 3920 O O . GLU B 1 217 ? 5.602 -21.094 -16.188 1 91.62 217 GLU B O 1
ATOM 3925 N N . SER B 1 218 ? 3.564 -21.672 -16.922 1 91.38 218 SER B N 1
ATOM 3926 C CA . SER B 1 218 ? 3.703 -23.062 -16.5 1 91.38 218 SER B CA 1
ATOM 3927 C C . SER B 1 218 ? 4.824 -23.766 -17.25 1 91.38 218 SER B C 1
ATOM 3929 O O . SER B 1 218 ? 5.484 -24.656 -16.703 1 91.38 218 SER B O 1
ATOM 3931 N N . ALA B 1 219 ? 5.074 -23.328 -18.469 1 91.56 219 ALA B N 1
ATOM 3932 C CA . ALA B 1 219 ? 6.082 -23.953 -19.312 1 91.56 219 ALA B CA 1
ATOM 3933 C C . ALA B 1 219 ? 7.488 -23.531 -18.891 1 91.56 219 ALA B C 1
ATOM 3935 O O . ALA B 1 219 ? 8.453 -24.281 -19.094 1 91.56 219 ALA B O 1
ATOM 3936 N N . VAL B 1 220 ? 7.566 -22.422 -18.25 1 94.81 220 VAL B N 1
ATOM 3937 C CA . VAL B 1 220 ? 8.906 -21.922 -17.922 1 94.81 220 VAL B CA 1
ATOM 3938 C C . VAL B 1 220 ? 9.148 -22.062 -16.422 1 94.81 220 VAL B C 1
ATOM 3940 O O . VAL B 1 220 ? 10.25 -21.781 -15.945 1 94.81 220 VAL B O 1
ATOM 3943 N N . ALA B 1 221 ? 8.203 -22.516 -15.695 1 95.5 221 ALA B N 1
ATOM 3944 C CA . ALA B 1 221 ? 8.234 -22.531 -14.234 1 95.5 221 ALA B CA 1
ATOM 3945 C C . ALA B 1 221 ? 9.422 -23.344 -13.719 1 95.5 221 ALA B C 1
ATOM 3947 O O . ALA B 1 221 ? 10.164 -22.891 -12.844 1 95.5 221 ALA B O 1
ATOM 3948 N N . ALA B 1 222 ? 9.625 -24.484 -14.25 1 95.94 222 ALA B N 1
ATOM 3949 C CA . ALA B 1 222 ? 10.695 -25.375 -13.781 1 95.94 222 ALA B CA 1
ATOM 3950 C C . ALA B 1 222 ? 12.062 -24.734 -14.008 1 95.94 222 ALA B C 1
ATOM 3952 O O . ALA B 1 222 ? 12.914 -24.734 -13.117 1 95.94 222 ALA B O 1
ATOM 3953 N N . TYR B 1 223 ? 12.242 -24.203 -15.195 1 97.06 223 TYR B N 1
ATOM 3954 C CA . TYR B 1 223 ? 13.516 -23.562 -15.508 1 97.06 223 TYR B CA 1
ATO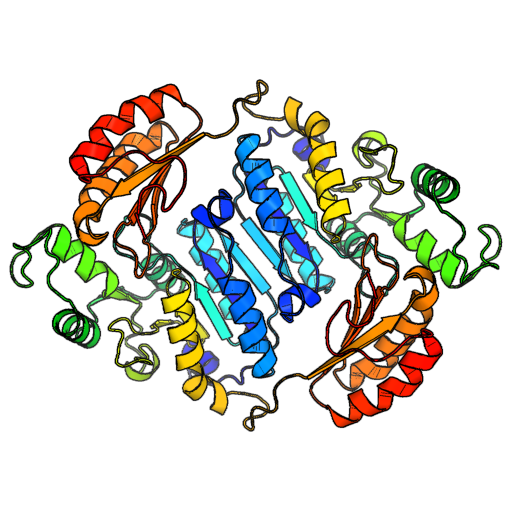M 3955 C C . TYR B 1 223 ? 13.758 -22.375 -14.578 1 97.06 223 TYR B C 1
ATOM 3957 O O . TYR B 1 223 ? 14.859 -22.219 -14.047 1 97.06 223 TYR B O 1
ATOM 3965 N N . LEU B 1 224 ? 12.727 -21.562 -14.367 1 97.5 224 LEU B N 1
ATOM 3966 C CA . LEU B 1 224 ? 12.883 -20.375 -13.539 1 97.5 224 LEU B CA 1
ATOM 3967 C C . LEU B 1 224 ? 13.18 -20.75 -12.094 1 97.5 224 LEU B C 1
ATOM 3969 O O . LEU B 1 224 ? 13.922 -20.047 -11.406 1 97.5 224 LEU B O 1
ATOM 3973 N N . THR B 1 225 ? 12.586 -21.797 -11.617 1 96.69 225 THR B N 1
ATOM 3974 C CA . THR B 1 225 ? 12.875 -22.281 -10.273 1 96.69 225 THR B CA 1
ATOM 3975 C C . THR B 1 225 ? 14.352 -22.641 -10.141 1 96.69 225 THR B C 1
ATOM 3977 O O . THR B 1 225 ? 15.008 -22.25 -9.172 1 96.69 225 THR B O 1
ATOM 3980 N N . ASP B 1 226 ? 14.773 -23.375 -11.094 1 97.5 226 ASP B N 1
ATOM 3981 C CA . ASP B 1 226 ? 16.172 -23.781 -11.109 1 97.5 226 ASP B CA 1
ATOM 3982 C C . ASP B 1 226 ? 17.094 -22.578 -11.188 1 97.5 226 ASP B C 1
ATOM 3984 O O . ASP B 1 226 ? 18.094 -22.484 -10.453 1 97.5 226 ASP B O 1
ATOM 3988 N N . LEU B 1 227 ? 16.797 -21.703 -12.109 1 97.81 227 LEU B N 1
ATOM 3989 C CA . LEU B 1 227 ? 17.594 -20.484 -12.289 1 97.81 227 LEU B CA 1
ATOM 3990 C C . LEU B 1 227 ? 17.656 -19.688 -10.992 1 97.81 227 LEU B C 1
ATOM 3992 O O . LEU B 1 227 ? 18.734 -19.25 -10.57 1 97.81 227 LEU B O 1
ATOM 3996 N N . ALA B 1 228 ? 16.547 -19.469 -10.383 1 96.94 228 ALA B N 1
ATOM 3997 C CA . ALA B 1 228 ? 16.453 -18.703 -9.148 1 96.94 228 ALA B CA 1
ATOM 3998 C C . ALA B 1 228 ? 17.344 -19.297 -8.062 1 96.94 228 ALA B C 1
ATOM 4000 O O . ALA B 1 228 ? 18.031 -18.562 -7.348 1 96.94 228 ALA B O 1
ATOM 4001 N N . ALA B 1 229 ? 17.312 -20.594 -7.938 1 96.69 229 ALA B N 1
ATOM 4002 C CA . ALA B 1 229 ? 18.125 -21.281 -6.934 1 96.69 229 ALA B CA 1
ATOM 4003 C C . ALA B 1 229 ? 19.609 -21.078 -7.207 1 96.69 229 ALA B C 1
ATOM 4005 O O . ALA B 1 229 ? 20.391 -20.859 -6.281 1 96.69 229 ALA B O 1
ATOM 4006 N N . ARG B 1 230 ? 19.953 -21.109 -8.43 1 97.06 230 ARG B N 1
ATOM 4007 C CA . ARG B 1 230 ? 21.359 -21.047 -8.836 1 97.06 230 ARG B CA 1
ATOM 4008 C C . ARG B 1 230 ? 21.922 -19.656 -8.617 1 97.06 230 ARG B C 1
ATOM 4010 O O . ARG B 1 230 ? 23.094 -19.5 -8.258 1 97.06 230 ARG B O 1
ATOM 4017 N N . VAL B 1 231 ? 21.094 -18.688 -8.789 1 96.5 231 VAL B N 1
ATOM 4018 C CA . VAL B 1 231 ? 21.641 -17.328 -8.828 1 96.5 231 VAL B CA 1
ATOM 4019 C C . VAL B 1 231 ? 21.359 -16.625 -7.508 1 96.5 231 VAL B C 1
ATOM 4021 O O . VAL B 1 231 ? 21.766 -15.477 -7.312 1 96.5 231 VAL B O 1
ATOM 4024 N N . ALA B 1 232 ? 20.734 -17.297 -6.621 1 93.31 232 ALA B N 1
ATOM 4025 C CA . ALA B 1 232 ? 20.359 -16.703 -5.336 1 93.31 232 ALA B CA 1
ATOM 4026 C C . ALA B 1 232 ? 21.609 -16.281 -4.559 1 93.31 232 ALA B C 1
ATOM 4028 O O . ALA B 1 232 ? 21.609 -15.227 -3.91 1 93.31 232 ALA B O 1
ATOM 4029 N N . CYS B 1 233 ? 22.656 -17.031 -4.59 1 93 233 CYS B N 1
ATOM 4030 C CA . CYS B 1 233 ? 23.875 -16.766 -3.834 1 93 233 CYS B CA 1
ATOM 4031 C C . CYS B 1 233 ? 24.562 -15.508 -4.336 1 93 233 CYS B C 1
ATOM 4033 O O . CYS B 1 233 ? 25.375 -14.914 -3.623 1 93 233 CYS B O 1
ATOM 4035 N N . LYS B 1 234 ? 24.25 -15.164 -5.531 1 93.56 234 LYS B N 1
ATOM 4036 C CA . LYS B 1 234 ? 24.859 -13.969 -6.105 1 93.56 234 LYS B CA 1
ATOM 4037 C C . LYS B 1 234 ? 23.969 -12.75 -5.902 1 93.56 234 LYS B C 1
ATOM 4039 O O . LYS B 1 234 ? 24.219 -11.68 -6.469 1 93.56 234 LYS B O 1
ATOM 4044 N N . GLY B 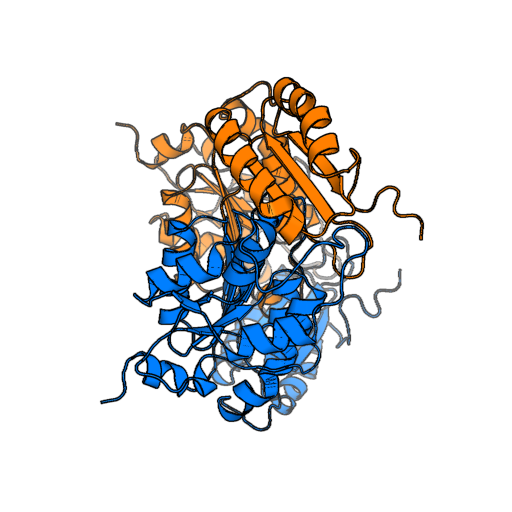1 235 ? 22.859 -12.914 -5.203 1 90.94 235 GLY B N 1
ATOM 4045 C CA . GLY B 1 235 ? 21.984 -11.805 -4.887 1 90.94 235 GLY B CA 1
ATOM 4046 C C . GLY B 1 235 ? 21.047 -11.445 -6.023 1 90.94 235 GLY B C 1
ATOM 4047 O O . GLY B 1 235 ? 20.547 -10.32 -6.09 1 90.94 235 GLY B O 1
ATOM 4048 N N . VAL B 1 236 ? 20.828 -12.344 -6.949 1 95 236 VAL B N 1
ATOM 4049 C CA . VAL B 1 236 ? 19.953 -12.086 -8.086 1 95 236 VAL B CA 1
ATOM 4050 C C . VAL B 1 236 ? 18.562 -12.648 -7.801 1 95 236 VAL B C 1
ATOM 4052 O O . VAL B 1 236 ? 18.422 -13.797 -7.355 1 95 236 VAL B O 1
ATOM 4055 N N . LYS B 1 237 ? 17.609 -11.812 -8.023 1 94.94 237 LYS B N 1
ATOM 4056 C CA . LYS B 1 237 ? 16.219 -12.25 -7.918 1 94.94 237 LYS B CA 1
ATOM 4057 C C . LYS B 1 237 ? 15.609 -12.492 -9.297 1 94.94 237 LYS B C 1
ATOM 4059 O O . LYS B 1 237 ? 15.797 -11.695 -10.219 1 94.94 237 LYS B O 1
ATOM 4064 N N . VAL B 1 238 ? 14.914 -13.633 -9.383 1 96.19 238 VAL B N 1
ATOM 4065 C CA . VAL B 1 238 ? 14.234 -14 -10.617 1 96.19 238 VAL B CA 1
ATOM 4066 C C . VAL B 1 238 ? 12.719 -13.898 -10.422 1 96.19 238 VAL B C 1
ATOM 4068 O O . VAL B 1 238 ? 12.188 -14.367 -9.414 1 96.19 238 VAL B O 1
ATOM 4071 N N . GLY B 1 239 ? 12.078 -13.18 -11.367 1 93.69 239 GLY B N 1
ATOM 4072 C CA . GLY B 1 239 ? 10.625 -13.07 -11.297 1 93.69 239 GLY B CA 1
ATOM 4073 C C . GLY B 1 239 ? 9.945 -13.352 -12.625 1 93.69 239 GLY B C 1
ATOM 4074 O O . GLY B 1 239 ? 10.562 -13.211 -13.688 1 93.69 239 GLY B O 1
ATOM 4075 N N . SER B 1 240 ? 8.797 -13.898 -12.531 1 92.75 240 SER B N 1
ATOM 4076 C CA . SER B 1 240 ? 7.93 -14.086 -13.688 1 92.75 240 SER B CA 1
ATOM 4077 C C . SER B 1 240 ? 6.633 -13.305 -13.547 1 92.75 240 SER B C 1
ATOM 4079 O O . SER B 1 240 ? 5.965 -13.375 -12.508 1 92.75 240 SER B O 1
ATOM 4081 N N . TYR B 1 241 ? 6.324 -12.555 -14.531 1 87.81 241 TYR B N 1
ATOM 4082 C CA . TYR B 1 241 ? 5.137 -11.711 -14.5 1 87.81 241 TYR B CA 1
ATOM 4083 C C . TYR B 1 241 ? 4.285 -11.914 -15.75 1 87.81 241 TYR B C 1
ATOM 4085 O O . TYR B 1 241 ? 4.664 -11.492 -16.844 1 87.81 241 TYR B O 1
ATOM 4093 N N . PRO B 1 242 ? 3.168 -12.508 -15.484 1 88.06 242 PRO B N 1
ATOM 4094 C CA . PRO B 1 242 ? 2.287 -12.734 -16.625 1 88.06 242 PRO B CA 1
ATOM 4095 C C . PRO B 1 242 ? 1.592 -11.453 -17.109 1 88.06 242 PRO B C 1
ATOM 4097 O O . PRO B 1 242 ? 1.363 -10.547 -16.297 1 88.06 242 PRO B O 1
ATOM 4100 N N . ARG B 1 243 ? 1.384 -11.43 -18.391 1 82.88 243 ARG B N 1
ATOM 4101 C CA . ARG B 1 243 ? 0.594 -10.352 -18.984 1 82.88 243 ARG B CA 1
ATOM 4102 C C . ARG B 1 243 ? -0.702 -10.891 -19.594 1 82.88 243 ARG B C 1
ATOM 4104 O O . ARG B 1 243 ? -0.724 -11.328 -20.734 1 82.88 243 ARG B O 1
ATOM 4111 N N . TRP B 1 244 ? -1.702 -10.75 -18.766 1 77.44 244 TRP B N 1
ATOM 4112 C CA . TRP B 1 244 ? -2.988 -11.312 -19.156 1 77.44 244 TRP B CA 1
ATOM 4113 C C . TRP B 1 244 ? -3.516 -10.648 -20.422 1 77.44 244 TRP B C 1
ATOM 4115 O O . TRP B 1 244 ? -3.559 -9.422 -20.516 1 77.44 244 TRP B O 1
ATOM 4125 N N . GLY B 1 245 ? -3.912 -11.477 -21.266 1 73.5 245 GLY B N 1
ATOM 4126 C CA . GLY B 1 245 ? -4.473 -11 -22.531 1 73.5 245 GLY B CA 1
ATOM 4127 C C . GLY B 1 245 ? -3.416 -10.602 -23.547 1 73.5 245 GLY B C 1
ATOM 4128 O O . GLY B 1 245 ? -3.742 -10.18 -24.656 1 73.5 245 GLY B O 1
ATOM 4129 N N . LYS B 1 246 ? -2.199 -10.664 -23.125 1 79.31 246 LYS B N 1
ATOM 4130 C CA . LYS B 1 246 ? -1.108 -10.32 -24.031 1 79.31 246 LYS B CA 1
ATOM 4131 C C . LYS B 1 246 ? -0.423 -11.57 -24.578 1 79.31 246 LYS B C 1
ATOM 4133 O O . LYS B 1 246 ? -0.601 -12.664 -24.031 1 79.31 246 LYS B O 1
ATOM 4138 N N . LYS B 1 247 ? 0.323 -11.383 -25.609 1 80.56 247 LYS B N 1
ATOM 4139 C CA . LYS B 1 247 ? 0.953 -12.484 -26.312 1 80.56 247 LYS B CA 1
ATOM 4140 C C . LYS B 1 247 ? 2.195 -12.984 -25.578 1 80.56 247 LYS B C 1
ATOM 4142 O O . LYS B 1 247 ? 2.654 -14.102 -25.812 1 80.56 247 LYS B O 1
ATOM 4147 N N . THR B 1 248 ? 2.732 -12.109 -24.766 1 89.38 248 THR B N 1
ATOM 4148 C CA . THR B 1 248 ? 3.988 -12.5 -24.141 1 89.38 248 THR B CA 1
ATOM 4149 C C . THR B 1 248 ? 3.947 -12.234 -22.641 1 89.38 248 THR B C 1
ATOM 4151 O O . THR B 1 248 ? 3.164 -11.406 -22.172 1 89.38 248 THR B O 1
ATOM 4154 N N . ASN B 1 249 ? 4.723 -13.055 -21.922 1 92.81 249 ASN B N 1
ATOM 4155 C CA . ASN B 1 249 ? 5.02 -12.852 -20.5 1 92.81 249 ASN B CA 1
ATOM 4156 C C . ASN B 1 249 ? 6.41 -12.25 -20.297 1 92.81 249 ASN B C 1
ATOM 4158 O O . ASN B 1 249 ? 7.176 -12.117 -21.266 1 92.81 249 ASN B O 1
ATOM 4162 N N . THR B 1 250 ? 6.688 -11.852 -19.109 1 93.94 250 THR B N 1
ATOM 4163 C CA . THR B 1 250 ? 7.973 -11.211 -18.875 1 93.94 250 THR B CA 1
ATOM 4164 C C . THR B 1 250 ? 8.719 -11.891 -17.734 1 93.94 250 THR B C 1
ATOM 4166 O O . THR B 1 250 ? 8.133 -12.18 -16.688 1 93.94 250 THR B O 1
ATOM 4169 N N . VAL B 1 251 ? 9.93 -12.188 -18.016 1 95.44 251 VAL B N 1
ATOM 4170 C CA . VAL B 1 251 ? 10.859 -12.633 -16.984 1 95.44 251 VAL B CA 1
ATOM 4171 C C . VAL B 1 251 ? 11.758 -11.469 -16.562 1 95.44 251 VAL B C 1
ATOM 4173 O O . VAL B 1 251 ? 12.219 -10.695 -17.391 1 95.44 251 VAL B O 1
ATOM 4176 N N . SER B 1 252 ? 11.906 -11.336 -15.281 1 95.56 252 SER B N 1
ATOM 4177 C CA . SER B 1 252 ? 12.727 -10.242 -14.758 1 95.56 252 SER B CA 1
ATOM 4178 C C . SER B 1 252 ? 13.906 -10.781 -13.953 1 95.56 252 SER B C 1
ATOM 4180 O O . SER B 1 252 ? 13.75 -11.719 -13.172 1 95.56 252 SER B O 1
ATOM 4182 N N . LEU B 1 253 ? 15.086 -10.242 -14.172 1 96.44 253 LEU B N 1
ATOM 4183 C CA . LEU B 1 253 ? 16.281 -10.469 -13.383 1 96.44 253 LEU B CA 1
ATOM 4184 C C . LEU B 1 253 ? 16.719 -9.18 -12.68 1 96.44 253 LEU B C 1
ATOM 4186 O O . LEU B 1 253 ? 16.938 -8.156 -13.328 1 96.44 253 LEU B O 1
ATOM 4190 N N . VAL B 1 254 ? 16.859 -9.281 -11.383 1 94.94 254 VAL B N 1
ATOM 4191 C CA . VAL B 1 254 ? 17.188 -8.086 -10.617 1 94.94 254 VAL B CA 1
ATOM 4192 C C . VAL B 1 254 ? 18.406 -8.359 -9.734 1 94.94 254 VAL B C 1
ATOM 4194 O O . VAL B 1 254 ? 18.469 -9.383 -9.055 1 94.94 254 VAL B O 1
ATOM 4197 N N . GLY B 1 255 ? 19.328 -7.492 -9.75 1 93.25 255 GLY B N 1
ATOM 4198 C CA . GLY B 1 255 ? 20.516 -7.625 -8.938 1 93.25 255 GLY B CA 1
ATOM 4199 C C . GLY B 1 255 ? 21.438 -6.418 -9.023 1 93.25 255 GLY B C 1
ATOM 4200 O O . GLY B 1 255 ? 21.156 -5.473 -9.766 1 93.25 255 GLY B O 1
ATOM 4201 N N . ARG B 1 256 ? 22.547 -6.43 -8.25 1 89.56 256 ARG B N 1
ATOM 4202 C CA . ARG B 1 256 ? 23.453 -5.293 -8.156 1 89.56 256 ARG B CA 1
ATOM 4203 C C . ARG B 1 256 ? 24.641 -5.453 -9.109 1 89.56 256 ARG B C 1
ATOM 4205 O O . ARG B 1 256 ? 25.312 -4.477 -9.445 1 89.56 256 ARG B O 1
ATOM 4212 N N . ASP B 1 257 ? 24.859 -6.648 -9.492 1 90.62 257 ASP B N 1
ATOM 4213 C CA . ASP B 1 257 ? 25.953 -6.93 -10.406 1 90.62 257 ASP B CA 1
ATOM 4214 C C . ASP B 1 257 ? 25.484 -6.953 -11.859 1 90.62 257 ASP B C 1
ATOM 4216 O O . ASP B 1 257 ? 25.062 -8 -12.359 1 90.62 257 ASP B O 1
ATOM 4220 N N . GLN B 1 258 ? 25.641 -5.887 -12.5 1 91.69 258 GLN B N 1
ATOM 4221 C CA . GLN B 1 258 ? 25.141 -5.723 -13.859 1 91.69 258 GLN B CA 1
ATOM 4222 C C . GLN B 1 258 ? 25.812 -6.699 -14.82 1 91.69 258 GLN B C 1
ATOM 4224 O O . GLN B 1 258 ? 25.156 -7.273 -15.695 1 91.69 258 GLN B O 1
ATOM 4229 N N . GLN B 1 259 ? 27.062 -6.789 -14.688 1 94.12 259 GLN B N 1
ATOM 4230 C CA . GLN B 1 259 ? 27.812 -7.68 -15.57 1 94.12 259 GLN B CA 1
ATOM 4231 C C . GLN B 1 259 ? 27.328 -9.117 -15.43 1 94.12 259 GLN B C 1
ATOM 4233 O O . GLN B 1 259 ? 27.172 -9.828 -16.422 1 94.12 259 GLN B O 1
ATOM 4238 N N . PHE B 1 260 ? 27.172 -9.5 -14.242 1 95.56 260 PHE B N 1
ATOM 4239 C CA . PHE B 1 260 ? 26.688 -10.852 -13.992 1 95.56 260 PHE B CA 1
ATOM 4240 C C . PHE B 1 260 ? 25.312 -11.055 -14.617 1 95.56 260 PHE B C 1
ATOM 4242 O O . PHE B 1 260 ? 25.062 -12.078 -15.258 1 95.56 260 PHE B O 1
ATOM 4249 N N . LEU B 1 261 ? 24.406 -10.094 -14.5 1 96.31 261 LEU B N 1
ATOM 4250 C CA . LEU B 1 261 ? 23.062 -10.18 -15.047 1 96.31 261 LEU B CA 1
ATOM 4251 C C . LEU B 1 261 ? 23.109 -10.273 -16.562 1 96.31 261 LEU B C 1
ATOM 4253 O O . LEU B 1 261 ? 22.391 -11.094 -17.156 1 96.31 261 LEU B O 1
ATOM 4257 N N . GLU B 1 262 ? 23.953 -9.477 -17.094 1 96.25 262 GLU B N 1
ATOM 4258 C CA . GLU B 1 262 ? 24.062 -9.484 -18.562 1 96.25 262 GLU B CA 1
ATOM 4259 C C . GLU B 1 262 ? 24.562 -10.836 -19.062 1 96.25 262 GLU B C 1
ATOM 4261 O O . GLU B 1 262 ? 24.172 -11.273 -20.141 1 96.25 262 GLU B O 1
ATOM 4266 N N . GLY B 1 263 ? 25.312 -11.438 -18.281 1 96.94 263 GLY B N 1
ATOM 4267 C CA . GLY B 1 263 ? 25.828 -12.758 -18.625 1 96.94 263 GLY B CA 1
ATOM 4268 C C . GLY B 1 263 ? 24.766 -13.836 -18.609 1 96.94 263 GLY B C 1
ATOM 4269 O O . GLY B 1 263 ? 24.938 -14.891 -19.219 1 96.94 263 GLY B O 1
ATOM 4270 N N . LEU B 1 264 ? 23.641 -13.586 -17.953 1 97.5 264 LEU B N 1
ATOM 4271 C CA . LEU B 1 264 ? 22.562 -14.555 -17.844 1 97.5 264 LEU B CA 1
ATOM 4272 C C . LEU B 1 264 ? 21.578 -14.414 -19.016 1 97.5 264 LEU B C 1
ATOM 4274 O O . LEU B 1 264 ? 20.781 -15.312 -19.25 1 97.5 264 LEU B O 1
ATOM 4278 N N . VAL B 1 265 ? 21.656 -13.344 -19.719 1 97.69 265 VAL B N 1
ATOM 4279 C CA . VAL B 1 265 ? 20.609 -12.961 -20.672 1 97.69 265 VAL B CA 1
ATOM 4280 C C . VAL B 1 265 ? 20.5 -14 -21.781 1 97.69 265 VAL B C 1
ATOM 4282 O O . VAL B 1 265 ? 19.406 -14.492 -22.062 1 97.69 265 VAL B O 1
ATOM 4285 N N . ALA B 1 266 ? 21.594 -14.406 -22.359 1 97.69 266 ALA B N 1
ATOM 4286 C CA . ALA B 1 266 ? 21.578 -15.352 -23.469 1 97.69 266 ALA B CA 1
ATOM 4287 C C . ALA B 1 266 ? 20.969 -16.688 -23.047 1 97.69 266 ALA B C 1
ATOM 4289 O O . ALA B 1 266 ? 20.156 -17.25 -23.781 1 97.69 266 ALA B O 1
ATOM 4290 N N . GLU B 1 267 ? 21.375 -17.141 -21.953 1 97.81 267 GLU B N 1
ATOM 4291 C CA . GLU B 1 267 ? 20.844 -18.406 -21.453 1 97.81 267 GLU B CA 1
ATOM 4292 C C . GLU B 1 267 ? 19.344 -18.328 -21.219 1 97.81 267 GLU B C 1
ATOM 4294 O O . GLU B 1 267 ? 18.609 -19.234 -21.594 1 97.81 267 GLU B O 1
ATOM 4299 N N . VAL B 1 268 ? 18.891 -17.219 -20.578 1 97.94 268 VAL B N 1
ATOM 4300 C CA . VAL B 1 268 ? 17.469 -17.078 -20.25 1 97.94 268 VAL B CA 1
ATOM 4301 C C . VAL B 1 268 ? 16.656 -16.938 -21.531 1 97.94 268 VAL B C 1
ATOM 4303 O O . VAL B 1 268 ? 15.602 -17.562 -21.672 1 97.94 268 VAL B O 1
ATOM 4306 N N . GLU B 1 269 ? 17.141 -16.156 -22.438 1 97.69 269 GLU B N 1
ATOM 4307 C CA . GLU B 1 269 ? 16.469 -16.016 -23.719 1 97.69 269 GLU B CA 1
ATOM 4308 C C . GLU B 1 269 ? 16.25 -17.359 -24.391 1 97.69 269 GLU B C 1
ATOM 4310 O O . GLU B 1 269 ? 15.164 -17.641 -24.906 1 97.69 269 GLU B O 1
ATOM 4315 N N . GLU B 1 270 ? 17.234 -18.156 -24.391 1 97.69 270 GLU B N 1
ATOM 4316 C CA . GLU B 1 270 ? 17.172 -19.469 -25.031 1 97.69 270 GLU B CA 1
ATOM 4317 C C . GLU B 1 270 ? 16.172 -20.375 -24.328 1 97.69 270 GLU B C 1
ATOM 4319 O O . GLU B 1 270 ? 15.32 -20.984 -24.969 1 97.69 270 GLU B O 1
ATOM 4324 N N . ASN B 1 271 ? 16.25 -20.422 -23.016 1 96.62 271 ASN B N 1
ATOM 4325 C CA . ASN B 1 271 ? 15.453 -21.375 -22.25 1 96.62 271 ASN B CA 1
ATOM 4326 C C . ASN B 1 271 ? 13.984 -20.969 -22.203 1 96.62 271 ASN B C 1
ATOM 4328 O O . ASN B 1 271 ? 13.109 -21.828 -22.031 1 96.62 271 ASN B O 1
ATOM 4332 N N . VAL B 1 272 ? 13.711 -19.641 -22.391 1 96.19 272 VAL B N 1
ATOM 4333 C CA . VAL B 1 272 ? 12.32 -19.203 -22.328 1 96.19 272 VAL B CA 1
ATOM 4334 C C . VAL B 1 272 ? 11.852 -18.797 -23.719 1 96.19 272 VAL B C 1
ATOM 4336 O O . VAL B 1 272 ? 10.75 -18.25 -23.875 1 96.19 272 VAL B O 1
ATOM 4339 N N . GLN B 1 273 ? 12.719 -19.078 -24.688 1 95.75 273 GLN B N 1
ATOM 4340 C CA . GLN B 1 273 ? 12.422 -18.703 -26.062 1 95.75 273 GLN B CA 1
ATOM 4341 C C . GLN B 1 273 ? 11.969 -17.25 -26.156 1 95.75 273 GLN B C 1
ATOM 4343 O O . GLN B 1 273 ? 10.93 -16.969 -26.766 1 95.75 273 GLN B O 1
ATOM 4348 N N . GLY B 1 274 ? 12.727 -16.422 -25.469 1 95.69 274 GLY B N 1
ATOM 4349 C CA . GLY B 1 274 ? 12.336 -15.031 -25.375 1 95.69 274 GLY B CA 1
ATOM 4350 C C . GLY B 1 274 ? 13.406 -14.07 -25.844 1 95.69 274 GLY B C 1
ATOM 4351 O O . GLY B 1 274 ? 14.383 -14.492 -26.484 1 95.69 274 GLY B O 1
ATOM 4352 N N . ARG B 1 275 ? 13.133 -12.805 -25.656 1 95.75 275 ARG B N 1
ATOM 4353 C CA . ARG B 1 275 ? 14.07 -11.758 -26.062 1 95.75 275 ARG B CA 1
ATOM 4354 C C . ARG B 1 275 ? 14.109 -10.633 -25.047 1 95.75 275 ARG B C 1
ATOM 4356 O O . ARG B 1 275 ? 13.078 -10.266 -24.469 1 95.75 275 ARG B O 1
ATOM 4363 N N . ARG B 1 276 ? 15.344 -10.203 -24.906 1 95.69 276 ARG B N 1
ATOM 4364 C CA . ARG B 1 276 ? 15.523 -9.062 -24.016 1 95.69 276 ARG B CA 1
ATOM 4365 C C . ARG B 1 276 ? 14.734 -7.852 -24.516 1 95.69 276 ARG B C 1
ATOM 4367 O O . ARG B 1 276 ? 14.688 -7.582 -25.719 1 95.69 276 ARG B O 1
ATOM 4374 N N . VAL B 1 277 ? 14.109 -7.164 -23.531 1 92.94 277 VAL B N 1
ATOM 4375 C CA . VAL B 1 277 ? 13.344 -5.973 -23.875 1 92.94 277 VAL B CA 1
ATOM 4376 C C . VAL B 1 277 ? 13.68 -4.844 -22.906 1 92.94 277 VAL B C 1
ATOM 4378 O O . VAL B 1 277 ? 14.172 -5.09 -21.812 1 92.94 277 VAL B O 1
ATOM 4381 N N . GLY B 1 278 ? 13.477 -3.551 -23.328 1 86.25 278 GLY B N 1
ATOM 4382 C CA . GLY B 1 278 ? 13.703 -2.402 -22.469 1 86.25 278 GLY B CA 1
ATOM 4383 C C . GLY B 1 278 ? 12.547 -2.137 -21.516 1 86.25 278 GLY B C 1
ATOM 4384 O O . GLY B 1 278 ? 12.742 -1.6 -20.422 1 86.25 278 GLY B O 1
ATOM 4385 N N . ARG B 1 279 ? 11.391 -2.305 -22.062 1 79.62 279 ARG B N 1
ATOM 4386 C CA . ARG B 1 279 ? 10.172 -2.115 -21.266 1 79.62 279 ARG B CA 1
ATOM 4387 C C . ARG B 1 279 ? 9.18 -3.242 -21.531 1 79.62 279 ARG B C 1
ATOM 4389 O O . ARG B 1 279 ? 9.219 -3.893 -22.578 1 79.62 279 ARG B O 1
ATOM 4396 N N . GLU B 1 280 ? 8.391 -3.389 -20.484 1 72.44 280 GLU B N 1
ATOM 4397 C CA . GLU B 1 280 ? 7.359 -4.414 -20.641 1 72.44 280 GLU B CA 1
ATOM 4398 C C . GLU B 1 280 ? 6.48 -4.129 -21.859 1 72.44 280 GLU B C 1
ATOM 4400 O O . GLU B 1 280 ? 6.047 -2.992 -22.062 1 72.44 280 GLU B O 1
ATOM 4405 N N . GLY B 1 281 ? 6.184 -5.059 -22.578 1 69.44 281 GLY B N 1
ATOM 4406 C CA . GLY B 1 281 ? 5.328 -4.93 -23.75 1 69.44 281 GLY B CA 1
ATOM 4407 C C . GLY B 1 281 ? 6.066 -4.441 -24.969 1 69.44 281 GLY B C 1
ATOM 4408 O O . GLY B 1 281 ? 5.473 -4.281 -26.047 1 69.44 281 GLY B O 1
ATOM 4409 N N . GLU B 1 282 ? 7.301 -4.098 -24.734 1 63.47 282 GLU B N 1
ATOM 4410 C CA . GLU B 1 282 ? 8.078 -3.623 -25.875 1 63.47 282 GLU B CA 1
ATOM 4411 C C . GLU B 1 282 ? 8.141 -4.676 -26.984 1 63.47 282 GLU B C 1
ATOM 4413 O O . GLU B 1 282 ? 8.422 -5.848 -26.719 1 63.47 282 GLU B O 1
ATOM 4418 N N . GLY B 1 283 ? 7.766 -4.238 -28.219 1 57.09 283 GLY B N 1
ATOM 4419 C CA . GLY B 1 283 ? 7.832 -5.086 -29.406 1 57.09 283 GLY B CA 1
ATOM 4420 C C . GLY B 1 283 ? 6.527 -5.801 -29.703 1 57.09 283 GLY B C 1
ATOM 4421 O O . GLY B 1 283 ? 6.465 -6.637 -30.609 1 57.09 283 GLY B O 1
ATOM 4422 N N . GLU B 1 284 ? 5.691 -5.945 -28.688 1 60.62 284 GLU B N 1
ATOM 4423 C CA . GLU B 1 284 ? 4.391 -6.547 -28.938 1 60.62 284 GLU B CA 1
ATOM 4424 C C . GLU B 1 284 ? 3.572 -5.703 -29.906 1 60.62 284 GLU B C 1
ATOM 4426 O O . GLU B 1 284 ? 3.385 -4.504 -29.688 1 60.62 284 GLU B O 1
ATOM 4431 N N . ASP B 1 285 ? 3.986 -5.688 -31.031 1 45.69 285 ASP B N 1
ATOM 4432 C CA . ASP B 1 285 ? 3.18 -5.066 -32.094 1 45.69 285 ASP B CA 1
ATOM 4433 C C . ASP B 1 285 ? 1.689 -5.184 -31.766 1 45.69 285 ASP B C 1
ATOM 4435 O O . ASP B 1 285 ? 1.222 -6.238 -31.328 1 45.69 285 ASP B O 1
ATOM 4439 N N . ASP B 1 286 ? 0.973 -3.961 -31.422 1 37.25 286 ASP B N 1
ATOM 4440 C CA . ASP B 1 286 ? -0.479 -3.982 -31.578 1 37.25 286 ASP B CA 1
ATOM 4441 C C . ASP B 1 286 ? -0.898 -4.863 -32.75 1 37.25 286 ASP B C 1
ATOM 4443 O O . ASP B 1 286 ? -0.226 -4.887 -33.781 1 37.25 286 ASP B O 1
#

Radius of gyration: 25.31 Å; Cα contacts (8 Å, |Δi|>4): 1152; chains: 2; bounding box: 58×78×57 Å